Protein AF-A0AAU6JG81-F1 (afdb_monomer_lite)

Structure (mmCIF, N/CA/C/O backbone):
data_AF-A0AAU6JG81-F1
#
_entry.id   AF-A0AAU6JG81-F1
#
loop_
_atom_site.group_PDB
_atom_site.id
_atom_site.type_symbol
_atom_site.label_atom_id
_atom_site.label_alt_id
_atom_site.label_comp_id
_atom_site.label_asym_id
_atom_site.label_entity_id
_atom_site.label_seq_id
_atom_site.pdbx_PDB_ins_code
_atom_site.Cartn_x
_atom_site.Cartn_y
_atom_site.Cartn_z
_atom_site.occupancy
_atom_site.B_iso_or_equiv
_atom_site.auth_seq_id
_atom_site.auth_comp_id
_atom_site.auth_asym_id
_atom_site.auth_atom_id
_atom_site.pdbx_PDB_model_num
ATOM 1 N N . MET A 1 1 ? 6.278 -8.831 -26.513 1.00 65.19 1 MET A N 1
ATOM 2 C CA . MET A 1 1 ? 6.347 -8.728 -27.980 1.00 65.19 1 MET A CA 1
ATOM 3 C C . MET A 1 1 ? 7.266 -9.827 -28.470 1.00 65.19 1 MET A C 1
ATOM 5 O O . MET A 1 1 ? 8.425 -9.867 -28.058 1.00 65.19 1 MET A O 1
ATOM 9 N N . GLU A 1 2 ? 6.727 -10.738 -29.271 1.00 74.31 2 GLU A N 1
ATOM 10 C CA . GLU A 1 2 ? 7.474 -11.843 -29.881 1.00 74.31 2 GLU A CA 1
ATOM 11 C C . GLU A 1 2 ? 8.331 -11.358 -31.061 1.00 74.31 2 GLU A C 1
ATOM 13 O O . GLU A 1 2 ? 8.054 -10.314 -31.658 1.00 74.31 2 GLU A O 1
ATOM 18 N N . ALA A 1 3 ? 9.364 -12.120 -31.437 1.00 76.19 3 ALA A N 1
ATOM 19 C CA . ALA A 1 3 ? 10.277 -11.752 -32.529 1.00 76.19 3 ALA A CA 1
ATOM 20 C C . ALA A 1 3 ? 9.540 -11.519 -33.857 1.00 76.19 3 ALA A C 1
ATOM 22 O O . ALA A 1 3 ? 9.772 -10.530 -34.553 1.00 76.19 3 ALA A O 1
ATOM 23 N N . MET A 1 4 ? 8.588 -12.397 -34.179 1.00 78.44 4 MET A N 1
ATOM 24 C CA . MET A 1 4 ? 7.770 -12.285 -35.386 1.00 78.44 4 MET A CA 1
ATOM 25 C C . MET A 1 4 ? 6.843 -11.058 -35.349 1.00 78.44 4 MET A C 1
ATOM 27 O O . MET A 1 4 ? 6.595 -10.443 -36.387 1.00 78.44 4 MET A O 1
ATOM 31 N N . GLU A 1 5 ? 6.362 -10.662 -34.168 1.00 76.88 5 GLU A N 1
ATOM 32 C CA . GLU A 1 5 ? 5.562 -9.445 -34.003 1.00 76.88 5 GLU A CA 1
ATOM 33 C C . GLU A 1 5 ? 6.407 -8.190 -34.206 1.00 76.88 5 GLU A C 1
ATOM 35 O O . GLU A 1 5 ? 5.978 -7.300 -34.938 1.00 76.88 5 GLU A O 1
ATOM 40 N N . LEU A 1 6 ? 7.617 -8.130 -33.631 1.00 79.19 6 LEU A N 1
ATOM 41 C CA . LEU A 1 6 ? 8.519 -6.991 -33.824 1.00 79.19 6 LEU A CA 1
ATOM 42 C C . LEU A 1 6 ? 8.963 -6.877 -35.290 1.00 79.19 6 LEU A C 1
ATOM 44 O O . LEU A 1 6 ? 9.025 -5.775 -35.830 1.00 79.19 6 LEU A O 1
ATOM 48 N N . THR A 1 7 ? 9.214 -7.996 -35.970 1.00 82.81 7 THR A N 1
ATOM 49 C CA . THR A 1 7 ? 9.559 -7.994 -37.401 1.00 82.81 7 THR A CA 1
ATOM 50 C C . THR A 1 7 ? 8.401 -7.487 -38.264 1.00 82.81 7 THR A C 1
ATOM 52 O O . THR A 1 7 ? 8.606 -6.605 -39.099 1.00 82.81 7 THR A O 1
ATOM 55 N N . ARG A 1 8 ? 7.165 -7.956 -38.026 1.00 85.50 8 ARG A N 1
ATOM 56 C CA . ARG A 1 8 ? 5.968 -7.410 -38.699 1.00 85.50 8 ARG A CA 1
ATOM 57 C C . ARG A 1 8 ? 5.759 -5.930 -38.374 1.00 85.50 8 ARG A C 1
ATOM 59 O O . ARG A 1 8 ? 5.346 -5.163 -39.239 1.00 85.50 8 ARG A O 1
ATOM 66 N N . TRP A 1 9 ? 6.041 -5.520 -37.140 1.00 81.69 9 TRP A N 1
ATOM 67 C CA . TRP A 1 9 ? 5.959 -4.128 -36.706 1.00 81.69 9 TRP A CA 1
ATOM 68 C C . TRP A 1 9 ? 6.968 -3.239 -37.445 1.00 81.69 9 TRP A C 1
ATOM 70 O O . TRP A 1 9 ? 6.574 -2.219 -38.001 1.00 81.69 9 TRP A O 1
ATOM 80 N N . ARG A 1 10 ? 8.238 -3.656 -37.547 1.00 86.56 10 ARG A N 1
ATOM 81 C CA . ARG A 1 10 ? 9.284 -2.964 -38.325 1.00 86.56 10 ARG A CA 1
ATOM 82 C C . ARG A 1 10 ? 8.905 -2.800 -39.791 1.00 86.56 10 ARG A C 1
ATOM 84 O O . ARG A 1 10 ? 9.102 -1.730 -40.351 1.00 86.56 10 ARG A O 1
ATOM 91 N N . GLN A 1 11 ? 8.340 -3.845 -40.395 1.00 86.56 11 GLN A N 1
ATOM 92 C CA . GLN A 1 11 ? 7.890 -3.803 -41.788 1.00 86.56 11 GLN A CA 1
ATOM 93 C C . GLN A 1 11 ? 6.750 -2.802 -41.998 1.00 86.56 11 GLN A C 1
ATOM 95 O O . GLN A 1 11 ? 6.753 -2.077 -42.987 1.00 86.56 11 GLN A O 1
ATOM 100 N N . ARG A 1 12 ? 5.791 -2.727 -41.065 1.00 87.62 12 ARG A N 1
ATOM 101 C CA . ARG A 1 12 ? 4.693 -1.747 -41.133 1.00 87.62 12 ARG A CA 1
ATOM 102 C C . ARG A 1 12 ? 5.124 -0.323 -40.780 1.00 87.62 12 ARG A C 1
ATOM 104 O O . ARG A 1 12 ? 4.484 0.624 -41.224 1.00 87.62 12 ARG A O 1
ATOM 111 N N . HIS A 1 13 ? 6.186 -0.168 -39.992 1.00 84.00 13 HIS A N 1
ATOM 112 C CA . HIS A 1 13 ? 6.629 1.116 -39.449 1.00 84.00 13 HIS A CA 1
ATOM 113 C C . HIS A 1 13 ? 8.140 1.349 -39.646 1.00 84.00 13 HIS A C 1
ATOM 115 O O . HIS A 1 13 ? 8.865 1.547 -38.668 1.00 84.00 13 HIS A O 1
ATOM 121 N N . PRO A 1 14 ? 8.644 1.369 -40.896 1.00 82.00 14 PRO A N 1
ATOM 122 C CA . PRO A 1 14 ? 10.085 1.370 -41.174 1.00 82.00 14 PRO A CA 1
ATOM 123 C C . PRO A 1 14 ? 10.808 2.650 -40.730 1.00 82.00 14 PRO A C 1
ATOM 125 O O . PRO A 1 14 ? 12.016 2.630 -40.516 1.00 82.00 14 PRO A O 1
ATOM 128 N N . GLN A 1 15 ? 10.085 3.763 -40.578 1.00 86.19 15 GLN A N 1
ATOM 129 C CA . GLN A 1 15 ? 10.654 5.065 -40.206 1.00 86.19 15 GLN A CA 1
ATOM 130 C C . GLN A 1 15 ? 10.394 5.461 -38.747 1.00 86.19 15 GLN A C 1
ATOM 132 O O . GLN A 1 15 ? 10.763 6.558 -38.326 1.00 86.19 15 GLN A O 1
ATOM 137 N N . TYR A 1 16 ? 9.730 4.611 -37.963 1.00 84.19 16 TYR A N 1
ATOM 138 C CA . TYR A 1 16 ? 9.371 4.985 -36.600 1.00 84.19 16 TYR A CA 1
ATOM 139 C C . TYR A 1 16 ? 10.612 5.025 -35.711 1.00 84.19 16 TYR A C 1
ATOM 141 O O . TYR A 1 16 ? 11.470 4.143 -35.744 1.00 84.19 16 TYR A O 1
ATOM 149 N N . THR A 1 17 ? 10.687 6.064 -34.885 1.00 81.81 17 THR A N 1
ATOM 150 C CA . THR A 1 17 ? 11.689 6.185 -33.830 1.00 81.81 17 THR A CA 1
ATOM 151 C C . THR A 1 17 ? 11.007 6.065 -32.478 1.00 81.81 17 THR A C 1
ATOM 153 O O . THR A 1 17 ? 9.882 6.525 -32.283 1.00 81.81 17 THR A O 1
ATOM 156 N N . TYR A 1 18 ? 11.681 5.404 -31.544 1.00 83.94 18 TYR A N 1
ATOM 157 C CA . TYR A 1 18 ? 11.172 5.146 -30.203 1.00 83.94 18 TYR A CA 1
ATOM 158 C C . TYR A 1 18 ? 11.909 6.044 -29.222 1.00 83.94 18 TYR A C 1
ATOM 160 O O . TYR A 1 18 ? 13.101 6.279 -29.390 1.00 83.94 18 TYR A O 1
ATOM 168 N N . TRP A 1 19 ? 11.220 6.535 -28.199 1.00 80.75 19 TRP A N 1
ATOM 169 C CA . TRP A 1 19 ? 11.777 7.505 -27.259 1.00 80.75 19 TRP A CA 1
ATOM 170 C C . TRP A 1 19 ? 11.362 7.162 -25.832 1.00 80.75 19 TRP A C 1
ATOM 172 O O . TRP A 1 19 ? 10.266 6.649 -25.590 1.00 80.75 19 TRP A O 1
ATOM 182 N N . CYS A 1 20 ? 12.253 7.415 -24.878 1.00 75.19 20 CYS A N 1
ATOM 183 C CA . CYS A 1 20 ? 12.025 7.140 -23.471 1.00 75.19 20 CYS A CA 1
ATOM 184 C C . CYS A 1 20 ? 11.009 8.137 -22.908 1.00 75.19 20 CYS A C 1
ATOM 186 O O . CYS A 1 20 ? 11.282 9.330 -22.817 1.00 75.19 20 CYS A O 1
ATOM 188 N N . GLY A 1 21 ? 9.824 7.652 -22.530 1.00 66.25 21 GLY A N 1
ATOM 189 C CA . GLY A 1 21 ? 8.716 8.508 -22.107 1.00 66.25 21 GLY A CA 1
ATOM 190 C C . GLY A 1 21 ? 9.038 9.345 -20.865 1.00 66.25 21 GLY A C 1
ATOM 191 O O . GLY A 1 21 ? 9.179 8.809 -19.767 1.00 66.25 21 GLY A O 1
ATOM 192 N N . THR A 1 22 ? 9.076 10.667 -21.021 1.00 64.69 22 THR A N 1
ATOM 193 C CA . THR A 1 22 ? 9.339 11.631 -19.934 1.00 64.69 22 THR A CA 1
ATOM 194 C C . THR A 1 22 ? 8.238 11.643 -18.874 1.00 64.69 22 THR A C 1
ATOM 196 O O . THR A 1 22 ? 8.520 11.758 -17.687 1.00 64.69 22 THR A O 1
ATOM 199 N N . LEU A 1 23 ? 6.989 11.383 -19.274 1.00 58.66 23 LEU A N 1
ATOM 200 C CA . LEU A 1 23 ? 5.833 11.257 -18.372 1.00 58.66 23 LEU A CA 1
ATOM 201 C C . LEU A 1 23 ? 5.886 10.023 -17.445 1.00 58.66 23 LEU A C 1
ATOM 203 O O . LEU A 1 23 ? 5.008 9.845 -16.601 1.00 58.66 23 LEU A O 1
ATOM 207 N N . LEU A 1 24 ? 6.886 9.155 -17.623 1.00 60.59 24 LEU A N 1
ATOM 208 C CA . LEU A 1 24 ? 7.191 8.009 -16.760 1.00 60.59 24 LEU A CA 1
ATOM 209 C C . LEU A 1 24 ? 8.445 8.254 -15.899 1.00 60.59 24 LEU A C 1
ATOM 211 O O . LEU A 1 24 ? 9.020 7.306 -15.370 1.00 60.59 24 LEU A O 1
ATOM 215 N N . GLY A 1 25 ? 8.929 9.500 -15.824 1.00 58.84 25 GLY A N 1
ATOM 216 C CA . GLY A 1 25 ? 10.239 9.821 -15.251 1.00 58.84 25 GLY A CA 1
ATOM 217 C C . GLY A 1 25 ? 11.410 9.369 -16.132 1.00 58.84 25 GLY A C 1
ATOM 218 O O . GLY A 1 25 ? 12.533 9.251 -15.647 1.00 58.84 25 GLY A O 1
ATOM 219 N N . GLY A 1 26 ? 11.141 9.066 -17.408 1.00 64.94 26 GLY A N 1
ATOM 220 C CA . GLY A 1 26 ? 12.146 8.749 -18.416 1.00 64.94 26 GLY A CA 1
ATOM 221 C C . GLY A 1 26 ? 12.957 9.969 -18.843 1.00 64.94 26 GLY A C 1
ATOM 222 O O . GLY A 1 26 ? 12.563 11.113 -18.639 1.00 64.94 26 GLY A O 1
ATOM 223 N N . CYS A 1 27 ? 14.101 9.714 -19.465 1.00 73.06 27 CYS A N 1
ATOM 224 C CA . CYS A 1 27 ? 15.070 10.739 -19.856 1.00 73.06 27 CYS A CA 1
ATOM 225 C C . CYS A 1 27 ? 14.722 11.488 -21.152 1.00 73.06 27 CYS A C 1
ATOM 227 O O . CYS A 1 27 ? 15.413 12.441 -21.483 1.00 73.06 27 CYS A O 1
ATOM 229 N N . GLY A 1 28 ? 13.702 11.062 -21.906 1.00 77.00 28 GLY A N 1
ATOM 230 C CA . GLY A 1 28 ? 13.385 11.662 -23.205 1.00 77.00 28 GLY A CA 1
ATOM 231 C C . GLY A 1 28 ? 14.312 11.241 -24.343 1.00 77.00 28 GLY A C 1
ATOM 232 O O . GLY A 1 28 ? 14.082 11.664 -25.466 1.00 77.00 28 GLY A O 1
ATOM 233 N N . GLU A 1 29 ? 15.317 10.400 -24.087 1.00 78.81 29 GLU A N 1
ATOM 234 C CA . GLU A 1 29 ? 16.287 9.968 -25.097 1.00 78.81 29 GLU A CA 1
ATOM 235 C C . GLU A 1 29 ? 15.759 8.863 -26.010 1.00 78.81 29 GLU A C 1
ATOM 237 O O . GLU A 1 29 ? 14.846 8.103 -25.663 1.00 78.81 29 GLU A O 1
ATOM 242 N N . ARG A 1 30 ? 16.368 8.750 -27.193 1.00 79.94 30 ARG A N 1
ATOM 243 C CA . ARG A 1 30 ? 15.983 7.759 -28.198 1.00 79.94 30 ARG A CA 1
ATOM 244 C C . ARG A 1 30 ? 16.253 6.334 -27.703 1.00 79.94 30 ARG A C 1
ATOM 246 O O . ARG A 1 30 ? 17.310 6.014 -27.157 1.00 79.94 30 ARG A O 1
ATOM 253 N N . LEU A 1 31 ? 15.280 5.462 -27.932 1.00 84.19 31 LEU A N 1
ATOM 254 C CA . LEU A 1 31 ? 15.336 4.034 -27.665 1.00 84.19 31 LEU A CA 1
ATOM 255 C C . LEU A 1 31 ? 15.632 3.255 -28.950 1.00 84.19 31 LEU A C 1
ATOM 257 O O . LEU A 1 31 ? 15.263 3.641 -30.060 1.00 84.19 31 LEU A O 1
ATOM 261 N N . THR A 1 32 ? 16.251 2.101 -28.752 1.00 83.69 32 THR A N 1
ATOM 262 C CA . THR A 1 32 ? 16.445 1.053 -29.751 1.00 83.69 32 THR A CA 1
ATOM 263 C C . THR A 1 32 ? 15.482 -0.085 -29.484 1.00 83.69 32 THR A C 1
ATOM 265 O O . THR A 1 32 ? 15.225 -0.429 -28.333 1.00 83.69 32 THR A O 1
ATOM 268 N N . ASP A 1 33 ? 14.955 -0.698 -30.529 1.00 83.44 33 ASP A N 1
ATOM 269 C CA . ASP A 1 33 ? 14.180 -1.921 -30.427 1.00 83.44 33 ASP A CA 1
ATOM 270 C C . ASP A 1 33 ? 15.108 -3.136 -30.551 1.00 83.44 33 ASP A C 1
ATOM 272 O O . ASP A 1 33 ? 15.855 -3.312 -31.516 1.00 83.44 33 ASP A O 1
ATOM 276 N N . ARG A 1 34 ? 15.106 -3.982 -29.525 1.00 81.12 34 ARG A N 1
ATOM 277 C CA . ARG A 1 34 ? 15.960 -5.163 -29.462 1.00 81.12 34 ARG A CA 1
ATOM 278 C C . ARG A 1 34 ? 15.179 -6.373 -29.947 1.00 81.12 34 ARG A C 1
ATOM 280 O O . ARG A 1 34 ? 14.321 -6.887 -29.230 1.00 81.12 34 ARG A O 1
ATOM 287 N N . LEU A 1 35 ? 15.501 -6.805 -31.165 1.00 78.62 35 LEU A N 1
ATOM 288 C CA . LEU A 1 35 ? 15.038 -8.071 -31.717 1.00 78.62 35 LEU A CA 1
ATOM 289 C C . LEU A 1 35 ? 15.840 -9.207 -31.082 1.00 78.62 35 LEU A C 1
ATOM 291 O O . LEU A 1 35 ? 17.067 -9.230 -31.163 1.00 78.62 35 LEU A O 1
ATOM 295 N N . TYR A 1 36 ? 15.135 -10.134 -30.453 1.00 73.88 36 TYR A N 1
ATOM 296 C CA . TYR A 1 36 ? 15.694 -11.345 -29.878 1.00 73.88 36 TYR A CA 1
ATOM 297 C C . TYR A 1 36 ? 14.855 -12.531 -30.334 1.00 73.88 36 TYR A C 1
ATOM 299 O O . TYR A 1 36 ? 13.634 -12.477 -30.263 1.00 73.88 36 TYR A O 1
ATOM 307 N N . GLU A 1 37 ? 15.507 -13.615 -30.741 1.00 62.09 37 GLU A N 1
ATOM 308 C CA . GLU A 1 37 ? 14.831 -14.872 -31.098 1.00 62.09 37 GLU A CA 1
ATOM 309 C C . GLU A 1 37 ? 14.600 -15.773 -29.873 1.00 62.09 37 GLU A C 1
ATOM 311 O O . GLU A 1 37 ? 13.739 -16.643 -29.880 1.00 62.09 37 GLU A O 1
ATOM 316 N N . SER A 1 38 ? 15.352 -15.537 -28.792 1.00 48.69 38 SER A N 1
ATOM 317 C CA . SER A 1 38 ? 15.368 -16.353 -27.567 1.00 48.69 38 SER A CA 1
ATOM 318 C C . SER A 1 38 ? 14.869 -15.628 -26.311 1.00 48.69 38 SER A C 1
ATOM 320 O O . SER A 1 38 ? 14.876 -16.192 -25.215 1.00 48.69 38 SER A O 1
ATOM 322 N N . LYS A 1 39 ? 14.480 -14.353 -26.428 1.00 56.31 39 LYS A N 1
ATOM 323 C CA . LYS A 1 39 ? 13.981 -13.510 -25.329 1.00 56.31 39 LYS A CA 1
ATOM 324 C C . LYS A 1 39 ? 12.880 -12.594 -25.853 1.00 56.31 39 LYS A C 1
ATOM 326 O O . LYS A 1 39 ? 12.816 -12.316 -27.043 1.00 56.31 39 LYS A O 1
ATOM 331 N N . VAL A 1 40 ? 12.066 -12.060 -24.945 1.00 55.66 40 VAL A N 1
ATOM 332 C CA . VAL A 1 40 ? 11.053 -11.057 -25.298 1.00 55.66 40 VAL A CA 1
ATOM 333 C C . VAL A 1 40 ? 11.734 -9.827 -25.900 1.00 55.66 40 VAL A C 1
ATOM 335 O O . VAL A 1 40 ? 12.623 -9.219 -25.285 1.00 55.66 40 VAL A O 1
ATOM 338 N N . CYS A 1 41 ? 11.297 -9.461 -27.101 1.00 72.19 41 CYS A N 1
ATOM 339 C CA . CYS A 1 41 ? 11.725 -8.243 -27.766 1.00 72.19 41 CYS A CA 1
ATOM 340 C C . CYS A 1 41 ? 11.232 -7.027 -26.976 1.00 72.19 41 CYS A C 1
ATOM 342 O O . CYS A 1 41 ? 10.091 -6.999 -26.507 1.00 72.19 41 CYS A O 1
ATOM 344 N N . HIS A 1 42 ? 12.089 -6.026 -26.799 1.00 74.19 42 HIS A N 1
ATOM 345 C CA . HIS A 1 42 ? 11.766 -4.840 -26.007 1.00 74.19 42 HIS A CA 1
ATOM 346 C C . HIS A 1 42 ? 12.527 -3.611 -26.495 1.00 74.19 42 HIS A C 1
ATOM 348 O O . HIS A 1 42 ? 13.542 -3.719 -27.184 1.00 74.19 42 HIS A O 1
ATOM 354 N N . PHE A 1 43 ? 12.045 -2.434 -26.104 1.00 83.31 43 PHE A N 1
ATOM 355 C CA . PHE A 1 43 ? 12.738 -1.173 -26.335 1.00 83.31 43 PHE A CA 1
ATOM 356 C C . PHE A 1 43 ? 13.749 -0.922 -25.212 1.00 83.31 43 PHE A C 1
ATOM 358 O O . PHE A 1 43 ? 13.429 -1.084 -24.035 1.00 83.31 43 PHE A O 1
ATOM 365 N N . ALA A 1 44 ? 14.971 -0.541 -25.567 1.00 81.25 44 ALA A N 1
ATOM 366 C CA . ALA A 1 44 ? 16.076 -0.323 -24.644 1.00 81.25 44 ALA A CA 1
ATOM 367 C C . ALA A 1 44 ? 16.888 0.907 -25.050 1.00 81.25 44 ALA A C 1
ATOM 369 O O . ALA A 1 44 ? 17.001 1.231 -26.233 1.00 81.25 44 ALA A O 1
ATOM 370 N N . HIS A 1 45 ? 17.502 1.568 -24.072 1.00 82.81 45 HIS A N 1
ATOM 371 C CA . HIS A 1 45 ? 18.450 2.640 -24.355 1.00 82.81 45 HIS A CA 1
ATOM 372 C C . HIS A 1 45 ? 19.682 2.107 -25.099 1.00 82.81 45 HIS A C 1
ATOM 374 O O . HIS A 1 45 ? 19.992 0.908 -25.083 1.00 82.81 45 HIS A O 1
ATOM 380 N N . HIS A 1 46 ? 20.405 3.021 -25.738 1.00 75.81 46 HIS A N 1
ATOM 381 C CA . HIS A 1 46 ? 21.738 2.723 -26.239 1.00 75.81 46 HIS A CA 1
ATOM 382 C C . HIS A 1 46 ? 22.678 2.321 -25.082 1.00 75.81 46 HIS A C 1
ATOM 384 O O . HIS A 1 46 ? 22.462 2.741 -23.939 1.00 75.81 46 HIS A O 1
ATOM 390 N N . PRO A 1 47 ? 23.702 1.485 -25.347 1.00 67.31 47 PRO A N 1
ATOM 391 C CA . PRO A 1 47 ? 24.701 1.123 -24.342 1.00 67.31 47 PRO A CA 1
ATOM 392 C C . PRO A 1 47 ? 25.287 2.366 -23.653 1.00 67.31 47 PRO A C 1
ATOM 394 O O . PRO A 1 47 ? 25.437 3.405 -24.287 1.00 67.31 47 PRO A O 1
ATOM 397 N N . HIS A 1 48 ? 25.612 2.252 -22.361 1.00 59.56 48 HIS A N 1
ATOM 398 C CA . HIS A 1 48 ? 26.189 3.318 -21.517 1.00 59.56 48 HIS A CA 1
ATOM 399 C C . HIS A 1 48 ? 25.272 4.508 -21.175 1.00 59.56 48 HIS A C 1
ATOM 401 O O . HIS A 1 48 ? 25.688 5.419 -20.461 1.00 59.56 48 HIS A O 1
ATOM 407 N N . HIS A 1 49 ? 24.001 4.485 -21.578 1.00 63.25 49 HIS A N 1
ATOM 408 C CA . HIS A 1 49 ? 23.027 5.478 -21.135 1.00 63.25 49 HIS A CA 1
ATOM 409 C C . HIS A 1 49 ? 22.494 5.164 -19.724 1.00 63.25 49 HIS A C 1
ATOM 411 O O . HIS A 1 49 ? 22.023 4.056 -19.461 1.00 63.25 49 HIS A O 1
ATOM 417 N N . THR A 1 50 ? 22.512 6.150 -18.821 1.00 64.31 50 THR A N 1
ATOM 418 C CA . THR A 1 50 ? 21.939 6.019 -17.470 1.00 64.31 50 THR A CA 1
ATOM 419 C C . THR A 1 50 ? 20.625 6.785 -17.389 1.00 64.31 50 THR A C 1
ATOM 421 O O . THR A 1 50 ? 20.612 8.010 -17.296 1.00 64.31 50 THR A O 1
ATOM 424 N N . CYS A 1 51 ? 19.513 6.052 -17.410 1.00 66.81 51 CYS A N 1
ATOM 425 C CA . CYS A 1 51 ? 18.187 6.626 -17.226 1.00 66.81 51 CYS A CA 1
ATOM 426 C C . CYS A 1 51 ? 17.859 6.714 -15.729 1.00 66.81 51 CYS A C 1
ATOM 428 O O . CYS A 1 51 ? 18.051 5.749 -14.992 1.00 66.81 51 CYS A O 1
ATOM 430 N N . THR A 1 52 ? 17.335 7.853 -15.275 1.00 58.94 52 THR A N 1
ATOM 431 C CA . THR A 1 52 ? 16.886 8.061 -13.886 1.00 58.94 52 THR A CA 1
ATOM 432 C C . THR A 1 52 ? 15.531 7.418 -13.586 1.00 58.94 52 THR A C 1
ATOM 434 O O . THR A 1 52 ? 15.095 7.424 -12.434 1.00 58.94 52 THR A O 1
ATOM 437 N N . ARG A 1 53 ? 14.867 6.844 -14.598 1.00 60.00 53 ARG A N 1
ATOM 438 C CA . ARG A 1 53 ? 13.646 6.057 -14.426 1.00 60.00 53 ARG A CA 1
ATOM 439 C C . ARG A 1 53 ? 13.966 4.779 -13.654 1.00 60.00 53 ARG A C 1
ATOM 441 O O . ARG A 1 53 ? 14.631 3.884 -14.164 1.00 60.00 53 ARG A O 1
ATOM 448 N N . THR A 1 54 ? 13.459 4.698 -12.429 1.00 52.09 54 THR A N 1
ATOM 449 C CA . THR A 1 54 ? 13.602 3.538 -11.536 1.00 52.09 54 THR A CA 1
ATOM 450 C C . THR A 1 54 ? 12.419 2.568 -11.627 1.00 52.09 54 THR A C 1
ATOM 452 O O . THR A 1 54 ? 12.568 1.388 -11.320 1.00 52.09 54 THR A O 1
ATOM 455 N N . ALA A 1 55 ? 11.247 3.038 -12.072 1.00 54.66 55 ALA A N 1
ATOM 456 C CA . ALA A 1 55 ? 10.035 2.233 -12.203 1.00 54.66 55 ALA A CA 1
ATOM 457 C C . ALA A 1 55 ? 9.957 1.548 -13.582 1.00 54.66 55 ALA A C 1
ATOM 459 O O . ALA A 1 55 ? 9.620 2.180 -14.589 1.00 54.66 55 ALA A O 1
ATOM 460 N N . ASN A 1 56 ? 10.244 0.243 -13.606 1.00 53.78 56 ASN A N 1
ATOM 461 C CA . ASN A 1 56 ? 10.368 -0.563 -14.831 1.00 53.78 56 ASN A CA 1
ATOM 462 C C . ASN A 1 56 ? 9.218 -1.572 -15.032 1.00 53.78 56 ASN A C 1
ATOM 464 O O . ASN A 1 56 ? 9.210 -2.291 -16.029 1.00 53.78 56 ASN A O 1
ATOM 468 N N . GLY A 1 57 ? 8.266 -1.638 -14.094 1.00 56.94 57 GLY A N 1
ATOM 469 C CA . GLY A 1 57 ? 7.092 -2.513 -14.166 1.00 56.94 57 GLY A CA 1
ATOM 470 C C . GLY A 1 57 ? 6.027 -2.008 -15.142 1.00 56.94 57 GLY A C 1
ATOM 471 O O . GLY A 1 57 ? 5.968 -0.816 -15.452 1.00 56.94 57 GLY A O 1
ATOM 472 N N . GLU A 1 58 ? 5.175 -2.906 -15.637 1.00 58.22 58 GLU A N 1
ATOM 473 C CA . GLU A 1 58 ? 4.058 -2.565 -16.536 1.00 58.22 58 GLU A CA 1
ATOM 474 C C . GLU A 1 58 ? 3.079 -1.571 -15.885 1.00 58.22 58 GLU A C 1
ATOM 476 O O . GLU A 1 58 ? 2.584 -0.647 -16.530 1.00 58.22 58 GLU A O 1
ATOM 481 N N . ASP A 1 59 ? 2.904 -1.693 -14.571 1.00 59.44 59 ASP A N 1
ATOM 482 C CA . ASP A 1 59 ? 2.109 -0.812 -13.721 1.00 59.44 59 ASP A CA 1
ATOM 483 C C . ASP A 1 59 ? 2.662 0.627 -13.660 1.00 59.44 59 ASP A C 1
ATOM 485 O O . ASP A 1 59 ? 1.955 1.567 -13.304 1.00 59.44 59 ASP A O 1
ATOM 489 N N . SER A 1 60 ? 3.940 0.860 -14.007 1.00 63.28 60 SER A N 1
ATOM 490 C CA . SER A 1 60 ? 4.557 2.207 -14.043 1.00 63.28 60 SER A CA 1
ATOM 491 C C . SER A 1 60 ? 3.885 3.156 -15.017 1.00 63.28 60 SER A C 1
ATOM 493 O O . SER A 1 60 ? 4.020 4.361 -14.844 1.00 63.28 60 SER A O 1
ATOM 495 N N . ALA A 1 61 ? 3.140 2.624 -15.983 1.00 70.31 61 ALA A N 1
ATOM 496 C CA . ALA A 1 61 ? 2.395 3.395 -16.960 1.00 70.31 61 ALA A CA 1
ATOM 497 C C . ALA A 1 61 ? 0.881 3.439 -16.689 1.00 70.31 61 ALA A C 1
ATOM 499 O O . ALA A 1 61 ? 0.155 4.044 -17.480 1.00 70.31 61 ALA A O 1
ATOM 500 N N . ASP A 1 62 ? 0.386 2.851 -15.592 1.00 76.31 62 ASP A N 1
ATOM 501 C CA . ASP A 1 62 ? -1.052 2.776 -15.293 1.00 76.31 62 ASP A CA 1
ATOM 502 C C . ASP A 1 62 ? -1.718 4.156 -15.251 1.00 76.31 62 ASP A C 1
ATOM 504 O O . ASP A 1 62 ? -2.850 4.308 -15.710 1.00 76.31 62 ASP A O 1
ATOM 508 N N . HIS A 1 63 ? -1.007 5.202 -14.816 1.00 77.12 63 HIS A N 1
ATOM 509 C CA . HIS A 1 63 ? -1.535 6.570 -14.840 1.00 77.12 63 HIS A CA 1
ATOM 510 C C . HIS A 1 63 ? -1.758 7.107 -16.256 1.00 77.12 63 HIS A C 1
ATOM 512 O O . HIS A 1 63 ? -2.722 7.837 -16.494 1.00 77.12 63 HIS A O 1
ATOM 518 N N . LEU A 1 64 ? -0.921 6.715 -17.222 1.00 77.81 64 LEU A N 1
ATOM 519 C CA . LEU A 1 64 ? -1.095 7.086 -18.628 1.00 77.81 64 LEU A CA 1
ATOM 520 C C . LEU A 1 64 ? -2.291 6.360 -19.247 1.00 77.81 64 LEU A C 1
ATOM 522 O O . LEU A 1 64 ? -3.099 6.985 -19.942 1.00 77.81 64 LEU A O 1
ATOM 526 N N . PHE A 1 65 ? -2.433 5.062 -18.966 1.00 81.50 65 PHE A N 1
ATOM 527 C CA . PHE A 1 65 ? -3.578 4.275 -19.428 1.00 81.50 65 PHE A CA 1
ATOM 528 C C . PHE A 1 65 ? -4.881 4.770 -18.806 1.00 81.50 65 PHE A C 1
ATOM 530 O O . PHE A 1 65 ? -5.873 4.936 -19.516 1.00 81.50 65 PHE A O 1
ATOM 537 N N . MET A 1 66 ? -4.864 5.119 -17.520 1.00 86.69 66 MET A N 1
ATOM 538 C CA . MET A 1 66 ? -6.016 5.708 -16.852 1.00 86.69 66 MET A CA 1
ATOM 539 C C . MET A 1 66 ? -6.398 7.058 -17.453 1.00 86.69 66 MET A C 1
ATOM 541 O O . MET A 1 66 ? -7.570 7.293 -17.733 1.00 86.69 66 MET A O 1
ATOM 545 N N . ARG A 1 67 ? -5.426 7.939 -17.725 1.00 83.75 67 ARG A N 1
ATOM 546 C CA . ARG A 1 67 ? -5.683 9.231 -18.381 1.00 83.75 67 ARG A CA 1
ATOM 547 C C . ARG A 1 67 ? -6.341 9.050 -19.750 1.00 83.75 67 ARG A C 1
ATOM 549 O O . ARG A 1 67 ? -7.269 9.789 -20.085 1.00 83.75 67 ARG A O 1
ATOM 556 N N . ARG A 1 68 ? -5.879 8.078 -20.545 1.00 83.69 68 ARG A N 1
ATOM 557 C CA . ARG A 1 68 ? -6.497 7.724 -21.835 1.00 83.69 68 ARG A CA 1
ATOM 558 C C . ARG A 1 68 ? -7.922 7.196 -21.641 1.00 83.69 68 ARG A C 1
ATOM 560 O O . ARG A 1 68 ? -8.829 7.673 -22.320 1.00 83.69 68 ARG A O 1
ATOM 567 N N . ALA A 1 69 ? -8.123 6.266 -20.709 1.00 86.75 69 ALA A N 1
ATOM 568 C CA . ALA A 1 69 ? -9.434 5.696 -20.416 1.00 86.75 69 ALA A CA 1
ATOM 569 C C . ALA A 1 69 ? -10.432 6.758 -19.935 1.00 86.75 69 ALA A C 1
ATOM 571 O O . ALA A 1 69 ? -11.553 6.793 -20.428 1.00 86.75 69 ALA A O 1
ATOM 572 N N . LEU A 1 70 ? -10.012 7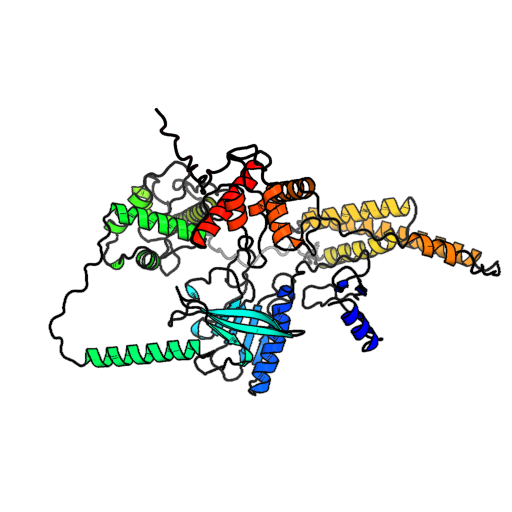.677 -19.058 1.00 88.81 70 LEU A N 1
ATOM 573 C CA . LEU A 1 70 ? -10.815 8.816 -18.605 1.00 88.81 70 LEU A CA 1
ATOM 574 C C . LEU A 1 70 ? -11.241 9.702 -19.774 1.00 88.81 70 LEU A C 1
ATOM 576 O O . LEU A 1 70 ? -12.418 10.023 -19.896 1.00 88.81 70 LEU A O 1
ATOM 580 N N . ARG A 1 71 ? -10.309 10.073 -20.662 1.00 86.06 71 ARG A N 1
ATOM 581 C CA . ARG A 1 71 ? -10.631 10.892 -21.843 1.00 86.06 71 ARG A CA 1
ATOM 582 C C . ARG A 1 71 ? -11.671 10.228 -22.740 1.00 86.06 71 ARG A C 1
ATOM 584 O O . ARG A 1 71 ? -12.616 10.894 -23.145 1.00 86.06 71 ARG A O 1
ATOM 591 N N . SER A 1 72 ? -11.514 8.936 -23.023 1.00 85.06 72 SER A N 1
ATOM 592 C CA . SER A 1 72 ? -12.484 8.189 -23.830 1.00 85.06 72 SER A CA 1
ATOM 593 C C . SER A 1 72 ? -13.832 8.058 -23.118 1.00 85.06 72 SER A C 1
ATOM 595 O O . SER A 1 72 ? -14.870 8.345 -23.708 1.00 85.06 72 SER A O 1
ATOM 597 N N . TRP A 1 73 ? -13.824 7.700 -21.833 1.00 89.81 73 TRP A N 1
ATOM 598 C CA . TRP A 1 73 ? -15.028 7.535 -21.020 1.00 89.81 73 TRP A CA 1
ATOM 599 C C . TRP A 1 73 ? -15.860 8.821 -20.929 1.00 89.81 73 TRP A C 1
ATOM 601 O O . TRP A 1 73 ? -17.080 8.760 -21.092 1.00 89.81 73 TRP A O 1
ATOM 611 N N . MET A 1 74 ? -15.202 9.969 -20.733 1.00 87.31 74 MET A N 1
ATOM 612 C CA . MET A 1 74 ? -15.839 11.289 -20.688 1.00 87.31 74 MET A CA 1
ATOM 613 C C . MET A 1 74 ? -16.291 11.757 -22.072 1.00 87.31 74 MET A C 1
ATOM 615 O O . MET A 1 74 ? -17.421 12.217 -22.215 1.00 87.31 74 MET A O 1
ATOM 619 N N . GLY A 1 75 ? -15.445 11.585 -23.096 1.00 84.81 75 GLY A N 1
ATOM 620 C CA . GLY A 1 75 ? -15.759 11.961 -24.476 1.00 84.81 75 GLY A CA 1
ATOM 621 C C . GLY A 1 75 ? -16.993 11.236 -25.009 1.00 84.81 75 GLY A C 1
ATOM 622 O O . GLY A 1 75 ? -17.908 11.879 -25.513 1.00 84.81 75 GLY A O 1
ATOM 623 N N . ASN A 1 76 ? -17.085 9.923 -24.780 1.00 85.06 76 ASN A N 1
ATOM 624 C CA . ASN A 1 76 ? -18.241 9.110 -25.174 1.00 85.06 76 ASN A CA 1
ATOM 625 C C . ASN A 1 76 ? -19.543 9.509 -24.455 1.00 85.06 76 ASN A C 1
ATOM 627 O O . ASN A 1 76 ? -20.618 9.075 -24.855 1.00 85.06 76 ASN A O 1
ATOM 631 N N . ARG A 1 77 ? -19.455 10.301 -23.382 1.00 83.38 77 ARG A N 1
ATOM 632 C CA . ARG A 1 77 ? -20.591 10.763 -22.571 1.00 83.38 77 ARG A CA 1
ATOM 633 C C . ARG A 1 77 ? -20.836 12.268 -22.688 1.00 83.38 77 ARG A C 1
ATOM 635 O O . ARG A 1 77 ? -21.671 12.796 -21.964 1.00 83.38 77 ARG A O 1
ATOM 642 N N . GLY A 1 78 ? -20.090 12.971 -23.543 1.00 83.56 78 GLY A N 1
ATOM 643 C CA . GLY A 1 78 ? -20.178 14.428 -23.669 1.00 83.56 78 GLY A CA 1
ATOM 644 C C . GLY A 1 78 ? -19.785 15.198 -22.400 1.00 83.56 78 GLY A C 1
ATOM 645 O O . GLY A 1 78 ? -20.111 16.377 -22.276 1.00 83.56 78 GLY A O 1
ATOM 646 N N . LEU A 1 79 ? -19.090 14.559 -21.451 1.00 83.69 79 LEU A N 1
ATOM 647 C CA . LEU A 1 79 ? -18.678 15.185 -20.195 1.00 83.69 79 LEU A CA 1
ATOM 648 C C . LEU A 1 79 ? -17.424 16.036 -20.418 1.00 83.69 79 LEU A C 1
ATOM 650 O O . LEU A 1 79 ? -16.399 15.547 -20.900 1.00 83.69 79 LEU A O 1
ATOM 654 N N . LYS A 1 80 ? -17.478 17.309 -20.018 1.00 83.94 80 LYS A N 1
ATOM 655 C CA . LYS A 1 80 ? -16.304 18.190 -19.970 1.00 83.94 80 LYS A CA 1
ATOM 656 C C . LYS A 1 80 ? -15.666 18.089 -18.588 1.00 83.94 80 LYS A C 1
ATOM 658 O O . LYS A 1 80 ? -16.360 18.258 -17.595 1.00 83.94 80 LYS A O 1
ATOM 663 N N . ALA A 1 81 ? -14.362 17.840 -18.501 1.00 82.88 81 ALA A N 1
ATOM 664 C CA . ALA A 1 81 ? -13.662 17.761 -17.218 1.00 82.88 81 ALA A CA 1
ATOM 665 C C . ALA A 1 81 ? -12.210 18.232 -17.312 1.00 82.88 81 ALA A C 1
ATOM 667 O O . ALA A 1 81 ? -11.556 18.070 -18.346 1.00 82.88 81 ALA A O 1
ATOM 668 N N . THR A 1 82 ? -11.684 18.741 -16.199 1.00 81.69 82 THR A N 1
ATOM 669 C CA . THR A 1 82 ? -10.252 19.012 -16.035 1.00 81.69 82 THR A CA 1
ATOM 670 C C . THR A 1 82 ? -9.580 17.792 -15.416 1.00 81.69 82 THR A C 1
ATOM 672 O O . THR A 1 82 ? -9.977 17.357 -14.342 1.00 81.69 82 THR A O 1
ATOM 675 N N . VAL A 1 83 ? -8.547 17.249 -16.066 1.00 80.75 83 VAL A N 1
ATOM 676 C CA . VAL A 1 83 ? -7.739 16.141 -15.524 1.00 80.75 83 VAL A CA 1
ATOM 677 C C . VAL A 1 83 ? -6.368 16.675 -15.124 1.00 80.75 83 VAL A C 1
ATOM 679 O O . VAL A 1 83 ? -5.629 17.161 -15.983 1.00 80.75 83 VAL A O 1
ATOM 682 N N . ARG A 1 84 ? -6.022 16.571 -13.839 1.00 78.25 84 ARG A N 1
ATOM 683 C CA . ARG A 1 84 ? -4.725 16.961 -13.269 1.00 78.25 84 ARG A CA 1
ATOM 684 C C . ARG A 1 84 ? -3.979 15.720 -12.786 1.00 78.25 84 ARG A C 1
ATOM 686 O O . ARG A 1 84 ? -4.586 14.776 -12.297 1.00 78.25 84 ARG A O 1
ATOM 693 N N . MET A 1 85 ? -2.659 15.719 -12.929 1.00 72.75 85 MET A N 1
ATOM 694 C CA . MET A 1 85 ? -1.782 14.683 -12.377 1.00 72.75 85 MET A CA 1
ATOM 695 C C . MET A 1 85 ? -0.761 15.395 -11.482 1.00 72.75 85 MET A C 1
ATOM 697 O O . MET A 1 85 ? 0.146 16.035 -12.018 1.00 72.75 85 MET A O 1
ATOM 701 N N . PRO A 1 86 ? -0.946 15.399 -10.150 1.00 56.69 86 PRO A N 1
ATOM 702 C CA . PRO A 1 86 ? -0.036 16.077 -9.233 1.00 56.69 86 PRO A CA 1
ATOM 703 C C . PRO A 1 86 ? 1.363 15.443 -9.256 1.00 56.69 86 PRO A C 1
ATOM 705 O O . PRO A 1 86 ? 1.536 14.274 -8.915 1.00 56.69 86 PRO A O 1
ATOM 708 N N . GLY A 1 87 ? 2.368 16.238 -9.635 1.00 50.47 87 GLY A N 1
ATOM 709 C CA . GLY A 1 87 ? 3.787 15.884 -9.574 1.00 50.47 87 GLY A CA 1
ATOM 710 C C . GLY A 1 87 ? 4.400 15.468 -10.913 1.00 50.47 87 GLY A C 1
ATOM 711 O O . GLY A 1 87 ? 4.394 14.296 -11.267 1.00 50.47 87 GLY A O 1
ATOM 712 N N . ASP A 1 88 ? 5.078 16.411 -11.574 1.00 39.84 88 ASP A N 1
ATOM 713 C CA . ASP A 1 88 ? 6.061 16.147 -12.646 1.00 39.84 88 ASP A CA 1
ATOM 714 C C . ASP A 1 88 ? 7.406 15.614 -12.094 1.00 39.84 88 ASP A C 1
ATOM 716 O O . ASP A 1 88 ? 8.442 15.634 -12.759 1.00 39.84 88 ASP A O 1
ATOM 720 N N . THR A 1 89 ? 7.415 15.128 -10.849 1.00 39.72 89 THR A N 1
ATOM 721 C CA . THR A 1 89 ? 8.570 14.483 -10.221 1.00 39.72 89 THR A CA 1
ATOM 722 C C . THR A 1 89 ? 8.429 12.956 -10.267 1.00 39.72 89 THR A C 1
ATOM 724 O O . THR A 1 89 ? 7.346 12.450 -9.964 1.00 39.72 89 THR A O 1
ATOM 727 N N . PRO A 1 90 ? 9.513 12.196 -10.543 1.00 38.16 90 PRO A N 1
ATOM 728 C CA . PRO A 1 90 ? 9.492 10.735 -10.732 1.00 38.16 90 PRO A CA 1
ATOM 729 C C . PRO A 1 90 ? 8.886 9.904 -9.584 1.00 38.16 90 PRO A C 1
ATOM 731 O O . PRO A 1 90 ? 8.611 8.722 -9.760 1.00 38.16 90 PRO A O 1
ATOM 734 N N . THR A 1 91 ? 8.689 10.500 -8.406 1.00 39.84 91 THR A N 1
ATOM 735 C CA . THR A 1 91 ? 8.197 9.853 -7.182 1.00 39.84 91 THR A CA 1
ATOM 736 C C . THR A 1 91 ? 6.684 9.977 -6.950 1.00 39.84 91 THR A C 1
ATOM 738 O O . THR A 1 91 ? 6.182 9.334 -6.035 1.00 39.84 91 THR A O 1
ATOM 741 N N . SER A 1 92 ? 5.944 10.753 -7.756 1.00 48.41 92 SER A N 1
ATOM 742 C CA . SER A 1 92 ? 4.495 11.002 -7.559 1.00 48.41 92 SER A CA 1
ATOM 743 C C . SER A 1 92 ? 3.578 10.219 -8.516 1.00 48.41 92 SER A C 1
ATOM 745 O O . SER A 1 92 ? 2.376 10.476 -8.586 1.00 48.41 92 SER A O 1
ATOM 747 N N . GLY A 1 93 ? 4.138 9.261 -9.266 1.00 50.78 93 GLY A N 1
ATOM 748 C CA . GLY A 1 93 ? 3.537 8.600 -10.436 1.00 50.78 93 GLY A CA 1
ATOM 749 C C . GLY A 1 93 ? 2.374 7.640 -10.159 1.00 50.78 93 GLY A C 1
ATOM 750 O O . GLY A 1 93 ? 2.446 6.456 -10.492 1.00 50.78 93 GLY A O 1
ATOM 751 N N . GLY A 1 94 ? 1.295 8.137 -9.562 1.00 67.25 94 GLY A N 1
ATOM 752 C CA . GLY A 1 94 ? 0.082 7.358 -9.331 1.00 67.25 94 GLY A CA 1
ATOM 753 C C . GLY A 1 94 ? -1.162 8.165 -8.973 1.00 67.25 94 GLY A C 1
ATOM 754 O O . GLY A 1 94 ? -2.191 7.545 -8.736 1.00 67.25 94 GLY A O 1
ATOM 755 N N . SER A 1 95 ? -1.109 9.499 -8.922 1.00 77.25 95 SER A N 1
ATOM 756 C CA . SER A 1 95 ? -2.266 10.315 -8.522 1.00 77.25 95 SER A CA 1
ATOM 757 C C . SER A 1 95 ? -2.901 11.018 -9.717 1.00 77.25 95 SER A C 1
ATOM 759 O O . SER A 1 95 ? -2.196 11.603 -10.540 1.00 77.25 95 SER A O 1
ATOM 761 N N . ILE A 1 96 ? -4.227 10.946 -9.831 1.00 82.94 96 ILE A N 1
ATOM 762 C CA . ILE A 1 96 ? -4.989 11.611 -10.892 1.00 82.94 96 ILE A CA 1
ATOM 763 C C . ILE A 1 96 ? -6.228 12.238 -10.275 1.00 82.94 96 ILE A C 1
ATOM 765 O O . ILE A 1 96 ? -7.053 11.537 -9.695 1.00 82.94 96 ILE A O 1
ATOM 769 N N . ASP A 1 97 ? -6.384 13.537 -10.477 1.00 84.88 97 ASP A N 1
ATOM 770 C CA . ASP A 1 97 ? -7.553 14.283 -10.041 1.00 84.88 97 ASP A CA 1
ATOM 771 C C . ASP A 1 97 ? -8.385 14.663 -11.259 1.00 84.88 97 ASP A C 1
ATOM 773 O O . ASP A 1 97 ? -7.865 15.177 -12.255 1.00 84.88 97 ASP A O 1
ATOM 777 N N . VAL A 1 98 ? -9.685 14.409 -11.189 1.00 86.56 98 VAL A N 1
ATOM 778 C CA . VAL A 1 98 ? -10.638 14.747 -12.243 1.00 86.56 98 VAL A CA 1
ATOM 779 C C . VAL A 1 98 ? -11.707 15.650 -11.658 1.00 86.56 98 VAL A C 1
ATOM 781 O O . VAL A 1 98 ? -12.342 15.305 -10.664 1.00 86.56 98 VAL A O 1
ATOM 784 N N . ASP A 1 99 ? -11.911 16.788 -12.309 1.00 86.62 99 ASP A N 1
ATOM 785 C CA . ASP A 1 99 ? -12.917 17.785 -11.958 1.00 86.62 99 ASP A CA 1
ATOM 786 C C . ASP A 1 99 ? -13.919 17.924 -13.118 1.00 86.62 99 ASP A C 1
ATOM 788 O O . ASP A 1 99 ? -13.638 18.641 -14.092 1.00 86.62 99 ASP A O 1
ATOM 792 N N . PRO A 1 100 ? -15.028 17.159 -13.103 1.00 83.56 100 PRO A N 1
ATOM 793 C CA . PRO A 1 100 ? -16.060 17.220 -14.131 1.00 83.56 100 PRO A CA 1
ATOM 794 C C . PRO A 1 100 ? -16.883 18.506 -13.998 1.00 83.56 100 PRO A C 1
ATOM 796 O O . PRO A 1 100 ? -17.428 18.810 -12.941 1.00 83.56 100 PRO A O 1
ATOM 799 N N . GLN A 1 101 ? -17.010 19.262 -15.088 1.00 80.12 101 GLN A N 1
ATOM 800 C CA . GLN A 1 101 ? -17.791 20.497 -15.113 1.00 80.12 101 GLN A CA 1
ATOM 801 C C . GLN A 1 101 ? -19.272 20.207 -14.852 1.00 80.12 101 GLN A C 1
ATOM 803 O O . GLN A 1 101 ? -19.852 19.309 -15.462 1.00 80.12 101 GLN A O 1
ATOM 808 N N . GLY A 1 102 ? -19.884 21.001 -13.973 1.00 72.19 102 GLY A N 1
ATOM 809 C CA . GLY A 1 102 ? -21.304 20.880 -13.632 1.00 72.19 102 GLY A CA 1
ATOM 810 C C . GLY A 1 102 ? -21.642 19.708 -12.706 1.00 72.19 102 GLY A C 1
ATOM 811 O O . GLY A 1 102 ? -22.820 19.461 -12.471 1.00 72.19 102 GLY A O 1
ATOM 812 N N . MET A 1 103 ? -20.641 19.000 -12.171 1.00 74.94 103 MET A N 1
ATOM 813 C CA . MET A 1 103 ? -20.835 17.924 -11.197 1.00 74.94 103 MET A CA 1
ATOM 814 C C . MET A 1 103 ? -20.380 18.372 -9.809 1.00 74.94 103 MET A C 1
ATOM 816 O O . MET A 1 103 ? -19.358 19.036 -9.666 1.00 74.94 103 MET A O 1
ATOM 820 N N . ALA A 1 104 ? -21.124 17.970 -8.776 1.00 69.75 104 ALA A N 1
ATOM 821 C CA . ALA A 1 104 ? -20.783 18.277 -7.386 1.00 69.75 104 ALA A CA 1
ATOM 822 C C . ALA A 1 104 ? -19.611 17.433 -6.853 1.00 69.75 104 ALA A C 1
ATOM 824 O O . ALA A 1 104 ? -18.984 17.810 -5.867 1.00 69.75 104 ALA A O 1
ATOM 825 N N . ARG A 1 105 ? -19.317 16.289 -7.491 1.00 80.25 105 ARG A N 1
ATOM 826 C CA . ARG A 1 105 ? -18.293 15.345 -7.031 1.00 80.25 105 ARG A CA 1
ATOM 827 C C . ARG A 1 105 ? -17.104 15.256 -7.980 1.00 80.25 105 ARG A C 1
ATOM 829 O O . ARG A 1 105 ? -17.254 14.944 -9.162 1.00 80.25 105 ARG A O 1
ATOM 836 N N . ARG A 1 106 ? -15.912 15.462 -7.421 1.00 86.00 106 ARG A N 1
ATOM 837 C CA . ARG A 1 106 ? -14.610 15.211 -8.053 1.00 86.00 106 ARG A CA 1
ATOM 838 C C . ARG A 1 106 ? -14.240 13.733 -7.969 1.00 86.00 106 ARG A C 1
ATOM 840 O O . ARG A 1 106 ? -14.747 13.005 -7.120 1.00 86.00 106 ARG A O 1
ATOM 847 N N . LEU A 1 107 ? -13.325 13.283 -8.823 1.00 87.94 107 LEU A N 1
ATOM 848 C CA . LEU A 1 107 ? -12.766 11.929 -8.749 1.00 87.94 107 LEU A CA 1
ATOM 849 C C . LEU A 1 107 ? -11.281 12.010 -8.398 1.00 87.94 107 LEU A C 1
ATOM 851 O O . LEU A 1 107 ? -10.524 12.696 -9.085 1.00 87.94 107 LEU A O 1
ATOM 855 N N . HIS A 1 108 ? -10.867 11.275 -7.369 1.00 86.38 108 HIS A N 1
ATOM 856 C CA . HIS A 1 108 ? -9.475 11.187 -6.935 1.00 86.38 108 HIS A CA 1
ATOM 857 C C . HIS A 1 108 ? -8.975 9.755 -7.076 1.00 86.38 108 HIS A C 1
ATOM 859 O O . HIS A 1 108 ? -9.364 8.866 -6.319 1.00 86.38 108 HIS A O 1
ATOM 865 N N . PHE A 1 109 ? -8.088 9.531 -8.039 1.00 87.06 109 PHE A N 1
ATOM 866 C CA . PHE A 1 109 ? -7.433 8.249 -8.244 1.00 87.06 109 PHE A CA 1
ATOM 867 C C . PHE A 1 109 ? -6.082 8.247 -7.544 1.00 87.06 109 PHE A C 1
ATOM 869 O O . PHE A 1 109 ? -5.240 9.107 -7.798 1.00 87.06 109 PHE A O 1
ATOM 876 N N . ARG A 1 110 ? -5.851 7.229 -6.722 1.00 83.81 110 ARG A N 1
ATOM 877 C CA . ARG A 1 110 ? -4.537 6.865 -6.196 1.00 83.81 110 ARG A CA 1
ATOM 878 C C . ARG A 1 110 ? -4.248 5.459 -6.675 1.00 83.81 110 ARG A C 1
ATOM 880 O O . ARG A 1 110 ? -4.779 4.502 -6.138 1.00 83.81 110 ARG A O 1
ATOM 887 N N . LEU A 1 111 ? -3.446 5.318 -7.718 1.00 81.12 111 LEU A N 1
ATOM 888 C CA . LEU A 1 111 ? -3.153 4.029 -8.345 1.00 81.12 111 LEU A CA 1
ATOM 889 C C . LEU A 1 111 ? -2.151 3.200 -7.538 1.00 81.12 111 LEU A C 1
ATOM 891 O O . LEU A 1 111 ? -2.073 1.989 -7.723 1.00 81.12 111 LEU A O 1
ATOM 895 N N . ARG A 1 112 ? -1.397 3.841 -6.641 1.00 74.75 112 ARG A N 1
ATOM 896 C CA . ARG A 1 112 ? -0.405 3.196 -5.782 1.00 74.75 112 ARG A CA 1
ATOM 897 C C . ARG A 1 112 ? -0.430 3.773 -4.375 1.00 74.75 112 ARG A C 1
ATOM 899 O O . ARG A 1 112 ? -0.646 4.983 -4.250 1.00 74.75 112 ARG A O 1
ATOM 906 N N . PRO A 1 113 ? -0.191 2.941 -3.350 1.00 65.44 113 PRO A N 1
ATOM 907 C CA . PRO A 1 113 ? 0.074 3.457 -2.025 1.00 65.44 113 PRO A CA 1
ATOM 908 C C . PRO A 1 113 ? 1.414 4.204 -2.031 1.00 65.44 113 PRO A C 1
ATOM 910 O O . PRO A 1 113 ? 2.252 4.010 -2.919 1.00 65.44 113 PRO A O 1
ATOM 913 N N . ASP A 1 114 ? 1.618 5.068 -1.046 1.00 60.19 114 ASP A N 1
ATOM 914 C CA . ASP A 1 114 ? 2.904 5.715 -0.827 1.00 60.19 114 ASP A CA 1
ATOM 915 C C . ASP A 1 114 ? 4.000 4.688 -0.467 1.00 60.19 114 ASP A C 1
ATOM 917 O O . ASP A 1 114 ? 3.756 3.488 -0.311 1.00 60.19 114 ASP A O 1
ATOM 921 N N . LEU A 1 115 ? 5.240 5.162 -0.312 1.00 52.12 115 LEU A N 1
ATOM 922 C CA . LEU A 1 115 ? 6.380 4.312 0.060 1.00 52.12 115 LEU A CA 1
ATOM 923 C C . LEU A 1 115 ? 6.194 3.587 1.408 1.00 52.12 115 LEU A C 1
ATOM 925 O O . LEU A 1 115 ? 6.931 2.646 1.691 1.00 52.12 115 LEU A O 1
ATOM 929 N N . ASN A 1 116 ? 5.225 4.005 2.228 1.00 49.62 116 ASN A N 1
ATOM 930 C CA . ASN A 1 116 ? 4.877 3.389 3.504 1.00 49.62 116 ASN A CA 1
ATOM 931 C C . ASN A 1 116 ? 3.669 2.441 3.394 1.00 49.62 116 ASN A C 1
ATOM 933 O O . ASN A 1 116 ? 3.172 1.975 4.418 1.00 49.62 116 ASN A O 1
ATOM 937 N N . GLY A 1 117 ? 3.167 2.168 2.185 1.00 53.44 117 GLY A N 1
ATOM 938 C CA . GLY A 1 117 ? 1.975 1.344 1.983 1.00 53.44 117 GLY A CA 1
ATOM 939 C C . GLY A 1 117 ? 0.662 2.052 2.347 1.00 53.44 117 GLY A C 1
ATOM 940 O O . GLY A 1 117 ? -0.389 1.410 2.359 1.00 53.44 117 GLY A O 1
ATOM 941 N N . SER A 1 118 ? 0.707 3.356 2.632 1.00 57.28 118 SER A N 1
ATOM 942 C CA . SER A 1 118 ? -0.433 4.175 3.032 1.00 57.28 118 SER A CA 1
ATOM 943 C C . SER A 1 118 ? -1.085 4.858 1.832 1.00 57.28 118 SER A C 1
ATOM 945 O O . SER A 1 118 ? -0.437 5.262 0.871 1.00 57.28 118 SER A O 1
ATOM 947 N N . TRP A 1 119 ? -2.400 5.031 1.915 1.00 66.38 119 TRP A N 1
ATOM 948 C CA . TRP A 1 119 ? -3.208 5.754 0.930 1.00 66.38 119 TRP A CA 1
ATOM 949 C C . TRP A 1 119 ? -3.431 7.230 1.312 1.00 66.38 119 TRP A C 1
ATOM 951 O O . TRP A 1 119 ? -4.350 7.874 0.804 1.00 66.38 119 TRP A O 1
ATOM 961 N N . GLY A 1 120 ? -2.631 7.751 2.251 1.00 56.94 120 GLY A N 1
ATOM 962 C CA . GLY A 1 120 ? -2.721 9.126 2.740 1.00 56.94 120 GLY A CA 1
ATOM 963 C C . GLY A 1 120 ? -2.382 10.186 1.679 1.00 56.94 120 GLY A C 1
ATOM 964 O O . GLY A 1 120 ? -1.743 9.875 0.672 1.00 56.94 120 GLY A O 1
ATOM 965 N N . PRO A 1 121 ? -2.806 11.449 1.883 1.00 51.22 121 PRO A N 1
ATOM 966 C CA . PRO A 1 121 ? -2.436 12.552 0.997 1.00 51.22 121 PRO A CA 1
ATOM 967 C C . PRO A 1 121 ? -0.913 12.746 0.985 1.00 51.22 121 PRO A C 1
ATOM 969 O O . PRO A 1 121 ? -0.255 12.586 2.018 1.00 51.22 121 PRO A O 1
ATOM 972 N N . ALA A 1 122 ? -0.348 13.104 -0.172 1.00 48.56 122 ALA A N 1
ATOM 973 C CA . ALA A 1 122 ? 1.085 13.360 -0.265 1.00 48.56 122 ALA A CA 1
ATOM 974 C C . ALA A 1 122 ? 1.474 14.579 0.604 1.00 48.56 122 ALA A C 1
ATOM 976 O O . ALA A 1 122 ? 0.650 15.475 0.817 1.00 48.56 122 ALA A O 1
ATOM 977 N N . PRO A 1 123 ? 2.721 14.666 1.108 1.00 39.34 123 PRO A N 1
ATOM 978 C CA . PRO A 1 123 ? 3.162 15.816 1.893 1.00 39.34 123 PRO A CA 1
ATOM 979 C C . PRO A 1 123 ? 2.967 17.130 1.118 1.00 39.34 123 PRO A C 1
ATOM 981 O O . PRO A 1 123 ? 3.596 17.342 0.084 1.00 39.34 123 PRO A O 1
ATOM 984 N N . GLY A 1 124 ? 2.100 18.013 1.624 1.00 43.25 124 GLY A N 1
ATOM 985 C CA . GLY A 1 124 ? 1.770 19.298 0.992 1.00 43.25 124 GLY A CA 1
ATOM 986 C C . GLY A 1 124 ? 0.492 19.306 0.145 1.00 43.25 124 GLY A C 1
ATOM 987 O O . GLY A 1 124 ? 0.094 20.372 -0.319 1.00 43.25 124 GLY A O 1
ATOM 988 N N . GLU A 1 125 ? -0.189 18.170 -0.024 1.00 48.03 125 GLU A N 1
ATOM 989 C CA . GLU A 1 125 ? -1.528 18.132 -0.617 1.00 48.03 125 GLU A CA 1
ATOM 990 C C . GLU A 1 125 ? -2.596 18.430 0.439 1.00 48.03 125 GLU A C 1
ATOM 992 O O . GLU A 1 125 ? -2.623 17.832 1.515 1.00 48.03 125 GLU A O 1
ATOM 997 N N . THR A 1 126 ? -3.510 19.344 0.111 1.00 42.69 126 THR A N 1
ATOM 998 C CA . THR A 1 126 ? -4.745 19.542 0.879 1.00 42.69 126 THR A CA 1
ATOM 999 C C . THR A 1 126 ? -5.832 18.720 0.188 1.00 42.69 126 THR A C 1
ATOM 1001 O O . THR A 1 126 ? -6.243 19.101 -0.910 1.00 42.69 126 THR A O 1
ATOM 1004 N N . PRO A 1 127 ? -6.252 17.564 0.734 1.00 50.97 127 PRO A N 1
ATOM 1005 C CA . PRO A 1 127 ? -7.304 16.773 0.109 1.00 50.97 127 PRO A CA 1
ATOM 1006 C C . PRO A 1 127 ? -8.608 17.577 0.064 1.00 50.97 127 PRO A C 1
ATOM 1008 O O . PRO A 1 127 ? -8.922 18.305 1.008 1.00 50.97 127 PRO A O 1
ATOM 1011 N N . ALA A 1 128 ? -9.367 17.440 -1.027 1.00 54.16 128 ALA A N 1
ATOM 1012 C CA . ALA A 1 128 ? -10.728 17.961 -1.071 1.00 54.16 128 ALA A CA 1
ATOM 1013 C C . ALA A 1 128 ? -11.565 17.304 0.045 1.00 54.16 128 ALA A C 1
ATOM 1015 O O . ALA A 1 128 ? -11.307 16.139 0.388 1.00 54.16 128 ALA A O 1
ATOM 1016 N N . PRO A 1 129 ? -12.552 18.017 0.618 1.00 56.84 129 PRO A N 1
ATOM 1017 C CA . PRO A 1 129 ? -13.480 17.433 1.573 1.00 56.84 129 PRO A CA 1
ATOM 1018 C C . PRO A 1 129 ? -14.068 16.132 1.023 1.00 56.84 129 PRO A C 1
ATOM 1020 O O . PRO A 1 129 ? -14.415 16.020 -0.151 1.00 56.84 129 PRO A O 1
ATOM 1023 N N . ARG A 1 130 ? -14.173 15.118 1.880 1.00 56.38 130 ARG A N 1
ATOM 1024 C CA . ARG A 1 130 ? -14.607 13.762 1.515 1.00 56.38 130 ARG A CA 1
ATOM 1025 C C . ARG A 1 130 ? -15.994 13.714 0.860 1.00 56.38 130 ARG A C 1
ATOM 1027 O O . ARG A 1 130 ? -16.274 12.830 0.056 1.00 56.38 130 ARG A O 1
ATOM 1034 N N . GLU A 1 131 ? -16.846 14.660 1.226 1.00 58.16 131 GLU A N 1
ATOM 1035 C CA . GLU A 1 131 ? -18.208 14.824 0.717 1.00 58.16 131 GLU A CA 1
ATOM 1036 C C . GLU A 1 131 ? -18.224 15.309 -0.742 1.00 58.16 131 GLU A C 1
ATOM 1038 O O . GLU A 1 131 ? -19.159 15.018 -1.482 1.00 58.16 131 GLU A O 1
ATOM 1043 N N . GLU A 1 132 ? -17.141 15.941 -1.197 1.00 68.44 132 GLU A N 1
ATOM 1044 C CA . GLU A 1 132 ? -17.011 16.536 -2.530 1.00 68.44 132 GLU A CA 1
ATOM 1045 C C . GLU A 1 132 ? -16.269 15.632 -3.523 1.00 68.44 132 GLU A C 1
ATOM 1047 O O . GLU A 1 132 ? -16.028 16.034 -4.662 1.00 68.44 132 GLU A O 1
ATOM 1052 N N . ALA A 1 133 ? -15.878 14.412 -3.130 1.00 78.19 133 ALA A N 1
ATOM 1053 C CA . ALA A 1 133 ? -15.140 13.534 -4.030 1.00 78.19 133 ALA A CA 1
ATOM 1054 C C . ALA A 1 133 ? -15.359 12.035 -3.821 1.00 78.19 133 ALA A C 1
ATOM 1056 O O . ALA A 1 133 ? -15.578 11.562 -2.705 1.00 78.19 133 ALA A O 1
ATOM 1057 N N . ASP A 1 134 ? -15.243 11.282 -4.912 1.00 86.19 134 ASP A N 1
ATOM 1058 C CA . ASP A 1 134 ? -15.098 9.831 -4.895 1.00 86.19 134 ASP A CA 1
ATOM 1059 C C . ASP A 1 134 ? -13.617 9.460 -4.956 1.00 86.19 134 ASP A C 1
ATOM 1061 O O . ASP A 1 134 ? -12.886 9.870 -5.860 1.00 86.19 134 ASP A O 1
ATOM 1065 N N . TRP A 1 135 ? -13.180 8.665 -3.981 1.00 86.44 135 TRP A N 1
ATOM 1066 C CA . TRP A 1 135 ? -11.806 8.186 -3.875 1.00 86.44 135 TRP A CA 1
ATOM 1067 C C . TRP A 1 135 ? -11.690 6.776 -4.454 1.00 86.44 135 TRP A C 1
ATOM 1069 O O . TRP A 1 135 ? -12.415 5.871 -4.037 1.00 86.44 135 TRP A O 1
ATOM 1079 N N . ILE A 1 136 ? -10.767 6.596 -5.400 1.00 90.19 136 ILE A N 1
ATOM 1080 C CA . ILE A 1 136 ? -10.519 5.347 -6.122 1.00 90.19 136 ILE A CA 1
ATOM 1081 C C . ILE A 1 136 ? -9.074 4.907 -5.883 1.00 90.19 136 ILE A C 1
ATOM 1083 O O . ILE A 1 136 ? -8.134 5.610 -6.253 1.00 90.19 136 ILE A O 1
ATOM 1087 N N . PHE A 1 137 ? -8.894 3.723 -5.300 1.00 86.75 137 PHE A N 1
ATOM 1088 C CA . PHE A 1 137 ? -7.583 3.224 -4.879 1.00 86.75 137 PHE A CA 1
ATOM 1089 C C . PHE A 1 137 ? -7.106 2.058 -5.736 1.00 86.75 137 PHE A C 1
ATOM 1091 O O . PHE A 1 137 ? -7.879 1.168 -6.070 1.00 86.75 137 PHE A O 1
ATOM 1098 N N . GLY A 1 138 ? -5.821 2.014 -6.059 1.00 82.62 138 GLY A N 1
ATOM 1099 C CA . GLY A 1 138 ? -5.196 0.887 -6.735 1.00 82.62 138 GLY A CA 1
ATOM 1100 C C . GLY A 1 138 ? -5.240 -0.397 -5.907 1.00 82.62 138 GLY A C 1
ATOM 1101 O O . GLY A 1 138 ? -5.743 -0.443 -4.777 1.00 82.62 138 GLY A O 1
ATOM 1102 N N . LEU A 1 139 ? -4.698 -1.466 -6.483 1.00 75.50 139 LEU A N 1
ATOM 1103 C CA . LEU A 1 139 ? -4.488 -2.718 -5.764 1.00 75.50 139 LEU A CA 1
ATOM 1104 C C . LEU A 1 139 ? -3.349 -2.580 -4.738 1.00 75.50 139 LEU A C 1
ATOM 1106 O O . LEU A 1 139 ? -2.413 -1.807 -4.929 1.00 75.50 139 LEU A O 1
ATOM 1110 N N . GLY A 1 140 ? -3.431 -3.356 -3.655 1.00 63.16 140 GLY A N 1
ATOM 1111 C CA . GLY A 1 140 ? -2.490 -3.304 -2.531 1.00 63.16 140 GLY A CA 1
ATOM 1112 C C . GLY A 1 140 ? -2.967 -2.405 -1.386 1.00 63.16 140 GLY A C 1
ATOM 1113 O O . GLY A 1 140 ? -3.940 -1.670 -1.535 1.00 63.16 140 GLY A O 1
ATOM 1114 N N . GLY A 1 141 ? -2.314 -2.509 -0.225 1.00 60.12 141 GLY A N 1
ATOM 1115 C CA . GLY A 1 141 ? -2.548 -1.676 0.965 1.00 60.12 141 GLY A CA 1
ATOM 1116 C C . GLY A 1 141 ? -3.960 -1.746 1.584 1.00 60.12 141 GLY A C 1
ATOM 1117 O O . GLY A 1 141 ? -4.994 -1.757 0.902 1.00 60.12 141 GLY A O 1
ATOM 1118 N N . ALA A 1 142 ? -4.034 -1.725 2.913 1.00 63.84 142 ALA A N 1
ATOM 1119 C CA . ALA A 1 142 ? -5.305 -1.531 3.604 1.00 63.84 142 ALA A CA 1
ATOM 1120 C C . ALA A 1 142 ? -5.798 -0.097 3.357 1.00 63.84 142 ALA A C 1
ATOM 1122 O O . ALA A 1 142 ? -5.077 0.859 3.630 1.00 63.84 142 ALA A O 1
ATOM 1123 N N . VAL A 1 143 ? -7.013 0.067 2.825 1.00 67.44 143 VAL A N 1
ATOM 1124 C CA . VAL A 1 143 ? -7.616 1.401 2.679 1.00 67.44 143 VAL A CA 1
ATOM 1125 C C . VAL A 1 143 ? -8.040 1.880 4.069 1.00 67.44 143 VAL A C 1
ATOM 1127 O O . VAL A 1 143 ? -8.844 1.189 4.708 1.00 67.44 143 VAL A O 1
ATOM 1130 N N . PRO A 1 144 ? -7.524 3.032 4.546 1.00 65.56 144 PRO A N 1
ATOM 1131 C CA . PRO A 1 144 ? -7.836 3.537 5.876 1.00 65.56 144 PRO A CA 1
ATOM 1132 C C . PRO A 1 144 ? -9.340 3.602 6.148 1.00 65.56 144 PRO A C 1
ATOM 1134 O O . PRO A 1 144 ? -10.131 3.939 5.262 1.00 65.56 144 PRO A O 1
ATOM 1137 N N . GLY A 1 145 ? -9.729 3.334 7.400 1.00 65.06 145 GLY A N 1
ATOM 1138 C CA . GLY A 1 145 ? -11.120 3.371 7.875 1.00 65.06 145 GLY A CA 1
ATOM 1139 C C . GLY A 1 145 ? -11.880 4.627 7.432 1.00 65.06 145 GLY A C 1
ATOM 1140 O O . GLY A 1 145 ? -13.039 4.551 7.031 1.00 65.06 145 GLY A O 1
ATOM 1141 N N . VAL A 1 146 ? -11.176 5.760 7.400 1.00 65.25 146 VAL A N 1
ATOM 1142 C CA . VAL A 1 146 ? -11.689 7.076 7.000 1.00 65.25 146 VAL A CA 1
ATOM 1143 C C . VAL A 1 146 ? -12.109 7.192 5.535 1.00 65.25 146 VAL A C 1
ATOM 1145 O O . VAL A 1 146 ? -12.727 8.188 5.193 1.00 65.25 146 VAL A O 1
ATOM 1148 N N . PHE A 1 147 ? -11.803 6.229 4.661 1.00 73.88 147 PHE A N 1
ATOM 1149 C CA . PHE A 1 147 ? -12.224 6.266 3.254 1.00 73.88 147 PHE A CA 1
ATOM 1150 C C . PHE A 1 147 ? -13.438 5.380 2.956 1.00 73.88 147 PHE A C 1
ATOM 1152 O O . PHE A 1 147 ? -14.094 5.588 1.939 1.00 73.88 147 PHE A O 1
ATOM 1159 N N . TRP A 1 148 ? -13.830 4.489 3.872 1.00 74.12 148 TRP A N 1
ATOM 1160 C CA . TRP A 1 148 ? -15.053 3.682 3.770 1.00 74.12 148 TRP A CA 1
ATOM 1161 C C . TRP A 1 148 ? -16.285 4.559 3.869 1.00 74.12 148 TRP A C 1
ATOM 1163 O O . TRP A 1 148 ? -16.579 5.057 4.959 1.00 74.12 148 TRP A O 1
ATOM 1173 N N . ASN A 1 149 ? -16.943 4.830 2.741 1.00 66.94 149 ASN A N 1
ATOM 1174 C CA . ASN A 1 149 ? -18.051 5.782 2.697 1.00 66.94 149 ASN A CA 1
ATOM 1175 C C . ASN A 1 149 ? -19.170 5.403 3.680 1.00 66.94 149 ASN A C 1
ATOM 1177 O O . ASN A 1 149 ? -19.202 4.298 4.219 1.00 66.94 149 ASN A O 1
ATOM 1181 N N . GLU A 1 150 ? -20.131 6.301 3.886 1.00 65.62 150 GLU A N 1
ATOM 1182 C CA . GLU A 1 150 ? -21.275 6.040 4.772 1.00 65.62 150 GLU A CA 1
ATOM 1183 C C . GLU A 1 150 ? -22.071 4.782 4.400 1.00 65.62 150 GLU A C 1
ATOM 1185 O O . GLU A 1 150 ? -22.871 4.296 5.194 1.00 65.62 150 GLU A O 1
ATOM 1190 N N . SER A 1 151 ? -21.909 4.275 3.176 1.00 65.00 151 SER A N 1
ATOM 1191 C CA . SER A 1 151 ? -22.544 3.056 2.669 1.00 65.00 151 SER A CA 1
ATOM 1192 C C . SER A 1 151 ? -21.667 1.804 2.814 1.00 65.00 151 SER A C 1
ATOM 1194 O O . SER A 1 151 ? -22.053 0.737 2.345 1.00 65.00 151 SER A O 1
ATOM 1196 N N . GLY A 1 152 ? -20.507 1.907 3.468 1.00 79.69 152 GLY A N 1
ATOM 1197 C CA . GLY A 1 152 ? -19.653 0.775 3.818 1.00 79.69 152 GLY A CA 1
ATOM 1198 C C . GLY A 1 152 ? -18.841 0.190 2.662 1.00 79.69 152 GLY A C 1
ATOM 1199 O O . GLY A 1 152 ? -18.433 -0.969 2.750 1.00 79.69 152 GLY A O 1
ATOM 1200 N N . TYR A 1 153 ? -18.587 0.955 1.594 1.00 87.75 153 TYR A N 1
ATOM 1201 C CA . TYR A 1 153 ? -17.758 0.506 0.472 1.00 87.75 153 TYR A CA 1
ATOM 1202 C C . TYR A 1 153 ? -16.647 1.496 0.101 1.00 87.75 153 TYR A C 1
ATOM 1204 O O . TYR A 1 153 ? -16.692 2.680 0.447 1.00 87.75 153 TYR A O 1
ATOM 1212 N N . VAL A 1 154 ? -15.643 0.990 -0.619 1.00 88.69 154 VAL A N 1
ATOM 1213 C CA . VAL A 1 154 ? -14.569 1.777 -1.249 1.00 88.69 154 VAL A CA 1
ATOM 1214 C C . VAL A 1 154 ? -14.410 1.379 -2.712 1.00 88.69 154 VAL A C 1
ATOM 1216 O O . VAL A 1 154 ? -14.632 0.219 -3.074 1.00 88.69 154 VAL A O 1
ATOM 1219 N N . PHE A 1 155 ? -14.010 2.330 -3.558 1.00 91.62 155 PHE A N 1
ATOM 1220 C CA . PHE A 1 155 ? -13.658 2.024 -4.939 1.00 91.62 155 PHE A CA 1
ATOM 1221 C C . PHE A 1 155 ? -12.217 1.535 -5.033 1.00 91.62 155 PHE A C 1
ATOM 1223 O O . PHE A 1 155 ? -11.287 2.148 -4.502 1.00 91.62 155 PHE A O 1
ATOM 1230 N N . ARG A 1 156 ? -12.037 0.437 -5.761 1.00 91.00 156 ARG A N 1
ATOM 1231 C CA . ARG A 1 156 ? -10.743 -0.095 -6.170 1.00 91.00 156 ARG A CA 1
ATOM 1232 C C . ARG A 1 156 ? -10.556 0.065 -7.670 1.00 91.00 156 ARG A C 1
ATOM 1234 O O . ARG A 1 156 ? -11.530 0.099 -8.414 1.00 91.00 156 ARG A O 1
ATOM 1241 N N . ILE A 1 157 ? -9.319 0.112 -8.135 1.00 91.81 157 ILE A N 1
ATOM 1242 C CA . ILE A 1 157 ? -8.998 0.073 -9.554 1.00 91.81 157 ILE A CA 1
ATOM 1243 C C . ILE A 1 157 ? -7.872 -0.912 -9.821 1.00 91.81 157 ILE A C 1
ATOM 1245 O O . ILE A 1 157 ? -6.895 -0.988 -9.075 1.00 91.81 157 ILE A O 1
ATOM 1249 N N . ARG A 1 158 ? -8.033 -1.689 -10.888 1.00 88.25 158 ARG A N 1
ATOM 1250 C CA . ARG A 1 158 ? -7.003 -2.580 -11.421 1.00 88.25 158 ARG A CA 1
ATOM 1251 C C . ARG A 1 158 ? -6.915 -2.427 -12.928 1.00 88.25 158 ARG A C 1
ATOM 1253 O O . ARG A 1 158 ? -7.868 -1.971 -13.557 1.00 88.25 158 ARG A O 1
ATOM 1260 N N . PHE A 1 159 ? -5.802 -2.865 -13.494 1.00 84.75 159 PHE A N 1
ATOM 1261 C CA . PHE A 1 159 ? -5.585 -2.881 -14.932 1.00 84.75 159 PHE A CA 1
ATOM 1262 C C . PHE A 1 159 ? -5.401 -4.319 -15.393 1.00 84.75 159 PHE A C 1
ATOM 1264 O O . PHE A 1 159 ? -4.649 -5.079 -14.786 1.00 84.75 159 PHE A O 1
ATOM 1271 N N . GLU A 1 160 ? -6.098 -4.683 -16.462 1.00 83.25 160 GLU A N 1
ATOM 1272 C CA . GLU A 1 160 ? -5.928 -5.965 -17.139 1.00 83.25 160 GLU A CA 1
ATOM 1273 C C . GLU A 1 160 ? -5.430 -5.717 -18.555 1.00 83.25 160 GLU A C 1
ATOM 1275 O O . GLU A 1 160 ? -5.935 -4.836 -19.255 1.00 83.25 160 GLU A O 1
ATOM 1280 N N . THR A 1 161 ? -4.465 -6.518 -18.990 1.00 76.56 161 THR A N 1
ATOM 1281 C CA . THR A 1 161 ? -3.943 -6.453 -20.353 1.00 76.56 161 THR A CA 1
ATOM 1282 C C . THR A 1 161 ? -4.731 -7.418 -21.236 1.00 76.56 161 THR A C 1
ATOM 1284 O O . THR A 1 161 ? -4.699 -8.631 -21.033 1.00 76.56 161 THR A O 1
ATOM 1287 N N . LYS A 1 162 ? -5.468 -6.872 -22.207 1.00 72.19 162 LYS A N 1
ATOM 1288 C CA . LYS A 1 162 ? -6.235 -7.603 -23.221 1.00 72.19 162 LYS A CA 1
ATOM 1289 C C . LYS A 1 162 ? -5.612 -7.351 -24.591 1.00 72.19 162 LYS A C 1
ATOM 1291 O O . LYS A 1 162 ? -5.817 -6.305 -25.205 1.00 72.19 162 LYS A O 1
ATOM 1296 N N . GLY A 1 163 ? -4.824 -8.312 -25.070 1.00 70.19 163 GLY A N 1
ATOM 1297 C CA . GLY A 1 163 ? -4.049 -8.148 -26.300 1.00 70.19 163 GLY A CA 1
ATOM 1298 C C . GLY A 1 163 ? -3.037 -7.006 -26.167 1.00 70.19 163 GLY A C 1
ATOM 1299 O O . GLY A 1 163 ? -2.190 -7.034 -25.279 1.00 70.19 163 GLY A O 1
ATOM 1300 N N . ALA A 1 164 ? -3.139 -5.997 -27.036 1.00 57.34 164 ALA A N 1
ATOM 1301 C CA . ALA A 1 164 ? -2.283 -4.806 -27.009 1.00 57.34 164 ALA A CA 1
ATOM 1302 C C . ALA A 1 164 ? -2.841 -3.653 -26.147 1.00 57.34 164 ALA A C 1
ATOM 1304 O O . ALA A 1 164 ? -2.232 -2.583 -26.094 1.00 57.34 164 ALA A O 1
ATOM 1305 N N . GLU A 1 165 ? -4.000 -3.831 -25.504 1.00 64.38 165 GLU A N 1
ATOM 1306 C CA . GLU A 1 165 ? -4.654 -2.787 -24.716 1.00 64.38 165 GLU A CA 1
ATOM 1307 C C . GLU A 1 165 ? -4.617 -3.094 -23.218 1.00 64.38 165 GLU A C 1
ATOM 1309 O O . GLU A 1 165 ? -4.817 -4.227 -22.788 1.00 64.38 165 GLU A O 1
ATOM 1314 N N . ARG A 1 166 ? -4.375 -2.057 -22.411 1.00 77.50 166 ARG A N 1
ATOM 1315 C CA . ARG A 1 166 ? -4.394 -2.127 -20.951 1.00 77.50 166 ARG A CA 1
ATOM 1316 C C . ARG A 1 166 ? -5.639 -1.409 -20.437 1.00 77.50 166 ARG A C 1
ATOM 1318 O O . ARG A 1 166 ? -5.745 -0.186 -20.535 1.00 77.50 166 ARG A O 1
ATOM 1325 N N . CYS A 1 167 ? -6.604 -2.183 -19.948 1.00 83.75 167 CYS A N 1
ATOM 1326 C CA . CYS A 1 167 ? -7.961 -1.731 -19.651 1.00 83.75 167 CYS A CA 1
ATOM 1327 C C . CYS A 1 167 ? -8.185 -1.584 -18.135 1.00 83.75 167 CYS A C 1
ATOM 1329 O O . CYS A 1 167 ? -7.960 -2.552 -17.402 1.00 83.75 167 CYS A O 1
ATOM 1331 N N . PRO A 1 168 ? -8.669 -0.426 -17.646 1.00 91.25 168 PRO A N 1
ATOM 1332 C CA . PRO A 1 168 ? -9.024 -0.264 -16.242 1.00 91.25 168 PRO A CA 1
ATOM 1333 C C . PRO A 1 168 ? -10.362 -0.923 -15.889 1.00 91.25 168 PRO A C 1
ATOM 1335 O O . PRO A 1 168 ? -11.349 -0.823 -16.623 1.00 91.25 168 PRO A O 1
ATOM 1338 N N . TYR A 1 169 ? -10.405 -1.518 -14.701 1.00 91.81 169 TYR A N 1
ATOM 1339 C CA . TYR A 1 169 ? -11.601 -2.056 -14.063 1.00 91.81 169 TYR A CA 1
ATOM 1340 C C . TYR A 1 169 ? -11.811 -1.401 -12.713 1.00 91.81 169 TYR A C 1
ATOM 1342 O O . TYR A 1 169 ? -10.892 -1.331 -11.898 1.00 91.81 169 TYR A O 1
ATOM 1350 N N . LEU A 1 170 ? -13.042 -0.968 -12.478 1.00 94.75 170 LEU A N 1
ATOM 1351 C CA . LEU A 1 170 ? -13.497 -0.378 -11.235 1.00 94.75 170 LEU A CA 1
ATOM 1352 C C . LEU A 1 170 ? -14.093 -1.470 -10.347 1.00 94.75 170 LEU A C 1
ATOM 1354 O O . LEU A 1 170 ? -15.054 -2.137 -10.722 1.00 94.75 170 LEU A O 1
ATOM 1358 N N . GLY A 1 171 ? -13.500 -1.661 -9.180 1.00 93.00 171 GLY A N 1
ATOM 1359 C CA . GLY A 1 171 ? -13.943 -2.597 -8.161 1.00 93.00 171 GLY A CA 1
ATOM 1360 C C . GLY A 1 171 ? -14.735 -1.894 -7.071 1.00 93.00 171 GLY A C 1
ATOM 1361 O O . GLY A 1 171 ? -14.367 -0.798 -6.652 1.00 93.00 171 GLY A O 1
ATOM 1362 N N . VAL A 1 172 ? -15.783 -2.534 -6.568 1.00 93.06 172 VAL A N 1
ATOM 1363 C CA . VAL A 1 172 ? -16.471 -2.116 -5.341 1.00 93.06 172 VAL A CA 1
ATOM 1364 C C . VAL A 1 172 ? -16.130 -3.114 -4.251 1.00 93.06 172 VAL A C 1
ATOM 1366 O O . VAL A 1 172 ? -16.476 -4.289 -4.351 1.00 93.06 172 VAL A O 1
ATOM 1369 N N . GLN A 1 173 ? -15.401 -2.654 -3.237 1.00 88.81 173 GLN A N 1
ATOM 1370 C CA . GLN A 1 173 ? -14.984 -3.483 -2.113 1.00 88.81 173 GLN A CA 1
ATOM 1371 C C . GLN A 1 173 ? -15.845 -3.160 -0.890 1.00 88.81 173 GLN A C 1
ATOM 1373 O O . GLN A 1 173 ? -15.879 -2.012 -0.445 1.00 88.81 173 GLN A O 1
ATOM 1378 N N . GLN A 1 174 ? -16.502 -4.182 -0.339 1.00 85.06 174 GLN A N 1
ATOM 1379 C CA . GLN A 1 174 ? -17.209 -4.146 0.945 1.00 85.06 174 GLN A CA 1
ATOM 1380 C C . GLN A 1 174 ? -16.440 -4.973 1.984 1.00 85.06 174 GLN A C 1
ATOM 1382 O O . GLN A 1 174 ? -15.679 -5.879 1.638 1.00 85.06 174 GLN A O 1
ATOM 1387 N N . ARG A 1 175 ? -16.600 -4.655 3.273 1.00 77.19 175 ARG A N 1
ATOM 1388 C CA . ARG A 1 175 ? -15.929 -5.408 4.344 1.00 77.19 175 ARG A CA 1
ATOM 1389 C C . ARG A 1 175 ? -16.433 -6.851 4.373 1.00 77.19 175 ARG A C 1
ATOM 1391 O O . ARG A 1 175 ? -17.637 -7.079 4.367 1.00 77.19 175 ARG A O 1
ATOM 1398 N N . GLY A 1 176 ? -15.505 -7.808 4.402 1.00 71.81 176 GLY A N 1
ATOM 1399 C CA . GLY A 1 176 ? -15.827 -9.238 4.450 1.00 71.81 176 GLY A CA 1
ATOM 1400 C C . GLY A 1 176 ? -16.414 -9.815 3.157 1.00 71.81 176 GLY A C 1
ATOM 1401 O O . GLY A 1 176 ? -16.842 -10.964 3.161 1.00 71.81 176 GLY A O 1
ATOM 1402 N N . GLN A 1 177 ? -16.436 -9.055 2.056 1.00 77.38 177 GLN A N 1
ATOM 1403 C CA . GLN A 1 177 ? -16.938 -9.520 0.762 1.00 77.38 177 GLN A CA 1
ATOM 1404 C C . GLN A 1 177 ? -15.866 -9.412 -0.322 1.00 77.38 177 GLN A C 1
ATOM 1406 O O . GLN A 1 177 ? -14.975 -8.560 -0.268 1.00 77.38 177 GLN A O 1
ATOM 1411 N N . ALA A 1 178 ? -15.962 -10.283 -1.326 1.00 79.81 178 ALA A N 1
ATOM 1412 C CA . ALA A 1 178 ? -15.120 -10.200 -2.509 1.00 79.81 178 ALA A CA 1
ATOM 1413 C C . ALA A 1 178 ? -15.417 -8.910 -3.290 1.00 79.81 178 ALA A C 1
ATOM 1415 O O . ALA A 1 178 ? -16.566 -8.489 -3.405 1.00 79.81 178 ALA A O 1
ATOM 1416 N N . THR A 1 179 ? -14.379 -8.288 -3.848 1.00 87.81 179 THR A N 1
ATOM 1417 C CA . THR A 1 179 ? -14.534 -7.081 -4.668 1.00 87.81 179 THR A CA 1
ATOM 1418 C C . THR A 1 179 ? -15.272 -7.407 -5.970 1.00 87.81 179 THR A C 1
ATOM 1420 O O . THR A 1 179 ? -14.794 -8.225 -6.758 1.00 87.81 179 THR A O 1
ATOM 1423 N N . GLU A 1 180 ? -16.394 -6.731 -6.233 1.00 90.62 180 GLU A N 1
ATOM 1424 C CA . GLU A 1 180 ? -17.134 -6.851 -7.498 1.00 90.62 180 GLU A CA 1
ATOM 1425 C C . GLU A 1 180 ? -16.506 -5.917 -8.542 1.00 90.62 180 GLU A C 1
ATOM 1427 O O . GLU A 1 180 ? -16.472 -4.699 -8.355 1.00 90.62 180 GLU A O 1
ATOM 1432 N N . TRP A 1 181 ? -15.980 -6.481 -9.633 1.00 91.94 181 TRP A N 1
ATOM 1433 C CA . TRP A 1 181 ? -15.252 -5.744 -10.670 1.00 91.94 181 TRP A CA 1
ATOM 1434 C C . TRP A 1 181 ? -16.136 -5.450 -11.881 1.00 91.94 181 TRP A C 1
ATOM 1436 O O . TRP A 1 181 ? -16.746 -6.344 -12.456 1.00 91.94 181 TRP A O 1
ATOM 1446 N N . THR A 1 182 ? -16.155 -4.191 -12.308 1.00 92.44 182 THR A N 1
ATOM 1447 C CA . THR A 1 182 ? -16.865 -3.707 -13.497 1.00 92.44 182 THR A CA 1
ATOM 1448 C C . THR A 1 182 ? -15.862 -3.029 -14.438 1.00 92.44 182 THR A C 1
ATOM 1450 O O . THR A 1 182 ? -15.008 -2.279 -13.957 1.00 92.44 182 THR A O 1
ATOM 1453 N N . PRO A 1 183 ? -15.919 -3.241 -15.767 1.00 91.06 183 PRO A N 1
ATOM 1454 C CA . PRO A 1 183 ? -15.114 -2.458 -16.704 1.00 91.06 183 PRO A CA 1
ATOM 1455 C C . PRO A 1 183 ? -15.320 -0.958 -16.465 1.00 91.06 183 PRO A C 1
ATOM 1457 O O . PRO A 1 183 ? -16.461 -0.506 -16.370 1.00 91.06 183 PRO A O 1
ATOM 1460 N N . PHE A 1 184 ? -14.249 -0.163 -16.386 1.00 92.94 184 PHE A N 1
ATOM 1461 C CA . PHE A 1 184 ? -14.384 1.272 -16.090 1.00 92.94 184 PHE A CA 1
ATOM 1462 C C . PHE A 1 184 ? -15.248 2.002 -17.133 1.00 92.94 184 PHE A C 1
ATOM 1464 O O . PHE A 1 184 ? -15.987 2.926 -16.806 1.00 92.94 184 PHE A O 1
ATOM 1471 N N . SER A 1 185 ? -15.230 1.535 -18.384 1.00 88.44 185 SER A N 1
ATOM 1472 C CA . SER A 1 185 ? -16.081 2.042 -19.465 1.00 88.44 185 SER A CA 1
ATOM 1473 C C . SER A 1 185 ? -17.585 1.914 -19.191 1.00 88.44 185 SER A C 1
ATOM 1475 O O . SER A 1 185 ? -18.354 2.699 -19.749 1.00 88.44 185 SER A O 1
ATOM 1477 N N . ALA A 1 186 ? -18.000 0.972 -18.339 1.00 88.12 186 ALA A N 1
ATOM 1478 C CA . ALA A 1 186 ? -19.387 0.746 -17.940 1.00 88.12 186 ALA A CA 1
ATOM 1479 C C . ALA A 1 186 ? -19.789 1.520 -16.670 1.00 88.12 186 ALA A C 1
ATOM 1481 O O . ALA A 1 186 ? -20.972 1.569 -16.345 1.00 88.12 186 ALA A O 1
ATOM 1482 N N . ALA A 1 187 ? -18.844 2.159 -15.971 1.00 90.56 187 ALA A N 1
ATOM 1483 C CA . ALA A 1 187 ? -19.168 3.038 -14.852 1.00 90.56 187 ALA A CA 1
ATOM 1484 C C . ALA A 1 187 ? -19.917 4.289 -15.339 1.00 90.56 187 ALA A C 1
ATOM 1486 O O . ALA A 1 187 ? -19.703 4.776 -16.458 1.00 90.56 187 ALA A O 1
ATOM 1487 N N . VAL A 1 188 ? -20.790 4.832 -14.495 1.00 89.44 188 VAL A N 1
ATOM 1488 C CA . VAL A 1 188 ? -21.581 6.033 -14.794 1.00 89.44 188 VAL A CA 1
ATOM 1489 C C . VAL A 1 188 ? -21.329 7.071 -13.713 1.00 89.44 188 VAL A C 1
ATOM 1491 O O . VAL A 1 188 ? -21.303 6.742 -12.533 1.00 89.44 188 VAL A O 1
ATOM 1494 N N . LEU A 1 189 ? -21.128 8.327 -14.106 1.00 87.19 189 LEU A N 1
ATOM 1495 C CA . LEU A 1 189 ? -21.089 9.432 -13.156 1.00 87.19 189 LEU A CA 1
ATOM 1496 C C . LEU A 1 189 ? -22.512 9.951 -12.951 1.00 87.19 189 LEU A C 1
ATOM 1498 O O . LEU A 1 189 ? -23.139 10.417 -13.899 1.00 87.19 189 LEU A O 1
ATOM 1502 N N . THR A 1 190 ? -23.015 9.838 -11.728 1.00 84.12 190 THR A N 1
ATOM 1503 C CA . THR A 1 190 ? -24.326 10.350 -11.304 1.00 84.12 190 THR A CA 1
ATOM 1504 C C . THR A 1 190 ? -24.135 11.589 -10.421 1.00 84.12 190 THR A C 1
ATOM 1506 O O . THR A 1 190 ? -23.020 11.808 -9.941 1.00 84.12 190 THR A O 1
ATOM 1509 N N . PRO A 1 191 ? -25.185 12.387 -10.146 1.00 78.38 191 PRO A N 1
ATOM 1510 C CA . PRO A 1 191 ? -25.096 13.488 -9.181 1.00 78.38 191 PRO A CA 1
ATOM 1511 C C . PRO A 1 191 ? -24.588 13.044 -7.797 1.00 78.38 191 PRO A C 1
ATOM 1513 O O . PRO A 1 191 ? -23.831 13.766 -7.156 1.00 78.38 191 PRO A O 1
ATOM 1516 N N . ASP A 1 192 ? -24.917 11.814 -7.388 1.00 75.00 192 ASP A N 1
ATOM 1517 C CA . ASP A 1 192 ? -24.474 11.204 -6.126 1.00 75.00 192 ASP A CA 1
ATOM 1518 C C . ASP A 1 192 ? -23.039 10.641 -6.184 1.00 75.00 192 ASP A C 1
ATOM 1520 O O . ASP A 1 192 ? -22.558 10.039 -5.217 1.00 75.00 192 ASP A O 1
ATOM 1524 N N . GLY A 1 193 ? -22.363 10.776 -7.327 1.00 83.94 193 GLY A N 1
ATOM 1525 C CA . GLY A 1 193 ? -21.025 10.252 -7.589 1.00 83.94 193 GLY A CA 1
ATOM 1526 C C . GLY A 1 193 ? -20.988 9.079 -8.561 1.00 83.94 193 GLY A C 1
ATOM 1527 O O . GLY A 1 193 ? -21.936 8.801 -9.301 1.00 83.94 193 GLY A O 1
ATOM 1528 N N . LEU A 1 194 ? -19.857 8.390 -8.574 1.00 89.50 194 LEU A N 1
ATOM 1529 C CA . LEU A 1 194 ? -19.578 7.249 -9.429 1.00 89.50 194 LEU A CA 1
ATOM 1530 C C . LEU A 1 194 ? -20.499 6.068 -9.077 1.00 89.50 194 LEU A C 1
ATOM 1532 O O . LEU A 1 194 ? -20.658 5.701 -7.912 1.00 89.50 194 LEU A O 1
ATOM 1536 N N . ALA A 1 195 ? -21.108 5.464 -10.093 1.00 89.62 195 ALA A N 1
ATOM 1537 C CA . ALA A 1 195 ? -22.051 4.362 -9.973 1.00 89.62 195 ALA A CA 1
ATOM 1538 C C . ALA A 1 195 ? -21.616 3.165 -10.830 1.00 89.62 195 ALA A C 1
ATOM 1540 O O . ALA A 1 195 ? -21.102 3.304 -11.945 1.00 89.62 195 ALA A O 1
ATOM 1541 N N . THR A 1 196 ? -21.840 1.978 -10.275 1.00 93.06 196 THR A N 1
ATOM 1542 C CA . THR A 1 196 ? -21.678 0.665 -10.906 1.00 93.06 196 THR A CA 1
ATOM 1543 C C . THR A 1 196 ? -22.855 -0.216 -10.483 1.00 93.06 196 THR A C 1
ATOM 1545 O O . THR A 1 196 ? -23.495 0.092 -9.472 1.00 93.06 196 THR A O 1
ATOM 1548 N N . PRO A 1 197 ? -23.105 -1.356 -11.153 1.00 91.62 197 PRO A N 1
ATOM 1549 C CA . PRO A 1 197 ? -24.155 -2.283 -10.731 1.00 91.62 197 PRO A CA 1
ATOM 1550 C C . PRO A 1 197 ? -24.054 -2.693 -9.251 1.00 91.62 197 PRO A C 1
ATOM 1552 O O . PRO A 1 197 ? -25.071 -2.818 -8.571 1.00 91.62 197 PRO A O 1
ATOM 1555 N N . ALA A 1 198 ? -22.835 -2.846 -8.724 1.00 89.69 198 ALA A N 1
ATOM 1556 C CA . ALA A 1 198 ? -22.595 -3.125 -7.308 1.00 89.69 198 ALA A CA 1
ATOM 1557 C C . ALA A 1 198 ? -23.032 -1.959 -6.402 1.00 89.69 198 ALA A C 1
ATOM 1559 O O . ALA A 1 198 ? -23.739 -2.166 -5.416 1.00 89.69 198 ALA A O 1
ATOM 1560 N N . VAL A 1 199 ? -22.672 -0.720 -6.758 1.00 90.75 199 VAL A N 1
ATOM 1561 C CA . VAL A 1 199 ? -23.112 0.482 -6.027 1.00 90.75 199 VAL A CA 1
ATOM 1562 C C . VAL A 1 199 ? -24.634 0.598 -6.034 1.00 90.75 199 VAL A C 1
ATOM 1564 O O . VAL A 1 199 ? -25.231 0.886 -4.996 1.00 90.75 199 VAL A O 1
ATOM 1567 N N . ASP A 1 200 ? -25.276 0.333 -7.169 1.00 89.94 200 ASP A N 1
ATOM 1568 C CA . ASP A 1 200 ? -26.729 0.431 -7.294 1.00 89.94 200 ASP A CA 1
ATOM 1569 C C . ASP A 1 200 ? -27.448 -0.595 -6.414 1.00 89.94 200 ASP A C 1
ATOM 1571 O O . ASP A 1 200 ? -28.418 -0.243 -5.736 1.00 89.94 200 ASP A O 1
ATOM 1575 N N . LYS A 1 201 ? -26.934 -1.832 -6.332 1.00 89.06 201 LYS A N 1
ATOM 1576 C CA . LYS A 1 201 ? -27.432 -2.860 -5.399 1.00 89.06 201 LYS A CA 1
ATOM 1577 C C . LYS A 1 201 ? -27.324 -2.396 -3.945 1.00 89.06 201 LYS A C 1
ATOM 1579 O O . LYS A 1 201 ? -28.301 -2.508 -3.202 1.00 89.06 201 LYS A O 1
ATOM 1584 N N . ILE A 1 202 ? -26.175 -1.840 -3.548 1.00 88.50 202 ILE A N 1
ATOM 1585 C CA . ILE A 1 202 ? -25.937 -1.341 -2.183 1.00 88.50 202 ILE A CA 1
ATOM 1586 C C . ILE A 1 202 ? -26.906 -0.196 -1.856 1.00 88.50 202 ILE A C 1
ATOM 1588 O O . ILE A 1 202 ? -27.586 -0.219 -0.827 1.00 88.50 202 ILE A O 1
ATOM 1592 N N . ARG A 1 203 ? -27.033 0.784 -2.759 1.00 86.31 203 ARG A N 1
ATOM 1593 C CA . ARG A 1 203 ? -27.956 1.921 -2.604 1.00 86.31 203 ARG A CA 1
ATOM 1594 C C . ARG A 1 203 ? -29.413 1.455 -2.534 1.00 86.31 203 ARG A C 1
ATOM 1596 O O . ARG A 1 203 ? -30.173 1.946 -1.700 1.00 86.31 203 ARG A O 1
ATOM 1603 N N . ALA A 1 204 ? -29.811 0.490 -3.363 1.00 85.25 204 ALA A N 1
ATOM 1604 C CA . ALA A 1 204 ? -31.160 -0.073 -3.355 1.00 85.25 204 ALA A CA 1
ATOM 1605 C C . ALA A 1 204 ? -31.473 -0.842 -2.062 1.00 85.25 204 ALA A C 1
ATOM 1607 O O . ALA A 1 204 ? -32.554 -0.668 -1.501 1.00 85.25 204 ALA A O 1
ATOM 1608 N N . ALA A 1 205 ? -30.535 -1.650 -1.557 1.00 84.75 205 ALA A N 1
ATOM 1609 C CA . ALA A 1 205 ? -30.692 -2.354 -0.285 1.00 84.75 205 ALA A CA 1
ATOM 1610 C C . ALA A 1 205 ? -30.883 -1.377 0.883 1.00 84.75 205 ALA A C 1
ATOM 1612 O O . ALA A 1 205 ? -31.779 -1.566 1.704 1.00 84.75 205 ALA A O 1
ATOM 1613 N N . ARG A 1 206 ? -30.115 -0.283 0.905 1.00 81.62 206 ARG A N 1
ATOM 1614 C CA . ARG A 1 206 ? -30.241 0.753 1.935 1.00 81.62 206 ARG A CA 1
ATOM 1615 C C . ARG A 1 206 ? -31.582 1.480 1.877 1.00 81.62 206 ARG A C 1
ATOM 1617 O O . ARG A 1 206 ? -32.196 1.675 2.917 1.00 81.62 206 ARG A O 1
ATOM 1624 N N . ARG A 1 207 ? -32.056 1.839 0.677 1.00 83.38 207 ARG A N 1
ATOM 1625 C CA . ARG A 1 207 ? -33.383 2.458 0.497 1.00 83.38 207 ARG A CA 1
ATOM 1626 C C . ARG A 1 207 ? -34.517 1.562 1.001 1.00 83.38 207 ARG A C 1
ATOM 1628 O O . ARG A 1 207 ? -35.486 2.074 1.548 1.00 83.38 207 ARG A O 1
ATOM 1635 N N . ARG A 1 208 ? -34.393 0.239 0.842 1.00 81.56 208 ARG A N 1
ATOM 1636 C CA . ARG A 1 208 ? -35.353 -0.723 1.407 1.00 81.56 208 ARG A CA 1
ATOM 1637 C C . ARG A 1 208 ? -35.283 -0.766 2.933 1.00 81.56 208 ARG A C 1
ATOM 1639 O O . ARG A 1 208 ? -36.315 -0.640 3.574 1.00 81.56 208 ARG A O 1
ATOM 1646 N N . ALA A 1 209 ? -34.081 -0.839 3.505 1.00 77.88 209 ALA A N 1
ATOM 1647 C CA . ALA A 1 209 ? -33.899 -0.861 4.957 1.00 77.88 209 ALA A CA 1
ATOM 1648 C C . ALA A 1 209 ? -34.450 0.403 5.645 1.00 77.88 209 ALA A C 1
ATOM 1650 O O . ALA A 1 209 ? -35.113 0.304 6.671 1.00 77.88 209 ALA A O 1
ATOM 1651 N N . THR A 1 210 ? -34.240 1.589 5.063 1.00 75.94 210 THR A N 1
ATOM 1652 C CA . THR A 1 210 ? -34.781 2.842 5.618 1.00 75.94 210 THR A CA 1
ATOM 1653 C C . THR A 1 210 ? -36.298 2.963 5.457 1.00 75.94 210 THR A C 1
ATOM 1655 O O . THR A 1 210 ? -36.952 3.582 6.296 1.00 75.94 210 THR A O 1
ATOM 1658 N N . ALA A 1 211 ? -36.873 2.381 4.400 1.00 71.88 211 ALA A N 1
ATOM 1659 C CA . ALA A 1 211 ? -38.321 2.310 4.221 1.00 71.88 211 ALA A CA 1
ATOM 1660 C C . ALA A 1 211 ? -38.973 1.340 5.223 1.00 71.88 211 ALA A C 1
ATOM 1662 O O . ALA A 1 211 ? -39.998 1.682 5.812 1.00 71.88 211 ALA A O 1
ATOM 1663 N N . ASP A 1 212 ? -38.356 0.181 5.467 1.00 66.75 212 ASP A N 1
ATOM 1664 C CA . ASP A 1 212 ? -38.832 -0.807 6.442 1.00 66.75 212 ASP A CA 1
ATOM 1665 C C . ASP A 1 212 ? -38.737 -0.296 7.886 1.00 66.75 212 ASP A C 1
ATOM 1667 O O . ASP A 1 212 ? -39.654 -0.523 8.675 1.00 66.75 212 ASP A O 1
ATOM 1671 N N . ASP A 1 213 ? -37.685 0.451 8.227 1.00 64.94 213 ASP A N 1
ATOM 1672 C CA . ASP A 1 213 ? -37.513 1.049 9.556 1.00 64.94 213 ASP A CA 1
ATOM 1673 C C . ASP A 1 213 ? -38.576 2.128 9.843 1.00 64.94 213 ASP A C 1
ATOM 1675 O O . ASP A 1 213 ? -39.236 2.119 10.884 1.00 64.94 213 ASP A O 1
ATOM 1679 N N . LYS A 1 214 ? -38.876 2.986 8.854 1.00 62.69 214 LYS A N 1
ATOM 1680 C CA . LYS A 1 214 ? -40.000 3.939 8.938 1.00 62.69 214 LYS A CA 1
ATOM 1681 C C . LYS A 1 214 ? -41.357 3.244 9.058 1.00 62.69 214 LYS A C 1
ATOM 1683 O O . LYS A 1 214 ? -42.245 3.763 9.730 1.00 62.69 214 LYS A O 1
ATOM 1688 N N . ARG A 1 215 ? -41.525 2.076 8.430 1.00 58.66 215 ARG A N 1
ATOM 1689 C CA . ARG A 1 215 ? -42.767 1.291 8.484 1.00 58.66 215 ARG A CA 1
ATOM 1690 C C . ARG A 1 215 ? -42.938 0.569 9.826 1.00 58.66 215 ARG A C 1
ATOM 1692 O O . ARG A 1 215 ? -44.062 0.455 10.302 1.00 58.66 215 ARG A O 1
ATOM 1699 N N . ARG A 1 216 ? -41.838 0.142 10.459 1.00 52.66 216 ARG A N 1
ATOM 1700 C CA . ARG A 1 216 ? -41.822 -0.445 11.813 1.00 52.66 216 ARG A CA 1
ATOM 1701 C C . ARG A 1 216 ? -42.050 0.587 12.915 1.00 52.66 216 ARG A C 1
ATOM 1703 O O . ARG A 1 216 ? -42.745 0.283 13.875 1.00 52.66 216 ARG A O 1
ATOM 1710 N N . SER A 1 217 ? -41.553 1.812 12.748 1.00 52.25 217 SER A N 1
ATOM 1711 C CA . SER A 1 217 ? -41.761 2.904 13.716 1.00 52.25 217 SER A CA 1
ATOM 1712 C C . SER A 1 217 ? -43.208 3.437 13.760 1.00 52.25 217 SER A C 1
ATOM 1714 O O . SER A 1 217 ? -43.569 4.169 14.676 1.00 52.25 217 SER A O 1
ATOM 1716 N N . GLY A 1 218 ? -44.056 3.063 12.790 1.00 47.16 218 GLY A N 1
ATOM 1717 C CA . GLY A 1 218 ? -45.476 3.437 12.731 1.00 47.16 218 GLY A CA 1
ATOM 1718 C C . GLY A 1 218 ? -46.449 2.449 13.389 1.00 47.16 218 GLY A C 1
ATOM 1719 O O . GLY A 1 218 ? -47.646 2.723 13.415 1.00 47.16 218 GLY A O 1
ATOM 1720 N N . ILE A 1 219 ? -45.978 1.309 13.907 1.00 47.22 219 ILE A N 1
ATOM 1721 C CA . ILE A 1 219 ? -46.825 0.319 14.588 1.00 47.22 219 ILE A CA 1
ATOM 1722 C C . ILE A 1 219 ? -46.483 0.346 16.078 1.00 47.22 219 ILE A C 1
ATOM 1724 O O . ILE A 1 219 ? -45.337 0.124 16.465 1.00 47.22 219 ILE A O 1
ATOM 1728 N N . ALA A 1 220 ? -47.485 0.651 16.909 1.00 44.19 220 ALA A N 1
ATOM 1729 C CA . ALA A 1 220 ? -47.366 0.686 18.362 1.00 44.19 220 ALA A CA 1
ATOM 1730 C C . ALA A 1 220 ? -46.705 -0.599 18.892 1.00 44.19 220 ALA A C 1
ATOM 1732 O O . ALA A 1 220 ? -47.107 -1.710 18.539 1.00 44.19 220 ALA A O 1
ATOM 1733 N N . ARG A 1 221 ? -45.670 -0.417 19.724 1.00 50.19 221 ARG A N 1
ATOM 1734 C CA . ARG A 1 221 ? -44.849 -1.477 20.325 1.00 50.19 221 ARG A CA 1
ATOM 1735 C C . ARG A 1 221 ? -45.722 -2.568 20.962 1.00 50.19 221 ARG A C 1
ATOM 1737 O O . ARG A 1 221 ? -46.396 -2.316 21.956 1.00 50.19 221 ARG A O 1
ATOM 1744 N N . SER A 1 222 ? -45.643 -3.781 20.415 1.00 37.59 222 SER A N 1
ATOM 1745 C CA . SER A 1 222 ? -45.925 -5.033 21.132 1.00 37.59 222 SER A CA 1
ATOM 1746 C C . SER A 1 222 ? -44.623 -5.576 21.735 1.00 37.59 222 SER A C 1
ATOM 1748 O O . SER A 1 222 ? -43.553 -5.267 21.205 1.00 37.59 222 SER A O 1
ATOM 1750 N N . PRO A 1 223 ? -44.689 -6.315 22.857 1.00 48.06 223 PRO A N 1
ATOM 1751 C CA . PRO A 1 223 ? -43.557 -6.509 23.749 1.00 48.06 223 PRO A CA 1
ATOM 1752 C C . PRO A 1 223 ? -42.439 -7.320 23.093 1.00 48.06 223 PRO A C 1
ATOM 1754 O O . PRO A 1 223 ? -42.656 -8.303 22.387 1.00 48.06 223 PRO A O 1
ATOM 1757 N N . GLU A 1 224 ? -41.235 -6.825 23.332 1.00 38.72 224 GLU A N 1
ATOM 1758 C CA . GLU A 1 224 ? -39.964 -7.222 22.754 1.00 38.72 224 GLU A CA 1
ATOM 1759 C C . GLU A 1 224 ? -39.553 -8.615 23.250 1.00 38.72 224 GLU A C 1
ATOM 1761 O O . GLU A 1 224 ? -39.393 -8.843 24.448 1.00 38.72 224 GLU A O 1
ATOM 1766 N N . VAL A 1 225 ? -39.386 -9.560 22.321 1.00 44.03 225 VAL A N 1
ATOM 1767 C CA . VAL A 1 225 ? -38.640 -10.796 22.585 1.00 44.03 225 VAL A CA 1
ATOM 1768 C C . VAL A 1 225 ? -37.175 -10.389 22.767 1.00 44.03 225 VAL A C 1
ATOM 1770 O O . VAL A 1 225 ? -36.639 -9.728 21.872 1.00 44.03 225 VAL A O 1
ATOM 1773 N N . PRO A 1 226 ? -36.523 -10.734 23.892 1.00 38.91 226 PRO A N 1
ATOM 1774 C CA . PRO A 1 226 ? -35.175 -10.267 24.162 1.00 38.91 226 PRO A CA 1
ATOM 1775 C C . PRO A 1 226 ? -34.201 -10.822 23.110 1.00 38.91 226 PRO A C 1
ATOM 1777 O O . PRO A 1 226 ? -34.309 -11.994 22.728 1.00 38.91 226 PRO A O 1
ATOM 1780 N N . PRO A 1 227 ? -33.254 -10.002 22.622 1.00 41.66 227 PRO A N 1
ATOM 1781 C CA . PRO A 1 227 ? -32.196 -10.474 21.741 1.00 41.66 227 PRO A CA 1
ATOM 1782 C C . PRO A 1 227 ? -31.352 -11.542 22.456 1.00 41.66 227 PRO A C 1
ATOM 1784 O O . PRO A 1 227 ? -31.261 -11.530 23.688 1.00 41.66 227 PRO A O 1
ATOM 1787 N N . PRO A 1 228 ? -30.723 -12.470 21.708 1.00 38.03 228 PRO A N 1
ATOM 1788 C CA . PRO A 1 228 ? -29.828 -13.453 22.305 1.00 38.03 228 PRO A CA 1
ATOM 1789 C C . PRO A 1 228 ? -28.735 -12.723 23.103 1.00 38.03 228 PRO A C 1
ATOM 1791 O O . PRO A 1 228 ? -28.274 -11.667 22.657 1.00 38.03 228 PRO A O 1
ATOM 1794 N N . PRO A 1 229 ? -28.330 -13.245 24.274 1.00 38.62 229 PRO A N 1
ATOM 1795 C CA . PRO A 1 229 ? -27.406 -12.549 25.153 1.00 38.62 229 PRO A CA 1
ATOM 1796 C C . PRO A 1 229 ? -26.095 -12.286 24.411 1.00 38.62 229 PRO A C 1
ATOM 1798 O O . PRO A 1 229 ? -25.437 -13.208 23.921 1.00 38.62 229 PRO A O 1
ATOM 1801 N N . VAL A 1 230 ? -25.728 -11.007 24.320 1.00 46.25 230 VAL A N 1
ATOM 1802 C CA . VAL A 1 230 ? -24.358 -10.591 24.022 1.00 46.25 230 VAL A CA 1
ATOM 1803 C C . VAL A 1 230 ? -23.500 -11.276 25.081 1.00 46.25 230 VAL A C 1
ATOM 1805 O O . VAL A 1 230 ? -23.769 -11.104 26.267 1.00 46.25 230 VAL A O 1
ATOM 1808 N N . ARG A 1 231 ? -22.527 -12.109 24.687 1.00 46.75 231 ARG A N 1
ATOM 1809 C CA . ARG A 1 231 ? -21.533 -12.609 25.646 1.00 46.75 231 ARG A CA 1
ATOM 1810 C C . ARG A 1 231 ? -20.853 -11.380 26.237 1.00 46.75 231 ARG A C 1
ATOM 1812 O O . ARG A 1 231 ? -20.079 -10.727 25.543 1.00 46.75 231 ARG A O 1
ATOM 1819 N N . GLU A 1 232 ? -21.184 -11.049 27.478 1.00 58.84 232 GLU A N 1
ATOM 1820 C CA . GLU A 1 232 ? -20.414 -10.100 28.268 1.00 58.84 232 GLU A CA 1
ATOM 1821 C C . GLU A 1 232 ? -19.034 -10.732 28.440 1.00 58.84 232 GLU A C 1
ATOM 1823 O O . GLU A 1 232 ? -18.893 -11.767 29.091 1.00 58.84 232 GLU A O 1
ATOM 1828 N N . LEU A 1 233 ? -18.039 -10.187 27.737 1.00 69.25 233 LEU A N 1
ATOM 1829 C CA . LEU A 1 233 ? -16.652 -10.600 27.914 1.00 69.25 233 LEU A CA 1
ATOM 1830 C C . LEU A 1 233 ? -16.301 -10.397 29.387 1.00 69.25 233 LEU A C 1
ATOM 1832 O O . LEU A 1 233 ? -16.520 -9.313 29.933 1.00 69.25 233 LEU A O 1
ATOM 1836 N N . GLY A 1 234 ? -15.753 -11.433 30.023 1.00 77.25 234 GLY A N 1
ATOM 1837 C CA . GLY A 1 234 ? -15.197 -11.281 31.365 1.00 77.25 234 GLY A CA 1
ATOM 1838 C C . GLY A 1 234 ? -14.085 -10.227 31.358 1.00 77.25 234 GLY A C 1
ATOM 1839 O O . GLY A 1 234 ? -13.446 -10.008 30.329 1.00 77.25 234 GLY A O 1
ATOM 1840 N N . ARG A 1 235 ? -13.826 -9.574 32.499 1.00 80.88 235 ARG A N 1
ATOM 1841 C CA . ARG A 1 235 ? -12.812 -8.504 32.614 1.00 80.88 235 ARG A CA 1
ATOM 1842 C C . ARG A 1 235 ? -11.448 -8.926 32.044 1.00 80.88 235 ARG A C 1
ATOM 1844 O O . ARG A 1 235 ? -10.876 -8.196 31.242 1.00 80.88 235 ARG A O 1
ATOM 1851 N N . ASP A 1 236 ? -10.999 -10.142 32.346 1.00 78.00 236 ASP A N 1
ATOM 1852 C CA . ASP A 1 236 ? -9.740 -10.701 31.829 1.00 78.00 236 ASP A CA 1
ATOM 1853 C C . ASP A 1 236 ? -9.750 -10.913 30.307 1.00 78.00 236 ASP A C 1
ATOM 1855 O O . ASP A 1 236 ? -8.779 -10.593 29.619 1.00 78.00 236 ASP A O 1
ATOM 1859 N N . GLU A 1 237 ? -10.864 -11.407 29.757 1.00 73.88 237 GLU A N 1
ATOM 1860 C CA . GLU A 1 237 ? -11.031 -11.581 28.309 1.00 73.88 237 GLU A CA 1
ATOM 1861 C C . GLU A 1 237 ? -11.028 -10.224 27.591 1.00 73.88 237 GLU A C 1
ATOM 1863 O O . GLU A 1 237 ? -10.436 -10.086 26.519 1.00 73.88 237 GLU A O 1
ATOM 1868 N N . LEU A 1 238 ? -11.638 -9.204 28.202 1.00 82.19 238 LEU A N 1
ATOM 1869 C CA . LEU A 1 238 ? -11.665 -7.840 27.685 1.00 82.19 238 LEU A CA 1
ATOM 1870 C C . LEU A 1 238 ? -10.270 -7.203 27.667 1.00 82.19 238 LEU A C 1
ATOM 1872 O O . LEU A 1 238 ? -9.907 -6.566 26.677 1.00 82.19 238 LEU A O 1
ATOM 1876 N N . ILE A 1 239 ? -9.470 -7.402 28.717 1.00 80.88 239 ILE A N 1
ATOM 1877 C CA . ILE A 1 239 ? -8.081 -6.924 28.786 1.00 80.88 239 ILE A CA 1
ATOM 1878 C C . ILE A 1 239 ? -7.247 -7.537 27.660 1.00 80.88 239 ILE A C 1
ATOM 1880 O O . ILE A 1 239 ? -6.535 -6.819 26.955 1.00 80.88 239 ILE A O 1
ATOM 1884 N N . VAL A 1 240 ? -7.346 -8.855 27.460 1.00 73.31 240 VAL A N 1
ATOM 1885 C CA . VAL A 1 240 ? -6.624 -9.557 26.387 1.00 73.31 240 VAL A CA 1
ATOM 1886 C C . VAL A 1 240 ? -7.084 -9.068 25.014 1.00 73.31 240 VAL A C 1
ATOM 1888 O O . VAL A 1 240 ? -6.250 -8.718 24.181 1.00 73.31 240 VAL A O 1
ATOM 1891 N N . ALA A 1 241 ? -8.395 -8.951 24.792 1.00 71.44 241 ALA A N 1
ATOM 1892 C CA . ALA A 1 241 ? -8.940 -8.462 23.529 1.00 71.44 241 ALA A CA 1
ATOM 1893 C C . ALA A 1 241 ? -8.502 -7.019 23.220 1.00 71.44 241 ALA A C 1
ATOM 1895 O O . ALA A 1 241 ? -8.178 -6.699 22.074 1.00 71.44 241 ALA A O 1
ATOM 1896 N N . LEU A 1 242 ? -8.451 -6.146 24.233 1.00 82.44 242 LEU A N 1
ATOM 1897 C CA . LEU A 1 242 ? -7.965 -4.773 24.090 1.00 82.44 242 LEU A CA 1
ATOM 1898 C C . LEU A 1 242 ? -6.469 -4.715 23.784 1.00 82.44 242 LEU A C 1
ATOM 1900 O O . LEU A 1 242 ? -6.068 -3.935 22.919 1.00 82.44 242 LEU A O 1
ATOM 1904 N N . ARG A 1 243 ? -5.650 -5.545 24.440 1.00 84.19 243 ARG A N 1
ATOM 1905 C CA . ARG A 1 243 ? -4.222 -5.677 24.116 1.00 84.19 243 ARG A CA 1
ATOM 1906 C C . ARG A 1 243 ? -4.024 -6.091 22.670 1.00 84.19 243 ARG A C 1
ATOM 1908 O O . ARG A 1 243 ? -3.335 -5.389 21.938 1.00 84.19 243 ARG A O 1
ATOM 1915 N N . ASP A 1 244 ? -4.672 -7.170 22.247 1.00 67.94 244 ASP A N 1
ATOM 1916 C CA . ASP A 1 244 ? -4.548 -7.694 20.888 1.00 67.94 244 ASP A CA 1
ATOM 1917 C C . ASP A 1 244 ? -4.992 -6.663 19.843 1.00 67.94 244 ASP A C 1
ATOM 1919 O O . ASP A 1 244 ? -4.321 -6.480 18.824 1.00 67.94 244 ASP A O 1
ATOM 1923 N N . ALA A 1 245 ? -6.083 -5.937 20.110 1.00 69.38 245 ALA A N 1
ATOM 1924 C CA . ALA A 1 245 ? -6.554 -4.860 19.246 1.00 69.38 245 ALA A CA 1
ATOM 1925 C C . ALA A 1 245 ? -5.544 -3.702 19.160 1.00 69.38 245 ALA A C 1
ATOM 1927 O O . ALA A 1 245 ? -5.246 -3.230 18.064 1.00 69.38 245 ALA A O 1
ATOM 1928 N N . LEU A 1 246 ? -4.965 -3.277 20.287 1.00 84.88 246 LEU A N 1
ATOM 1929 C CA . LEU A 1 246 ? -3.967 -2.204 20.328 1.00 84.88 246 LEU A CA 1
ATOM 1930 C C . LEU A 1 246 ? -2.637 -2.611 19.679 1.00 84.88 246 LEU A C 1
ATOM 1932 O O . LEU A 1 246 ? -2.030 -1.804 18.974 1.00 84.88 246 LEU A O 1
ATOM 1936 N N . GLU A 1 247 ? -2.187 -3.853 19.860 1.00 82.00 247 GLU A N 1
ATOM 1937 C CA . GLU A 1 247 ? -1.014 -4.393 19.166 1.00 82.00 247 GLU A CA 1
ATOM 1938 C C . GLU A 1 247 ? -1.254 -4.500 17.656 1.00 82.00 247 GLU A C 1
ATOM 1940 O O . GLU A 1 247 ? -0.359 -4.204 16.855 1.00 82.00 247 GLU A O 1
ATOM 1945 N N . LEU A 1 248 ? -2.467 -4.888 17.251 1.00 62.69 248 LEU A N 1
ATOM 1946 C CA . LEU A 1 248 ? -2.881 -4.898 15.853 1.00 62.69 248 LEU A CA 1
ATOM 1947 C C . LEU A 1 248 ? -2.878 -3.481 15.273 1.00 62.69 248 LEU A C 1
ATOM 1949 O O . LEU A 1 248 ? -2.270 -3.258 14.230 1.00 62.69 248 LEU A O 1
ATOM 1953 N N . ASP A 1 249 ? -3.474 -2.505 15.952 1.00 70.38 249 ASP A N 1
ATOM 1954 C CA . ASP A 1 249 ? -3.445 -1.107 15.516 1.00 70.38 249 ASP A CA 1
ATOM 1955 C C . ASP A 1 249 ? -2.012 -0.559 15.452 1.00 70.38 249 ASP A C 1
ATOM 1957 O O . ASP A 1 249 ? -1.658 0.149 14.503 1.00 70.38 249 ASP A O 1
ATOM 1961 N N . ALA A 1 250 ? -1.144 -0.951 16.391 1.00 73.81 250 ALA A N 1
ATOM 1962 C CA . ALA A 1 250 ? 0.271 -0.598 16.372 1.00 73.81 250 ALA A CA 1
ATOM 1963 C C . ALA A 1 250 ? 1.013 -1.182 15.157 1.00 73.81 250 ALA A C 1
ATOM 1965 O O . ALA A 1 250 ? 1.818 -0.470 14.548 1.00 73.81 250 ALA A O 1
ATOM 1966 N N . ARG A 1 251 ? 0.710 -2.427 14.746 1.00 65.56 251 ARG A N 1
ATOM 1967 C CA . ARG A 1 251 ? 1.237 -3.038 13.501 1.00 65.56 251 ARG A CA 1
ATOM 1968 C C . ARG A 1 251 ? 0.918 -2.186 12.277 1.00 65.56 251 ARG A C 1
ATOM 1970 O O . ARG A 1 251 ? 1.755 -2.050 11.386 1.00 65.56 251 ARG A O 1
ATOM 1977 N N . TRP A 1 252 ? -0.272 -1.589 12.257 1.00 58.66 252 TRP A N 1
ATOM 1978 C CA . TRP A 1 252 ? -0.765 -0.742 11.169 1.00 58.66 252 TRP A CA 1
ATOM 1979 C C . TRP A 1 252 ? -0.465 0.750 11.357 1.00 58.66 252 TRP A C 1
ATOM 1981 O O . TRP A 1 252 ? -1.016 1.577 10.629 1.00 58.66 252 TRP A O 1
ATOM 1991 N N . ALA A 1 253 ? 0.374 1.116 12.331 1.00 70.75 253 ALA A N 1
ATOM 1992 C CA . ALA A 1 253 ? 0.678 2.502 12.691 1.00 70.75 253 ALA A CA 1
ATOM 1993 C C . ALA A 1 253 ? -0.573 3.379 12.934 1.00 70.75 253 ALA A C 1
ATOM 1995 O O . ALA A 1 253 ? -0.580 4.587 12.672 1.00 70.75 253 ALA A O 1
ATOM 1996 N N . THR A 1 254 ? -1.648 2.761 13.424 1.00 71.75 254 THR A N 1
ATOM 1997 C CA . THR A 1 254 ? -2.948 3.387 13.662 1.00 71.75 254 THR A CA 1
ATOM 1998 C C . THR A 1 254 ? -3.061 3.843 15.117 1.00 71.75 254 THR A C 1
ATOM 2000 O O . THR A 1 254 ? -2.501 3.244 16.030 1.00 71.75 254 THR A O 1
ATOM 2003 N N . LYS A 1 255 ? -3.754 4.965 15.330 1.00 86.12 255 LYS A N 1
ATOM 2004 C CA . LYS A 1 255 ? -4.040 5.536 16.654 1.00 86.12 255 LYS A CA 1
ATOM 2005 C C . LYS A 1 255 ? -5.555 5.498 16.857 1.00 86.12 255 LYS A C 1
ATOM 2007 O O . LYS A 1 255 ? -6.229 6.424 16.394 1.00 86.12 255 LYS A O 1
ATOM 2012 N N . PRO A 1 256 ? -6.098 4.413 17.424 1.00 78.56 256 PRO A N 1
ATOM 2013 C CA . PRO A 1 256 ? -7.533 4.174 17.440 1.00 78.56 256 PRO A CA 1
ATOM 2014 C C . PRO A 1 256 ? -8.251 5.096 18.429 1.00 78.56 256 PRO A C 1
ATOM 2016 O O . PRO A 1 256 ? -7.646 5.642 19.352 1.00 78.56 256 PRO A O 1
ATOM 2019 N N . THR A 1 257 ? -9.561 5.258 18.252 1.00 89.25 257 THR A N 1
ATOM 2020 C CA . THR A 1 257 ? -10.436 5.840 19.281 1.00 89.25 257 THR A CA 1
ATOM 2021 C C . THR A 1 257 ? -11.054 4.731 20.131 1.00 89.25 257 THR A C 1
ATOM 2023 O O . THR A 1 257 ? -11.158 3.594 19.673 1.00 89.25 257 THR A O 1
ATOM 2026 N N . LEU A 1 258 ? -11.523 5.044 21.345 1.00 85.81 258 LEU A N 1
ATOM 2027 C CA . LEU A 1 258 ? -12.268 4.080 22.178 1.00 85.81 258 LEU A CA 1
ATOM 2028 C C . LEU A 1 258 ? -13.480 3.498 21.449 1.00 85.81 258 LEU A C 1
ATOM 2030 O O . LEU A 1 258 ? -13.741 2.304 21.535 1.00 85.81 258 LEU A O 1
ATOM 2034 N N . LYS A 1 259 ? -14.172 4.316 20.649 1.00 82.31 259 LYS A N 1
ATOM 2035 C CA . LYS A 1 259 ? -15.276 3.856 19.801 1.00 82.31 259 LYS A CA 1
ATOM 2036 C C . LYS A 1 259 ? -14.821 2.819 18.770 1.00 82.31 259 LYS A C 1
ATOM 2038 O O . LYS A 1 259 ? -15.540 1.857 18.523 1.00 82.31 259 LYS A O 1
ATOM 2043 N N . HIS A 1 260 ? -13.649 3.011 18.161 1.00 74.56 260 HIS A N 1
ATOM 2044 C CA . HIS A 1 260 ? -13.087 2.035 17.228 1.00 74.56 260 HIS A CA 1
ATOM 2045 C C . HIS A 1 260 ? -12.704 0.735 17.939 1.00 74.56 260 HIS A C 1
ATOM 2047 O O . HIS A 1 260 ? -13.084 -0.333 17.473 1.00 74.56 260 HIS A O 1
ATOM 2053 N N . LEU A 1 261 ? -12.031 0.827 19.089 1.00 78.19 261 LEU A N 1
ATOM 2054 C CA . LEU A 1 261 ? -11.675 -0.345 19.890 1.00 78.19 261 LEU A CA 1
ATOM 2055 C C . LEU A 1 261 ? -12.917 -1.123 20.317 1.00 78.19 261 LEU A C 1
ATOM 2057 O O . LEU A 1 261 ? -12.943 -2.336 20.155 1.00 78.19 261 LEU A O 1
ATOM 2061 N N . GLY A 1 262 ? -13.973 -0.431 20.752 1.00 74.25 262 GLY A N 1
ATOM 2062 C CA . GLY A 1 262 ? -15.251 -1.046 21.106 1.00 74.25 262 GLY A CA 1
ATOM 2063 C C . GLY A 1 262 ? -15.885 -1.831 19.960 1.00 74.25 262 GLY A C 1
ATOM 2064 O O . GLY A 1 262 ? -16.364 -2.943 20.154 1.00 74.25 262 GLY A O 1
ATOM 2065 N N . GLN A 1 263 ? -15.800 -1.315 18.731 1.00 73.12 263 GLN A N 1
ATOM 2066 C CA . GLN A 1 263 ? -16.241 -2.046 17.538 1.00 73.12 263 GLN A CA 1
ATOM 2067 C C . GLN A 1 263 ? -15.373 -3.273 17.239 1.00 73.12 263 GLN A C 1
ATOM 2069 O O . GLN A 1 263 ? -15.895 -4.276 16.760 1.00 73.12 263 GLN A O 1
ATOM 2074 N N . THR A 1 264 ? -14.067 -3.189 17.496 1.00 63.47 264 THR A N 1
ATOM 2075 C CA . THR A 1 264 ? -13.110 -4.276 17.251 1.00 63.47 264 THR A CA 1
ATOM 2076 C C . THR A 1 264 ? -13.266 -5.414 18.259 1.00 63.47 264 THR A C 1
ATOM 2078 O O . THR A 1 264 ? -13.235 -6.574 17.857 1.00 63.47 264 THR A O 1
ATOM 2081 N N . VAL A 1 265 ? -13.469 -5.102 19.544 1.00 74.38 265 VAL A N 1
ATOM 2082 C CA . VAL A 1 265 ? -13.602 -6.108 20.617 1.00 74.38 265 VAL A CA 1
ATOM 2083 C C . VAL A 1 265 ? -15.054 -6.491 20.924 1.00 74.38 265 VAL A C 1
ATOM 2085 O O . VAL A 1 265 ? -15.292 -7.435 21.667 1.00 74.38 265 VAL A O 1
ATOM 2088 N N . GLY A 1 266 ? -16.034 -5.788 20.347 1.00 73.94 266 GLY A N 1
ATOM 2089 C CA . GLY A 1 266 ? -17.460 -6.056 20.554 1.00 73.94 266 GLY A CA 1
ATOM 2090 C C . GLY A 1 266 ? -18.031 -5.504 21.866 1.00 73.94 266 GLY A C 1
ATOM 2091 O O . GLY A 1 266 ? -19.011 -6.049 22.364 1.00 73.94 266 GLY A O 1
ATOM 2092 N N . VAL A 1 267 ? -17.446 -4.433 22.418 1.00 78.00 267 VAL A N 1
ATOM 2093 C CA . VAL A 1 267 ? -17.869 -3.797 23.680 1.00 78.00 267 VAL A CA 1
ATOM 2094 C C . VAL A 1 267 ? -18.271 -2.342 23.461 1.00 78.00 267 VAL A C 1
ATOM 2096 O O . VAL A 1 267 ? -17.622 -1.590 22.735 1.00 78.00 267 VAL A O 1
ATOM 2099 N N . ASP A 1 268 ? -19.347 -1.920 24.119 1.00 81.00 268 ASP A N 1
ATOM 2100 C CA . ASP A 1 268 ? -19.789 -0.529 24.123 1.00 81.00 268 ASP A CA 1
ATOM 2101 C C . ASP A 1 268 ? -19.148 0.251 25.282 1.00 81.00 268 ASP A C 1
ATOM 2103 O O . ASP A 1 268 ? -19.709 0.360 26.372 1.00 81.00 268 ASP A O 1
ATOM 2107 N N . PHE A 1 269 ? -17.969 0.827 25.032 1.00 83.06 269 PHE A N 1
ATOM 2108 C CA . PHE A 1 269 ? -17.243 1.632 26.022 1.00 83.06 269 PHE A CA 1
ATOM 2109 C C . PHE A 1 269 ? -17.945 2.940 26.413 1.00 83.06 269 PHE A C 1
ATOM 2111 O O . PHE A 1 269 ? -17.494 3.599 27.341 1.00 83.06 269 PHE A O 1
ATOM 2118 N N . THR A 1 270 ? -19.045 3.332 25.756 1.00 81.75 270 THR A N 1
ATOM 2119 C CA . THR A 1 270 ? -19.817 4.517 26.182 1.00 81.75 270 THR A CA 1
ATOM 2120 C C . THR A 1 270 ? -20.563 4.299 27.499 1.00 81.75 270 THR A C 1
ATOM 2122 O O . THR A 1 270 ? -21.030 5.263 28.100 1.00 81.75 270 THR A O 1
ATOM 2125 N N . ARG A 1 271 ? -20.662 3.041 27.948 1.00 81.00 271 ARG A N 1
ATOM 2126 C CA . ARG A 1 271 ? -21.281 2.641 29.218 1.00 81.00 271 ARG A CA 1
ATOM 2127 C C . ARG A 1 271 ? -20.317 2.643 30.402 1.00 81.00 271 ARG A C 1
ATOM 2129 O O . ARG A 1 271 ? -20.776 2.491 31.525 1.00 81.00 271 ARG A O 1
ATOM 2136 N N . TYR A 1 272 ? -19.019 2.773 30.140 1.00 86.81 272 TYR A N 1
ATOM 2137 C CA . TYR A 1 272 ? -17.989 2.832 31.168 1.00 86.81 272 TYR A CA 1
ATOM 2138 C C . TYR A 1 272 ? -17.761 4.290 31.543 1.00 86.81 272 TYR A C 1
ATOM 2140 O O . TYR A 1 272 ? -17.722 5.155 30.660 1.00 86.81 272 TYR A O 1
ATOM 2148 N N . ASP A 1 273 ? -17.605 4.563 32.833 1.00 86.50 273 ASP A N 1
ATOM 2149 C CA . ASP A 1 273 ? -17.164 5.878 33.271 1.00 86.50 273 ASP A CA 1
ATOM 2150 C C . ASP A 1 273 ? -15.636 6.026 33.138 1.00 86.50 273 ASP A C 1
ATOM 2152 O O . ASP A 1 273 ? -14.904 5.087 32.810 1.00 86.50 273 ASP A O 1
ATOM 2156 N N . ASP A 1 274 ? -15.138 7.245 33.343 1.00 87.56 274 ASP A N 1
ATOM 2157 C CA . ASP A 1 274 ? -13.707 7.524 33.221 1.00 87.56 274 ASP A CA 1
ATOM 2158 C C . ASP A 1 274 ? -12.869 6.758 34.266 1.00 87.56 274 ASP A C 1
ATOM 2160 O O . ASP A 1 274 ? -11.697 6.496 34.004 1.00 87.56 274 ASP A O 1
ATOM 2164 N N . ALA A 1 275 ? -13.431 6.390 35.426 1.00 85.69 275 ALA A N 1
ATOM 2165 C CA . ALA A 1 275 ? -12.716 5.647 36.464 1.00 85.69 275 ALA A CA 1
ATOM 2166 C C . ALA A 1 275 ? -12.559 4.170 36.072 1.00 85.69 275 ALA A C 1
ATOM 2168 O O . ALA A 1 275 ? -11.442 3.653 36.083 1.00 85.69 275 ALA A O 1
ATOM 2169 N N . ASP A 1 276 ? -13.635 3.537 35.602 1.00 86.81 276 ASP A N 1
ATOM 2170 C CA . ASP A 1 276 ? -13.615 2.163 35.100 1.00 86.81 276 ASP A CA 1
ATOM 2171 C C . ASP A 1 276 ? -12.671 2.017 33.897 1.00 86.81 276 ASP A C 1
ATOM 2173 O O . ASP A 1 276 ? -11.946 1.027 33.766 1.00 86.81 276 ASP A O 1
ATOM 2177 N N . LEU A 1 277 ? -12.646 3.019 33.007 1.00 90.81 277 LEU A N 1
ATOM 2178 C CA . LEU A 1 277 ? -11.725 3.043 31.868 1.00 90.81 277 LEU A CA 1
ATOM 2179 C C . LEU A 1 277 ? -10.270 3.227 32.302 1.00 90.81 277 LEU A C 1
ATOM 2181 O O . LEU A 1 277 ? -9.376 2.669 31.662 1.00 90.81 277 LEU A O 1
ATOM 2185 N N . VAL A 1 278 ? -10.011 3.992 33.364 1.00 90.44 278 VAL A N 1
ATOM 2186 C CA . VAL A 1 278 ? -8.659 4.134 33.918 1.00 90.44 278 VAL A CA 1
ATOM 2187 C C . VAL A 1 278 ? -8.171 2.807 34.484 1.00 90.44 278 VAL A C 1
ATOM 2189 O O . VAL A 1 278 ? -7.058 2.396 34.146 1.00 90.44 278 VAL A O 1
ATOM 2192 N N . ASP A 1 279 ? -8.993 2.115 35.269 1.00 86.88 279 ASP A N 1
ATOM 2193 C CA . ASP A 1 279 ? -8.641 0.818 35.853 1.00 86.88 279 ASP A CA 1
ATOM 2194 C C . ASP A 1 279 ? -8.400 -0.235 34.762 1.00 86.88 279 ASP A C 1
ATOM 2196 O O . ASP A 1 279 ? -7.356 -0.891 34.737 1.00 86.88 279 ASP A O 1
ATOM 2200 N N . LEU A 1 280 ? -9.311 -0.328 33.787 1.00 90.19 280 LEU A N 1
ATOM 2201 C CA . LEU A 1 280 ? -9.201 -1.263 32.668 1.00 90.19 280 LEU A CA 1
ATOM 2202 C C . LEU A 1 280 ? -7.938 -1.022 31.828 1.00 90.19 280 LEU A C 1
ATOM 2204 O O . LEU A 1 280 ? -7.222 -1.965 31.492 1.00 90.19 280 LEU A O 1
ATOM 2208 N N . LEU A 1 281 ? -7.643 0.232 31.471 1.00 93.06 281 LEU A N 1
ATOM 2209 C CA . LEU A 1 281 ? -6.462 0.558 30.662 1.00 93.06 281 LEU A CA 1
ATOM 2210 C C . LEU A 1 281 ? -5.154 0.403 31.446 1.00 93.06 281 LEU A C 1
ATOM 2212 O O . LEU A 1 281 ? -4.132 0.057 30.854 1.00 93.06 281 LEU A O 1
ATOM 2216 N N . THR A 1 282 ? -5.186 0.609 32.762 1.00 88.62 282 THR A N 1
ATOM 2217 C CA . THR A 1 282 ? -4.053 0.315 33.648 1.00 88.62 282 THR A CA 1
ATOM 2218 C C . THR A 1 282 ? -3.745 -1.181 33.623 1.00 88.62 282 THR A C 1
ATOM 2220 O O . THR A 1 282 ? -2.599 -1.575 33.410 1.00 88.62 282 THR A O 1
ATOM 2223 N N . GLU A 1 283 ? -4.770 -2.028 33.732 1.00 85.25 283 GLU A N 1
ATOM 2224 C CA . GLU A 1 283 ? -4.624 -3.483 33.632 1.00 85.25 283 GLU A CA 1
ATOM 2225 C C . GLU A 1 283 ? -4.162 -3.932 32.239 1.00 85.25 283 GLU A C 1
ATOM 2227 O O . GLU A 1 283 ? -3.334 -4.835 32.143 1.00 85.25 283 GLU A O 1
ATOM 2232 N N . VAL A 1 284 ? -4.599 -3.271 31.158 1.00 87.12 284 VAL A N 1
ATOM 2233 C CA . VAL A 1 284 ? -4.104 -3.505 29.783 1.00 87.12 284 VAL A CA 1
ATOM 2234 C C . VAL A 1 284 ? -2.599 -3.279 29.663 1.00 87.12 284 VAL A C 1
ATOM 2236 O O . VAL A 1 284 ? -1.932 -4.009 28.929 1.00 87.12 284 VAL A O 1
ATOM 2239 N N . ASP A 1 285 ? -2.018 -2.358 30.419 1.00 86.38 285 ASP A N 1
ATOM 2240 C CA . ASP A 1 285 ? -0.580 -2.089 30.369 1.00 86.38 285 ASP A CA 1
ATOM 2241 C C . ASP A 1 285 ? 0.240 -2.890 31.417 1.00 86.38 285 ASP A C 1
ATOM 2243 O O . ASP A 1 285 ? 1.470 -2.874 31.353 1.00 86.38 285 ASP A O 1
ATOM 2247 N N . ILE A 1 286 ? -0.399 -3.657 32.324 1.00 75.19 286 ILE A N 1
ATOM 2248 C CA . ILE A 1 286 ? 0.259 -4.467 33.382 1.00 75.19 286 ILE A CA 1
ATOM 2249 C C . ILE A 1 286 ? 0.170 -5.991 33.121 1.00 75.19 286 ILE A C 1
ATOM 2251 O O . ILE A 1 286 ? -0.931 -6.538 33.066 1.00 75.19 286 ILE A O 1
ATOM 2255 N N . PRO A 1 287 ? 1.286 -6.747 33.076 1.00 52.28 287 PRO A N 1
ATOM 2256 C CA . PRO A 1 287 ? 2.620 -6.339 33.498 1.00 52.28 287 PRO A CA 1
ATOM 2257 C C . PRO A 1 287 ? 3.319 -5.481 32.446 1.00 52.28 287 PRO A C 1
ATOM 2259 O O . PRO A 1 287 ? 3.310 -5.804 31.261 1.00 52.28 287 PRO A O 1
ATOM 2262 N N . PHE A 1 288 ? 3.980 -4.424 32.918 1.00 58.50 288 PHE A N 1
ATOM 2263 C CA . PHE A 1 288 ? 4.842 -3.562 32.120 1.00 58.50 288 PHE A CA 1
ATOM 2264 C C . PHE A 1 288 ? 6.288 -4.077 32.223 1.00 58.50 288 PHE A C 1
ATOM 2266 O O . PHE A 1 288 ? 6.996 -3.723 33.170 1.00 58.50 288 PHE A O 1
ATOM 2273 N N . PRO A 1 289 ? 6.766 -4.957 31.320 1.00 59.38 289 PRO A N 1
ATOM 2274 C CA . PRO A 1 289 ? 8.176 -5.313 31.309 1.00 59.38 289 PRO A CA 1
ATOM 2275 C C . PRO A 1 289 ? 8.995 -4.065 30.971 1.00 59.38 289 PRO A C 1
ATOM 2277 O O . PRO A 1 289 ? 8.624 -3.293 30.081 1.00 59.38 289 PRO A O 1
ATOM 2280 N N . ALA A 1 290 ? 10.118 -3.877 31.668 1.00 56.59 290 ALA A N 1
ATOM 2281 C CA . ALA A 1 290 ? 11.021 -2.759 31.422 1.00 56.59 290 ALA A CA 1
ATOM 2282 C C . ALA A 1 290 ? 11.316 -2.647 29.915 1.00 56.59 290 ALA A C 1
ATOM 2284 O O . ALA A 1 290 ? 11.696 -3.629 29.276 1.00 56.59 290 ALA A O 1
ATOM 2285 N N . HIS A 1 291 ? 11.118 -1.449 29.357 1.00 67.56 291 HIS A N 1
ATOM 2286 C CA . HIS A 1 291 ? 11.284 -1.107 27.939 1.00 67.56 291 HIS A CA 1
ATOM 2287 C C . HIS A 1 291 ? 10.128 -1.439 26.980 1.00 67.56 291 HIS A C 1
ATOM 2289 O O . HIS A 1 291 ? 10.242 -1.107 25.796 1.00 67.56 291 HIS A O 1
ATOM 2295 N N . ALA A 1 292 ? 9.000 -2.009 27.416 1.00 78.62 292 ALA A N 1
ATOM 2296 C CA . ALA A 1 292 ? 7.819 -2.093 26.549 1.00 78.62 292 ALA A CA 1
ATOM 2297 C C . ALA A 1 292 ? 7.153 -0.715 26.336 1.00 78.62 292 ALA A C 1
ATOM 2299 O O . ALA A 1 292 ? 7.247 0.157 27.195 1.00 78.62 292 ALA A O 1
ATOM 2300 N N . PRO A 1 293 ? 6.508 -0.484 25.179 1.00 89.06 293 PRO A N 1
ATOM 2301 C CA . PRO A 1 293 ? 5.681 0.696 24.968 1.00 89.06 293 PRO A CA 1
ATOM 2302 C C . PRO A 1 293 ? 4.370 0.584 25.750 1.00 89.06 293 PRO A C 1
ATOM 2304 O O . PRO A 1 293 ? 3.793 -0.500 25.825 1.00 89.06 293 PRO A O 1
ATOM 2307 N N . VAL A 1 294 ? 3.878 1.715 26.251 1.00 91.12 294 VAL A N 1
ATOM 2308 C CA . VAL A 1 294 ? 2.539 1.813 26.858 1.00 91.12 294 VAL A CA 1
ATOM 2309 C C . VAL A 1 294 ? 1.486 1.817 25.743 1.00 91.12 294 VAL A C 1
ATOM 2311 O O . VAL A 1 294 ? 1.445 2.743 24.928 1.00 91.12 294 VAL A O 1
ATOM 2314 N N . LEU A 1 295 ? 0.644 0.785 25.668 1.00 90.06 295 LEU A N 1
ATOM 2315 C CA . LEU A 1 295 ? -0.328 0.591 24.588 1.00 90.06 295 LEU A CA 1
ATOM 2316 C C . LEU A 1 295 ? -1.509 1.553 24.701 1.00 90.06 295 LEU A C 1
ATOM 2318 O O . LEU A 1 295 ? -1.952 2.089 23.682 1.00 90.06 295 LEU A O 1
ATOM 2322 N N . SER A 1 296 ? -1.978 1.862 25.915 1.00 93.81 296 SER A N 1
ATOM 2323 C CA . SER A 1 296 ? -3.047 2.858 26.113 1.00 93.81 296 SER A CA 1
ATOM 2324 C C . SER A 1 296 ? -2.668 4.245 25.566 1.00 93.81 296 SER A C 1
ATOM 2326 O O . SER A 1 296 ? -3.529 5.020 25.134 1.00 93.81 296 SER A O 1
ATOM 2328 N N . ALA A 1 297 ? -1.367 4.539 25.450 1.00 93.69 297 ALA A N 1
ATOM 2329 C CA . ALA A 1 297 ? -0.855 5.764 24.846 1.00 93.69 297 ALA A CA 1
ATOM 2330 C C . ALA A 1 297 ? -1.076 5.856 23.323 1.00 93.69 297 ALA A C 1
ATOM 2332 O O . ALA A 1 297 ? -0.829 6.921 22.743 1.00 93.69 297 ALA A O 1
ATOM 2333 N N . LEU A 1 298 ? -1.565 4.803 22.655 1.00 90.81 298 LEU A N 1
ATOM 2334 C CA . LEU A 1 298 ? -2.021 4.832 21.258 1.00 90.81 298 LEU A CA 1
ATOM 2335 C C . LEU A 1 298 ? -3.403 5.468 21.097 1.00 90.81 298 LEU A C 1
ATOM 2337 O O . LEU A 1 298 ? -3.681 6.050 20.046 1.00 90.81 298 LEU A O 1
ATOM 2341 N N . ILE A 1 299 ? -4.245 5.403 22.131 1.00 93.75 299 ILE A N 1
ATOM 2342 C CA . ILE A 1 299 ? -5.656 5.776 22.036 1.00 93.75 299 ILE A CA 1
ATOM 2343 C C . ILE A 1 299 ? -5.800 7.294 21.906 1.00 93.75 299 ILE A C 1
ATOM 2345 O O . ILE A 1 299 ? -5.134 8.080 22.593 1.00 93.75 299 ILE A O 1
ATOM 2349 N N . ARG A 1 300 ? -6.656 7.740 20.988 1.00 92.25 300 ARG A N 1
ATOM 2350 C CA . ARG A 1 300 ? -6.949 9.155 20.751 1.00 92.25 300 ARG A CA 1
ATOM 2351 C C . ARG A 1 300 ? -8.434 9.444 20.919 1.00 92.25 300 ARG A C 1
ATOM 2353 O O . ARG A 1 300 ? -9.295 8.611 20.669 1.00 92.25 300 ARG A O 1
ATOM 2360 N N . THR A 1 301 ? -8.722 10.673 21.313 1.00 89.94 301 THR A N 1
ATOM 2361 C CA . THR A 1 301 ? -10.048 11.278 21.155 1.00 89.94 301 THR A CA 1
ATOM 2362 C C . THR A 1 301 ? -10.342 11.507 19.671 1.00 89.94 301 THR A C 1
ATOM 2364 O O . THR A 1 301 ? -9.419 11.553 18.854 1.00 89.94 301 THR A O 1
ATOM 2367 N N . ASP A 1 302 ? -11.602 11.762 19.312 1.00 75.88 302 ASP A N 1
ATOM 2368 C CA . ASP A 1 302 ? -11.986 12.090 17.926 1.00 75.88 302 ASP A CA 1
ATOM 2369 C C . ASP A 1 302 ? -11.265 13.338 17.379 1.00 75.88 302 ASP A C 1
ATOM 2371 O O . ASP A 1 302 ? -11.082 13.496 16.175 1.00 75.88 302 ASP A O 1
ATOM 2375 N N . LYS A 1 303 ? -10.784 14.215 18.271 1.00 77.62 303 LYS A N 1
ATOM 2376 C CA . LYS A 1 303 ? -9.976 15.400 17.935 1.00 77.62 303 LYS A CA 1
ATOM 2377 C C . LYS A 1 303 ? -8.478 15.090 17.770 1.00 77.62 303 LYS A C 1
ATOM 2379 O O . LYS A 1 303 ? -7.672 16.008 17.622 1.00 77.62 303 LYS A O 1
ATOM 2384 N N . GLY A 1 304 ? -8.071 13.822 17.849 1.00 77.31 304 GLY A N 1
ATOM 2385 C CA . GLY A 1 304 ? -6.679 13.384 17.713 1.00 77.31 304 GLY A CA 1
ATOM 2386 C C . GLY A 1 304 ? -5.780 13.713 18.913 1.00 77.31 304 GLY A C 1
ATOM 2387 O O . GLY A 1 304 ? -4.555 13.613 18.809 1.00 77.31 304 GLY A O 1
ATOM 2388 N N . ALA A 1 305 ? -6.351 14.125 20.049 1.00 85.88 305 ALA A N 1
ATOM 2389 C CA . ALA A 1 305 ? -5.620 14.337 21.301 1.00 85.88 305 ALA A CA 1
ATOM 2390 C C . ALA A 1 305 ? -5.548 13.035 22.124 1.00 85.88 305 ALA A C 1
ATOM 2392 O O . ALA A 1 305 ? -6.433 12.194 21.958 1.00 85.88 305 ALA A O 1
ATOM 2393 N N . PRO A 1 306 ? -4.543 12.851 23.005 1.00 91.38 306 PRO A N 1
ATOM 2394 C CA . PRO A 1 306 ? -4.553 11.763 23.987 1.00 91.38 306 PRO A CA 1
ATOM 2395 C C . PRO A 1 306 ? -5.820 11.793 24.854 1.00 91.38 306 PRO A C 1
ATOM 2397 O O . PRO A 1 306 ? -6.460 12.843 24.957 1.00 91.38 306 PRO A O 1
ATOM 2400 N N . LEU A 1 307 ? -6.173 10.662 25.470 1.00 91.56 307 LEU A N 1
ATOM 2401 C CA . LEU A 1 307 ? -7.331 10.596 26.365 1.00 91.56 307 LEU A CA 1
ATOM 2402 C C . LEU A 1 307 ? -7.189 11.604 27.523 1.00 91.56 307 LEU A C 1
ATOM 2404 O O . LEU A 1 307 ? -6.081 11.753 28.049 1.00 91.56 307 LEU A O 1
ATOM 2408 N N . PRO A 1 308 ? -8.273 12.292 27.935 1.00 89.19 308 PRO A N 1
ATOM 2409 C CA . PRO A 1 308 ? -8.224 13.278 29.018 1.00 89.19 308 PRO A CA 1
ATOM 2410 C C . PRO A 1 308 ? -7.684 12.709 30.338 1.00 89.19 308 PRO A C 1
ATOM 2412 O O . PRO A 1 308 ? -6.922 13.382 31.026 1.00 89.19 308 PRO A O 1
ATOM 2415 N N . TYR A 1 309 ? -8.012 11.451 30.636 1.00 91.75 309 TYR A N 1
ATOM 2416 C CA . TYR A 1 309 ? -7.590 10.709 31.827 1.00 91.75 309 TYR A CA 1
ATOM 2417 C C . TYR A 1 309 ? -6.330 9.850 31.613 1.00 91.75 309 TYR A C 1
ATOM 2419 O O . TYR A 1 309 ? -5.954 9.078 32.490 1.00 91.75 309 TYR A O 1
ATOM 2427 N N . LEU A 1 310 ? -5.617 9.995 30.485 1.00 92.94 310 LEU A N 1
ATOM 2428 C CA . LEU A 1 310 ? -4.377 9.241 30.242 1.00 92.94 310 LEU A CA 1
ATOM 2429 C C . LEU A 1 310 ? -3.327 9.490 31.339 1.00 92.94 310 LEU A C 1
ATOM 2431 O O . LEU A 1 310 ? -2.569 8.590 31.671 1.00 92.94 310 LEU A O 1
ATOM 2435 N N . ALA A 1 311 ? -3.288 10.689 31.929 1.00 89.06 311 ALA A N 1
ATOM 2436 C CA . ALA A 1 311 ? -2.405 10.975 33.062 1.00 89.06 311 ALA A CA 1
ATOM 2437 C C . ALA A 1 311 ? -2.678 10.064 34.274 1.00 89.06 311 ALA A C 1
ATOM 2439 O O . ALA A 1 311 ? -1.726 9.660 34.934 1.00 89.06 311 ALA A O 1
ATOM 2440 N N . SER A 1 312 ? -3.944 9.722 34.526 1.00 88.81 312 SER A N 1
ATOM 2441 C CA . SER A 1 312 ? -4.350 8.825 35.612 1.00 88.81 312 SER A CA 1
ATOM 2442 C C . SER A 1 312 ? -3.967 7.374 35.317 1.00 88.81 312 SER A C 1
ATOM 2444 O O . SER A 1 312 ? -3.476 6.693 36.206 1.00 88.81 312 SER A O 1
ATOM 2446 N N . VAL A 1 313 ? -4.084 6.928 34.058 1.00 90.00 313 VAL A N 1
ATOM 2447 C CA . VAL A 1 313 ? -3.600 5.599 33.627 1.00 90.00 313 VAL A CA 1
ATOM 2448 C C . VAL A 1 313 ? -2.086 5.480 33.827 1.00 90.00 313 VAL A C 1
ATOM 2450 O O . VAL A 1 313 ? -1.608 4.497 34.380 1.00 90.00 313 VAL A O 1
ATOM 2453 N N . ILE A 1 314 ? -1.321 6.510 33.434 1.00 88.88 314 ILE A N 1
ATOM 2454 C CA . ILE A 1 314 ? 0.144 6.559 33.604 1.00 88.88 314 ILE A CA 1
ATOM 2455 C C . ILE A 1 314 ? 0.541 6.497 35.091 1.00 88.88 314 ILE A C 1
ATOM 2457 O O . ILE A 1 314 ? 1.536 5.863 35.450 1.00 88.88 314 ILE A O 1
ATOM 2461 N N . GLU A 1 315 ? -0.225 7.160 35.958 1.00 85.56 315 GLU A N 1
ATOM 2462 C CA . GLU A 1 315 ? -0.040 7.080 37.406 1.00 85.56 315 GLU A CA 1
ATOM 2463 C C . GLU A 1 315 ? -0.361 5.673 37.933 1.00 85.56 315 GLU A C 1
ATOM 2465 O O . GLU A 1 315 ? 0.436 5.132 38.699 1.00 85.56 315 GLU A O 1
ATOM 2470 N N . GLY A 1 316 ? -1.449 5.055 37.460 1.00 80.88 316 GLY A N 1
ATOM 2471 C CA . GLY A 1 316 ? -1.865 3.694 37.821 1.00 80.88 316 GLY A CA 1
ATOM 2472 C C . GLY A 1 316 ? -0.838 2.613 37.464 1.00 80.88 316 GLY A C 1
ATOM 2473 O O . GLY A 1 316 ? -0.625 1.689 38.244 1.00 80.88 316 GLY A O 1
ATOM 2474 N N . ILE A 1 317 ? -0.126 2.762 36.342 1.00 83.69 317 ILE A N 1
ATOM 2475 C CA . ILE A 1 317 ? 0.981 1.863 35.952 1.00 83.69 317 ILE A CA 1
ATOM 2476 C C . ILE A 1 317 ? 2.315 2.180 36.656 1.00 83.69 317 ILE A C 1
ATOM 2478 O O . ILE A 1 317 ? 3.307 1.486 36.437 1.00 83.69 317 ILE A O 1
ATOM 2482 N N . GLY A 1 318 ? 2.374 3.230 37.484 1.00 80.56 318 GLY A N 1
ATOM 2483 C CA . GLY A 1 318 ? 3.551 3.583 38.285 1.00 80.56 318 GLY A CA 1
ATOM 2484 C C . GLY A 1 318 ? 4.631 4.404 37.565 1.00 80.56 318 GLY A C 1
ATOM 2485 O O . GLY A 1 318 ? 5.751 4.503 38.065 1.00 80.56 318 GLY A O 1
ATOM 2486 N N . LEU A 1 319 ? 4.330 5.022 36.414 1.00 78.00 319 LEU A N 1
ATOM 2487 C CA . LEU A 1 319 ? 5.309 5.806 35.637 1.00 78.00 319 LEU A CA 1
ATOM 2488 C C . LEU A 1 319 ? 5.400 7.294 36.047 1.00 78.00 319 LEU A C 1
ATOM 2490 O O . LEU A 1 319 ? 6.270 8.020 35.559 1.00 78.00 319 LEU A O 1
ATOM 2494 N N . GLY A 1 320 ? 4.541 7.750 36.964 1.00 80.44 320 GLY A N 1
ATOM 2495 C CA . GLY A 1 320 ? 4.531 9.118 37.499 1.00 80.44 320 GLY A CA 1
ATOM 2496 C C . GLY A 1 320 ? 3.623 10.090 36.733 1.00 80.44 320 GLY A C 1
ATOM 2497 O O . GLY A 1 320 ? 2.827 9.692 35.888 1.00 80.44 320 GLY A O 1
ATOM 2498 N N . LYS A 1 321 ? 3.712 11.395 37.039 1.00 78.69 321 LYS A N 1
ATOM 2499 C CA . LYS A 1 321 ? 2.814 12.421 36.472 1.00 78.69 321 LYS A CA 1
ATOM 2500 C C . LYS A 1 321 ? 3.474 13.247 35.368 1.00 78.69 321 LYS A C 1
ATOM 2502 O O . LYS A 1 321 ? 4.566 13.779 35.572 1.00 78.69 321 LYS A O 1
ATOM 2507 N N . PRO A 1 322 ? 2.800 13.464 34.223 1.00 82.44 322 PRO A N 1
ATOM 2508 C CA . PRO A 1 322 ? 3.288 14.388 33.209 1.00 82.44 322 PRO A CA 1
ATOM 2509 C C . PRO A 1 322 ? 3.276 15.830 33.741 1.00 82.44 322 PRO A C 1
ATOM 2511 O O . PRO A 1 322 ? 2.271 16.318 34.246 1.00 82.44 322 PRO A O 1
ATOM 2514 N N . SER A 1 323 ? 4.370 16.568 33.544 1.00 77.88 323 SER A N 1
ATOM 2515 C CA . SER A 1 323 ? 4.504 17.949 34.049 1.00 77.88 323 SER A CA 1
ATOM 2516 C C . SER A 1 323 ? 3.592 19.001 33.389 1.00 77.88 323 SER A C 1
ATOM 2518 O O . SER A 1 323 ? 3.521 20.132 33.862 1.00 77.88 323 SER A O 1
ATOM 2520 N N . SER A 1 324 ? 2.929 18.683 32.268 1.00 82.38 324 SER A N 1
ATOM 2521 C CA . SER A 1 324 ? 1.939 19.553 31.601 1.00 82.38 324 SER A CA 1
ATOM 2522 C C . SER A 1 324 ? 1.177 18.807 30.494 1.00 82.38 324 SER A C 1
ATOM 2524 O O . SER A 1 324 ? 1.673 17.814 29.961 1.00 82.38 324 SER A O 1
ATOM 2526 N N . ALA A 1 325 ? 0.023 19.319 30.046 1.00 79.94 325 ALA A N 1
ATOM 2527 C CA . ALA A 1 325 ? -0.726 18.731 28.924 1.00 79.94 325 ALA A CA 1
ATOM 2528 C C . ALA A 1 325 ? 0.073 18.657 27.594 1.00 79.94 325 ALA A C 1
ATOM 2530 O O . ALA A 1 325 ? 0.028 17.626 26.916 1.00 79.94 325 ALA A O 1
ATOM 2531 N N . PRO A 1 326 ? 0.884 19.668 27.205 1.00 83.06 326 PRO A N 1
ATOM 2532 C CA . PRO A 1 326 ? 1.790 19.535 26.063 1.00 83.06 326 PRO A CA 1
ATOM 2533 C C . PRO A 1 326 ? 2.881 18.480 26.272 1.00 83.06 326 PRO A C 1
ATOM 2535 O O . PRO A 1 326 ? 3.324 17.868 25.298 1.00 83.06 326 PRO A O 1
ATOM 2538 N N . HIS A 1 327 ? 3.337 18.276 27.513 1.00 83.81 327 HIS A N 1
ATOM 2539 C CA . HIS A 1 327 ? 4.280 17.207 27.830 1.00 83.81 327 HIS A CA 1
ATOM 2540 C C . HIS A 1 327 ? 3.620 15.835 27.663 1.00 83.81 327 HIS A C 1
ATOM 2542 O O . HIS A 1 327 ? 4.158 15.019 26.920 1.00 83.81 327 HIS A O 1
ATOM 2548 N N . LEU A 1 328 ? 2.418 15.639 28.213 1.00 87.12 328 LEU A N 1
ATOM 2549 C CA . LEU A 1 328 ? 1.622 14.423 28.025 1.00 87.12 328 LEU A CA 1
ATOM 2550 C C . LEU A 1 328 ? 1.407 14.105 26.539 1.00 87.12 328 LEU A C 1
ATOM 2552 O O . LEU A 1 328 ? 1.591 12.972 26.112 1.00 87.12 328 LEU A O 1
ATOM 2556 N N . LYS A 1 329 ? 1.107 15.114 25.711 1.00 86.56 329 LYS A N 1
ATOM 2557 C CA . LYS A 1 329 ? 0.950 14.924 24.260 1.00 86.56 329 LYS A CA 1
ATOM 2558 C C . LYS A 1 329 ? 2.231 14.439 23.576 1.00 86.56 329 LYS A C 1
ATOM 2560 O O . LYS A 1 329 ? 2.163 13.564 22.715 1.00 86.56 329 LYS A O 1
ATOM 2565 N N . ARG A 1 330 ? 3.393 15.006 23.925 1.00 83.31 330 ARG A N 1
ATOM 2566 C CA . ARG A 1 330 ? 4.689 14.566 23.373 1.00 83.31 330 ARG A CA 1
ATOM 2567 C C . ARG A 1 330 ? 5.056 13.167 23.850 1.00 83.31 330 ARG A C 1
ATOM 2569 O O . ARG A 1 330 ? 5.544 12.377 23.050 1.00 83.31 330 ARG A O 1
ATOM 2576 N N . TRP A 1 331 ? 4.799 12.880 25.120 1.00 91.31 331 TRP A N 1
ATOM 2577 C CA . TRP A 1 331 ? 5.021 11.570 25.710 1.00 91.31 331 TRP A CA 1
ATOM 2578 C C . TRP A 1 331 ? 4.151 10.504 25.033 1.00 91.31 331 TRP A C 1
ATOM 2580 O O . TRP A 1 331 ? 4.684 9.546 24.489 1.00 91.31 331 TRP A O 1
ATOM 2590 N N . ALA A 1 332 ? 2.843 10.739 24.904 1.00 91.12 332 ALA A N 1
ATOM 2591 C CA . ALA A 1 332 ? 1.928 9.810 24.238 1.00 91.12 332 ALA A CA 1
ATOM 2592 C C . ALA A 1 332 ? 2.270 9.605 22.753 1.00 91.12 332 ALA A C 1
ATOM 2594 O O . ALA A 1 332 ? 2.035 8.539 22.188 1.00 91.12 332 ALA A O 1
ATOM 2595 N N . GLN A 1 333 ? 2.832 10.625 22.091 1.00 87.81 333 GLN A N 1
ATOM 2596 C CA . GLN A 1 333 ? 3.356 10.460 20.737 1.00 87.81 333 GLN A CA 1
ATOM 2597 C C . GLN A 1 333 ? 4.614 9.586 20.714 1.00 87.81 333 GLN A C 1
ATOM 2599 O O . GLN A 1 333 ? 4.729 8.741 19.833 1.00 87.81 333 GLN A O 1
ATOM 2604 N N . ARG A 1 334 ? 5.531 9.765 21.674 1.00 89.50 334 ARG A N 1
ATOM 2605 C CA . ARG A 1 334 ? 6.731 8.933 21.794 1.00 89.50 334 ARG A CA 1
ATOM 2606 C C . ARG A 1 334 ? 6.366 7.472 22.045 1.00 89.50 334 ARG A C 1
ATOM 2608 O O . ARG A 1 334 ? 6.916 6.616 21.363 1.00 89.50 334 ARG A O 1
ATOM 2615 N N . GLU A 1 335 ? 5.434 7.197 22.949 1.00 91.19 335 GLU A N 1
ATOM 2616 C CA . GLU A 1 335 ? 4.981 5.830 23.226 1.00 91.19 335 GLU A CA 1
ATOM 2617 C C . GLU A 1 335 ? 4.264 5.198 22.029 1.00 91.19 335 GLU A C 1
ATOM 2619 O O . GLU A 1 335 ? 4.530 4.045 21.702 1.00 91.19 335 GLU A O 1
ATOM 2624 N N . ALA A 1 336 ? 3.468 5.967 21.276 1.00 87.38 336 ALA A N 1
ATOM 2625 C CA . ALA A 1 336 ? 2.913 5.491 20.009 1.00 87.38 336 ALA A CA 1
ATOM 2626 C C . ALA A 1 336 ? 4.014 5.129 18.993 1.00 87.38 336 ALA A C 1
ATOM 2628 O O . ALA A 1 336 ? 3.957 4.067 18.381 1.00 87.38 336 ALA A O 1
ATOM 2629 N N . ASP A 1 337 ? 5.049 5.965 18.839 1.00 79.94 337 ASP A N 1
ATOM 2630 C CA . ASP A 1 337 ? 6.179 5.663 17.949 1.00 79.94 337 ASP A CA 1
ATOM 2631 C C . ASP A 1 337 ? 6.936 4.402 18.402 1.00 79.94 337 ASP A C 1
ATOM 2633 O O . ASP A 1 337 ? 7.406 3.624 17.570 1.00 79.94 337 ASP A O 1
ATOM 2637 N N . ARG A 1 338 ? 7.052 4.185 19.718 1.00 90.38 338 ARG A N 1
ATOM 2638 C CA . ARG A 1 338 ? 7.654 2.977 20.294 1.00 90.38 338 ARG A CA 1
ATOM 2639 C C . ARG A 1 338 ? 6.801 1.736 20.042 1.00 90.38 338 ARG A C 1
ATOM 2641 O O . ARG A 1 338 ? 7.356 0.712 19.654 1.00 90.38 338 ARG A O 1
ATOM 2648 N N . ALA A 1 339 ? 5.479 1.835 20.178 1.00 85.44 339 ALA A N 1
ATOM 2649 C CA . ALA A 1 339 ? 4.549 0.767 19.819 1.00 85.44 339 ALA A CA 1
ATOM 2650 C C . ALA A 1 339 ? 4.642 0.426 18.326 1.00 85.44 339 ALA A C 1
ATOM 2652 O O . ALA A 1 339 ? 4.789 -0.740 17.971 1.00 85.44 339 ALA A O 1
ATOM 2653 N N . PHE A 1 340 ? 4.677 1.428 17.448 1.00 83.06 340 PHE A N 1
ATOM 2654 C CA . PHE A 1 340 ? 4.847 1.214 16.008 1.00 83.06 340 PHE A CA 1
ATOM 2655 C C . PHE A 1 340 ? 6.196 0.586 15.664 1.00 83.06 340 PHE A C 1
ATOM 2657 O O . PHE A 1 340 ? 6.285 -0.231 14.754 1.00 83.06 340 PHE A O 1
ATOM 2664 N N . ALA A 1 341 ? 7.258 0.950 16.381 1.00 78.00 341 ALA A N 1
ATOM 2665 C CA . ALA A 1 341 ? 8.569 0.350 16.187 1.00 78.00 341 ALA A CA 1
ATOM 2666 C C . ALA A 1 341 ? 8.610 -1.112 16.661 1.00 78.00 341 ALA A C 1
ATOM 2668 O O . ALA A 1 341 ? 9.153 -1.955 15.951 1.00 78.00 341 ALA A O 1
ATOM 2669 N N . LYS A 1 342 ? 8.012 -1.417 17.821 1.00 82.56 342 LYS A N 1
ATOM 2670 C CA . LYS A 1 342 ? 7.978 -2.769 18.400 1.00 82.56 342 LYS A CA 1
ATOM 2671 C C . LYS A 1 342 ? 7.090 -3.723 17.602 1.00 82.56 342 LYS A C 1
ATOM 2673 O O . LYS A 1 342 ? 7.499 -4.848 17.340 1.00 82.56 342 LYS A O 1
ATOM 2678 N N . TYR A 1 343 ? 5.887 -3.279 17.243 1.00 74.88 343 TYR A N 1
ATOM 2679 C CA . TYR A 1 343 ? 4.863 -4.123 16.630 1.00 74.88 343 TYR A CA 1
ATOM 2680 C C . TYR A 1 343 ? 4.792 -3.985 15.105 1.00 74.88 343 TYR A C 1
ATOM 2682 O O . TYR A 1 343 ? 4.212 -4.847 14.460 1.00 74.88 343 TYR A O 1
ATOM 2690 N N . GLY A 1 344 ? 5.371 -2.946 14.501 1.00 59.72 344 GLY A N 1
ATOM 2691 C CA . GLY A 1 344 ? 5.369 -2.759 13.047 1.00 59.72 344 GLY A CA 1
ATOM 2692 C C . GLY A 1 344 ? 6.081 -3.880 12.286 1.00 59.72 344 GLY A C 1
ATOM 2693 O O . GLY A 1 344 ? 6.942 -4.571 12.825 1.00 59.72 344 GLY A O 1
ATOM 2694 N N . VAL A 1 345 ? 5.745 -4.036 11.001 1.00 48.44 345 VAL A N 1
ATOM 2695 C CA . VAL A 1 345 ? 6.387 -5.009 10.103 1.00 48.44 345 VAL A CA 1
ATOM 2696 C C . VAL A 1 345 ? 7.051 -4.265 8.931 1.00 48.44 345 VAL A C 1
ATOM 2698 O O . VAL A 1 345 ? 6.343 -3.651 8.131 1.00 48.44 345 VAL A O 1
ATOM 2701 N N . PRO A 1 346 ? 8.397 -4.280 8.811 1.00 37.97 346 PRO A N 1
ATOM 2702 C CA . PRO A 1 346 ? 9.348 -4.878 9.752 1.00 37.97 346 PRO A CA 1
ATOM 2703 C C . PRO A 1 346 ? 9.460 -4.071 11.056 1.00 37.97 346 PRO A C 1
ATOM 2705 O O . PRO A 1 346 ? 9.305 -2.844 11.045 1.00 37.97 346 PRO A O 1
ATOM 2708 N N . ALA A 1 347 ? 9.791 -4.756 12.156 1.00 55.50 347 ALA A N 1
ATOM 2709 C CA . ALA A 1 347 ? 10.056 -4.115 13.441 1.00 55.50 347 ALA A CA 1
ATOM 2710 C C . ALA A 1 347 ? 11.259 -3.170 13.311 1.00 55.50 347 ALA A C 1
ATOM 2712 O O . ALA A 1 347 ? 12.254 -3.480 12.648 1.00 55.50 347 ALA A O 1
ATOM 2713 N N . ARG A 1 348 ? 11.159 -1.988 13.917 1.00 63.47 348 ARG A N 1
ATOM 2714 C CA . ARG A 1 348 ? 12.147 -0.906 13.811 1.00 63.47 348 ARG A CA 1
ATOM 2715 C C . ARG A 1 348 ? 12.818 -0.678 15.158 1.00 63.47 348 ARG A C 1
ATOM 2717 O O . ARG A 1 348 ? 12.290 -1.056 16.200 1.00 63.47 348 ARG A O 1
ATOM 2724 N N . THR A 1 349 ? 13.968 -0.006 15.155 1.00 72.31 349 THR A N 1
ATOM 2725 C CA . THR A 1 349 ? 14.617 0.416 16.400 1.00 72.31 349 THR A CA 1
ATOM 2726 C C . THR A 1 349 ? 13.673 1.309 17.196 1.00 72.31 349 THR A C 1
ATOM 2728 O O . THR A 1 349 ? 13.270 2.377 16.730 1.00 72.31 349 THR A O 1
ATOM 2731 N N . MET A 1 350 ? 13.320 0.859 18.397 1.00 77.69 350 MET A N 1
ATOM 2732 C CA . MET A 1 350 ? 12.426 1.580 19.289 1.00 77.69 350 MET A CA 1
ATOM 2733 C C . MET A 1 350 ? 13.089 2.887 19.757 1.00 77.69 350 MET A C 1
ATOM 2735 O O . MET A 1 350 ? 14.216 2.851 20.258 1.00 77.69 350 MET A O 1
ATOM 2739 N N . PRO A 1 351 ? 12.431 4.047 19.590 1.00 76.25 351 PRO A N 1
ATOM 2740 C CA . PRO A 1 351 ? 12.930 5.311 20.121 1.00 76.25 351 PRO A CA 1
ATOM 2741 C C . PRO A 1 351 ? 13.124 5.255 21.642 1.00 76.25 351 PRO A C 1
ATOM 2743 O O . PRO A 1 351 ? 12.389 4.553 22.332 1.00 76.25 351 PRO A O 1
ATOM 2746 N N . GLN A 1 352 ? 14.072 6.037 22.170 1.00 79.88 352 GLN A N 1
ATOM 2747 C CA . GLN A 1 352 ? 14.264 6.155 23.620 1.00 79.88 352 GLN A CA 1
ATOM 2748 C C . GLN A 1 352 ? 13.007 6.694 24.311 1.00 79.88 352 GLN A C 1
ATOM 2750 O O . GLN A 1 352 ? 12.325 7.580 23.779 1.00 79.88 352 GLN A O 1
ATOM 2755 N N . GLU A 1 353 ? 12.737 6.169 25.505 1.00 79.94 353 GLU A N 1
ATOM 2756 C CA . GLU A 1 353 ? 11.625 6.599 26.350 1.00 79.94 353 GLU A CA 1
ATOM 2757 C C . GLU A 1 353 ? 11.757 8.091 26.673 1.00 79.94 353 GLU A C 1
ATOM 2759 O O . GLU A 1 353 ? 12.858 8.601 26.902 1.00 79.94 353 GLU A O 1
ATOM 2764 N N . LEU A 1 354 ? 10.635 8.812 26.674 1.00 81.75 354 LEU A N 1
ATOM 2765 C CA . LEU A 1 354 ? 10.631 10.198 27.127 1.00 81.75 354 LEU A CA 1
ATOM 2766 C C . LEU A 1 354 ? 10.377 10.201 28.643 1.00 81.75 354 LEU A C 1
ATOM 2768 O O . LEU A 1 354 ? 9.298 9.776 29.054 1.00 81.75 354 LEU A O 1
ATOM 2772 N N . PRO A 1 355 ? 11.313 10.677 29.483 1.00 78.31 355 PRO A N 1
ATOM 2773 C CA . PRO A 1 355 ? 11.114 10.677 30.928 1.00 78.31 355 PRO A CA 1
ATOM 2774 C C . PRO A 1 355 ? 9.992 11.643 31.323 1.00 78.31 355 PRO A C 1
ATOM 2776 O O . PRO A 1 355 ? 10.043 12.832 31.001 1.00 78.31 355 PRO A O 1
ATOM 2779 N N . LEU A 1 356 ? 9.009 11.150 32.078 1.00 73.31 356 LEU A N 1
ATOM 2780 C CA . LEU A 1 356 ? 7.886 11.953 32.583 1.00 73.31 356 LEU A CA 1
ATOM 2781 C C . LEU A 1 356 ? 8.326 13.004 33.620 1.00 73.31 356 LEU A C 1
ATOM 2783 O O . LEU A 1 356 ? 7.708 14.064 33.727 1.00 73.31 356 LEU A O 1
ATOM 2787 N N . ASN A 1 357 ? 9.457 12.758 34.291 1.00 60.00 357 ASN A N 1
ATOM 2788 C CA . ASN A 1 357 ? 9.963 13.554 35.415 1.00 60.00 357 ASN A CA 1
ATOM 2789 C C . ASN A 1 357 ? 10.925 14.683 34.994 1.00 60.00 357 ASN A C 1
ATOM 2791 O O . ASN A 1 357 ? 11.357 15.474 35.831 1.00 60.00 357 ASN A O 1
ATOM 2795 N N . ALA A 1 358 ? 11.299 14.781 33.712 1.00 49.00 358 ALA A N 1
ATOM 2796 C CA . ALA A 1 358 ? 12.241 15.803 33.264 1.00 49.00 358 ALA A CA 1
ATOM 2797 C C . ALA A 1 358 ? 11.551 17.175 33.156 1.00 49.00 358 ALA A C 1
ATOM 2799 O O . ALA A 1 358 ? 10.671 17.393 32.316 1.00 49.00 358 ALA A O 1
ATOM 2800 N N . ALA A 1 359 ? 11.972 18.129 33.989 1.00 38.50 359 ALA A N 1
ATOM 2801 C CA . ALA A 1 359 ? 11.585 19.528 33.861 1.00 38.50 359 ALA A CA 1
ATOM 2802 C C . ALA A 1 359 ? 12.046 20.067 32.495 1.00 38.50 359 ALA A C 1
ATOM 2804 O O . ALA A 1 359 ? 13.235 20.251 32.242 1.00 38.50 359 ALA A O 1
ATOM 2805 N N . VAL A 1 360 ? 11.105 20.317 31.584 1.00 37.78 360 VAL A N 1
ATOM 2806 C CA . VAL A 1 360 ? 11.409 20.988 30.315 1.00 37.78 360 VAL A CA 1
ATOM 2807 C C . VAL A 1 360 ? 11.627 22.474 30.622 1.00 37.78 360 VAL A C 1
ATOM 2809 O O . VAL A 1 360 ? 10.723 23.087 31.196 1.00 37.78 360 VAL A O 1
ATOM 2812 N N . PRO A 1 361 ? 12.759 23.096 30.230 1.00 33.06 361 PRO A N 1
ATOM 2813 C CA . PRO A 1 361 ? 12.915 24.534 30.377 1.00 33.06 361 PRO A CA 1
ATOM 2814 C C . PRO A 1 361 ? 11.814 25.216 29.569 1.00 33.06 361 PRO A C 1
ATOM 2816 O O . PRO A 1 361 ? 11.720 25.043 28.349 1.00 33.06 361 PRO A O 1
ATOM 2819 N N . GLN A 1 362 ? 10.956 25.981 30.244 1.00 37.09 362 GLN A N 1
ATOM 2820 C CA . GLN A 1 362 ? 9.984 26.823 29.568 1.00 37.09 362 GLN A CA 1
ATOM 2821 C C . GLN A 1 362 ? 10.756 27.767 28.643 1.00 37.09 362 GLN A C 1
ATOM 2823 O O . GLN A 1 362 ? 11.539 28.606 29.095 1.00 37.09 362 GLN A O 1
ATOM 2828 N N . ARG A 1 363 ? 10.548 27.642 27.328 1.00 32.88 363 ARG A N 1
ATOM 2829 C CA . ARG A 1 363 ? 10.920 28.701 26.392 1.00 32.88 363 ARG A CA 1
ATOM 2830 C C . ARG A 1 363 ? 10.160 29.945 26.840 1.00 32.88 363 ARG A C 1
ATOM 2832 O O . ARG A 1 363 ? 8.970 30.063 26.568 1.00 32.88 363 ARG A O 1
ATOM 2839 N N . ARG A 1 364 ? 10.851 30.851 27.537 1.00 29.83 364 ARG A N 1
ATOM 2840 C CA . ARG A 1 364 ? 10.359 32.196 27.824 1.00 29.83 364 ARG A CA 1
ATOM 2841 C C . ARG A 1 364 ? 9.935 32.809 26.497 1.00 29.83 364 ARG A C 1
ATOM 2843 O O . ARG A 1 364 ? 10.774 33.125 25.652 1.00 29.83 364 ARG A O 1
ATOM 2850 N N . THR A 1 365 ? 8.631 32.961 26.313 1.00 32.94 365 THR A N 1
ATOM 2851 C CA . THR A 1 365 ? 8.045 33.899 25.366 1.00 32.94 365 THR A CA 1
ATOM 2852 C C . THR A 1 365 ? 8.607 35.265 25.739 1.00 32.94 365 THR A C 1
ATOM 2854 O O . THR A 1 365 ? 8.138 35.916 26.668 1.00 32.94 365 THR A O 1
ATOM 2857 N N . ARG A 1 366 ? 9.687 35.684 25.068 1.00 31.14 366 ARG A N 1
ATOM 2858 C CA . ARG A 1 366 ? 10.124 37.076 25.118 1.00 31.14 366 ARG A CA 1
ATOM 2859 C C . ARG A 1 366 ? 8.981 37.879 24.515 1.00 31.14 366 ARG A C 1
ATOM 2861 O O . ARG A 1 366 ? 8.740 37.809 23.310 1.00 31.14 366 ARG A O 1
ATOM 2868 N N . ALA A 1 367 ? 8.253 38.570 25.386 1.00 30.81 367 ALA A N 1
ATOM 2869 C CA . ALA A 1 367 ? 7.330 39.618 25.010 1.00 30.81 367 ALA A CA 1
ATOM 2870 C C . ALA A 1 367 ? 8.018 40.512 23.973 1.00 30.81 367 ALA A C 1
ATOM 2872 O O . ALA A 1 367 ? 9.173 40.913 24.147 1.00 30.81 367 ALA A O 1
ATOM 2873 N N . ARG A 1 368 ? 7.319 40.766 22.865 1.00 35.31 368 ARG A N 1
ATOM 2874 C CA . ARG A 1 368 ? 7.720 41.760 21.874 1.00 35.31 368 ARG A CA 1
ATOM 2875 C C . ARG A 1 368 ? 7.728 43.122 22.564 1.00 35.31 368 ARG A C 1
ATOM 2877 O O . ARG A 1 368 ? 6.697 43.777 22.645 1.00 35.31 368 ARG A O 1
ATOM 2884 N N . LEU A 1 369 ? 8.888 43.534 23.058 1.00 31.48 369 LEU A N 1
ATOM 2885 C CA . LEU A 1 369 ? 9.182 44.943 23.259 1.00 31.48 369 LEU A CA 1
ATOM 2886 C C . LEU A 1 369 ? 9.615 45.489 21.901 1.00 31.48 369 LEU A C 1
ATOM 2888 O O . LEU A 1 369 ? 10.658 45.114 21.363 1.00 31.48 369 LEU A O 1
ATOM 2892 N N . SER A 1 370 ? 8.747 46.307 21.318 1.00 33.81 370 SER A N 1
ATOM 2893 C CA . SER A 1 370 ? 9.022 47.102 20.125 1.00 33.81 370 SER A CA 1
ATOM 2894 C C . SER A 1 370 ? 10.291 47.938 20.332 1.00 33.81 370 SER A C 1
ATOM 2896 O O . SER A 1 370 ? 10.359 48.660 21.330 1.00 33.81 370 SER A O 1
ATOM 2898 N N . PRO A 1 371 ? 11.279 47.921 19.420 1.00 32.84 371 PRO A N 1
ATOM 2899 C CA . PRO A 1 371 ? 12.341 48.910 19.458 1.00 32.84 371 PRO A CA 1
ATOM 2900 C C . PRO A 1 371 ? 11.792 50.238 18.934 1.00 32.84 371 PRO A C 1
ATOM 2902 O O . PRO A 1 371 ? 11.209 50.309 17.849 1.00 32.84 371 PRO A O 1
ATOM 2905 N N . ARG A 1 372 ? 11.974 51.284 19.740 1.00 32.06 372 ARG A N 1
ATOM 2906 C CA . ARG A 1 372 ? 11.772 52.680 19.357 1.00 32.06 372 ARG A CA 1
ATOM 2907 C C . ARG A 1 372 ? 12.634 53.026 18.139 1.00 32.06 372 ARG A C 1
ATOM 2909 O O . ARG A 1 372 ? 13.772 52.584 18.022 1.00 32.06 372 ARG A O 1
ATOM 2916 N N . ARG A 1 373 ? 12.056 53.850 17.260 1.00 38.50 373 ARG A N 1
ATOM 2917 C CA . ARG A 1 373 ? 12.753 54.626 16.227 1.00 38.50 373 ARG A CA 1
ATOM 2918 C C . ARG A 1 373 ? 13.846 55.480 16.872 1.00 38.50 373 ARG A C 1
ATOM 2920 O O . ARG A 1 373 ? 13.545 56.209 17.812 1.00 38.50 373 ARG A O 1
ATOM 2927 N N . GLY A 1 374 ? 15.034 55.461 16.282 1.00 34.66 374 GLY A N 1
ATOM 2928 C CA . GLY A 1 374 ? 16.118 56.397 16.576 1.00 34.66 374 GLY A CA 1
ATOM 2929 C C . GLY A 1 374 ? 17.414 55.667 16.893 1.00 34.66 374 GLY A C 1
ATOM 2930 O O . GLY A 1 374 ? 17.410 54.760 17.709 1.00 34.66 374 GLY A O 1
ATOM 2931 N N . GLU A 1 375 ? 18.491 56.086 16.234 1.00 32.09 375 GLU A N 1
ATOM 2932 C CA . GLU A 1 375 ? 19.883 55.711 16.520 1.00 32.09 375 GLU A CA 1
ATOM 2933 C C . GLU A 1 375 ? 20.315 54.309 16.073 1.00 32.09 375 GLU A C 1
ATOM 2935 O O . GLU A 1 375 ? 20.388 53.349 16.831 1.00 32.09 375 GLU A O 1
ATOM 2940 N N . LEU A 1 376 ? 20.654 54.218 14.785 1.00 32.91 376 LEU A N 1
ATOM 2941 C CA . LEU A 1 376 ? 22.048 54.034 14.349 1.00 32.91 376 LEU A CA 1
ATOM 2942 C C . LEU A 1 376 ? 22.109 54.209 12.820 1.00 32.91 376 LEU A C 1
ATOM 2944 O O . LEU A 1 376 ? 22.323 53.279 12.043 1.00 32.91 376 LEU A O 1
ATOM 2948 N N . GLN A 1 377 ? 21.911 55.459 12.386 1.00 35.19 377 GLN A N 1
ATOM 2949 C CA . GLN A 1 377 ? 22.592 55.983 11.203 1.00 35.19 377 GLN A CA 1
ATOM 2950 C C . GLN A 1 377 ? 24.086 55.948 11.525 1.00 35.19 377 GLN A C 1
ATOM 2952 O O . GLN A 1 377 ? 24.570 56.758 12.305 1.00 35.19 377 GLN A O 1
ATOM 2957 N N . GLY A 1 378 ? 24.796 54.951 11.006 1.00 31.16 378 GLY A N 1
ATOM 2958 C CA . GLY A 1 378 ? 26.218 54.827 11.313 1.00 31.16 378 GLY A CA 1
ATOM 2959 C C . GLY A 1 378 ? 26.908 53.545 10.881 1.00 31.16 378 GLY A C 1
ATOM 2960 O O . GLY A 1 378 ? 28.053 53.369 11.251 1.00 31.16 378 GLY A O 1
ATOM 2961 N N . ILE A 1 379 ? 26.274 52.642 10.121 1.00 31.48 379 ILE A N 1
ATOM 2962 C CA . ILE A 1 379 ? 26.986 51.536 9.440 1.00 31.48 379 ILE A CA 1
ATOM 2963 C C . ILE A 1 379 ? 26.345 51.256 8.064 1.00 31.48 379 ILE A C 1
ATOM 2965 O O . ILE A 1 379 ? 26.186 50.121 7.624 1.00 31.48 379 ILE A O 1
ATOM 2969 N N . HIS A 1 380 ? 25.948 52.318 7.361 1.00 27.94 380 HIS A N 1
ATOM 2970 C CA . HIS A 1 380 ? 25.515 52.264 5.964 1.00 27.94 380 HIS A CA 1
ATOM 2971 C C . HIS A 1 380 ? 26.570 52.917 5.078 1.00 27.94 380 HIS A C 1
ATOM 2973 O O . HIS A 1 380 ? 26.304 53.962 4.502 1.00 27.94 380 HIS A O 1
ATOM 2979 N N . GLN A 1 381 ? 27.771 52.331 4.998 1.00 32.34 381 GLN A N 1
ATOM 2980 C CA . GLN A 1 381 ? 28.738 52.681 3.946 1.00 32.34 381 GLN A CA 1
ATOM 2981 C C . GLN A 1 381 ? 29.918 51.695 3.796 1.00 32.34 381 GLN A C 1
ATOM 2983 O O . GLN A 1 381 ? 31.006 52.112 3.447 1.00 32.34 381 GLN A O 1
ATOM 2988 N N . ALA A 1 382 ? 29.739 50.383 4.021 1.00 31.00 382 ALA A N 1
ATOM 2989 C CA . ALA A 1 382 ? 30.711 49.368 3.561 1.00 31.00 382 ALA A CA 1
ATOM 2990 C C . ALA A 1 382 ? 30.179 47.920 3.662 1.00 31.00 382 ALA A C 1
ATOM 2992 O O . ALA A 1 382 ? 30.747 47.106 4.375 1.00 31.00 382 ALA A O 1
ATOM 2993 N N . ALA A 1 383 ? 29.073 47.580 2.988 1.00 30.53 383 ALA A N 1
ATOM 2994 C CA . ALA A 1 383 ? 28.728 46.181 2.647 1.00 30.53 383 ALA A CA 1
ATOM 2995 C C . ALA A 1 383 ? 27.529 46.115 1.681 1.00 30.53 383 ALA A C 1
ATOM 2997 O O . ALA A 1 383 ? 26.616 45.304 1.826 1.00 30.53 383 ALA A O 1
ATOM 2998 N N . GLY A 1 384 ? 27.508 46.989 0.676 1.00 27.91 384 GLY A N 1
ATOM 2999 C CA . GLY A 1 384 ? 26.599 46.874 -0.462 1.00 27.91 384 GLY A CA 1
ATOM 3000 C C . GLY A 1 384 ? 27.107 45.835 -1.460 1.00 27.91 384 GLY A C 1
ATOM 3001 O O . GLY A 1 384 ? 27.444 46.197 -2.577 1.00 27.91 384 GLY A O 1
ATOM 3002 N N . GLN A 1 385 ? 27.204 44.561 -1.065 1.00 34.19 385 GLN A N 1
ATOM 3003 C CA . GLN A 1 385 ? 27.435 43.446 -1.992 1.00 34.19 385 GLN A CA 1
ATOM 3004 C C . GLN A 1 385 ? 26.632 42.205 -1.567 1.00 34.19 385 GLN A C 1
ATOM 3006 O O . GLN A 1 385 ? 27.045 41.409 -0.732 1.00 34.19 385 GLN A O 1
ATOM 3011 N N . GLY A 1 386 ? 25.447 42.077 -2.170 1.00 29.16 386 GLY A N 1
ATOM 3012 C CA . GLY A 1 386 ? 24.766 40.830 -2.534 1.00 29.16 386 GLY A CA 1
ATOM 3013 C C . GLY A 1 386 ? 24.769 39.646 -1.561 1.00 29.16 386 GLY A C 1
ATOM 3014 O O . GLY A 1 386 ? 25.465 38.662 -1.796 1.00 29.16 386 GLY A O 1
ATOM 3015 N N . SER A 1 387 ? 23.827 39.619 -0.615 1.00 28.22 387 SER A N 1
ATOM 3016 C CA . SER A 1 387 ? 23.264 38.349 -0.128 1.00 28.22 387 SER A CA 1
ATOM 3017 C C . SER A 1 387 ? 22.211 37.853 -1.130 1.00 28.22 387 SER A C 1
ATOM 3019 O O . SER A 1 387 ? 21.003 37.963 -0.920 1.00 28.22 387 SER A O 1
ATOM 3021 N N . LYS A 1 388 ? 22.673 37.350 -2.283 1.00 32.25 388 LYS A N 1
ATOM 3022 C CA . LYS A 1 388 ? 21.877 36.414 -3.087 1.00 32.25 388 LYS A CA 1
ATOM 3023 C C . LYS A 1 388 ? 21.854 35.090 -2.323 1.00 32.25 388 LYS A C 1
ATOM 3025 O O . LYS A 1 388 ? 22.889 34.656 -1.817 1.00 32.25 388 LYS A O 1
ATOM 3030 N N . ARG A 1 389 ? 20.688 34.437 -2.257 1.00 32.19 389 ARG A N 1
ATOM 3031 C CA . ARG A 1 389 ? 20.577 33.011 -1.897 1.00 32.19 389 ARG A CA 1
ATOM 3032 C C . ARG A 1 389 ? 21.741 32.238 -2.547 1.00 32.19 389 ARG A C 1
ATOM 3034 O O . ARG A 1 389 ? 21.959 32.446 -3.741 1.00 32.19 389 ARG A O 1
ATOM 3041 N N . PRO A 1 390 ? 22.469 31.362 -1.831 1.00 38.00 390 PRO A N 1
ATOM 3042 C CA . PRO A 1 390 ? 23.411 30.466 -2.489 1.00 38.00 390 PRO A CA 1
ATOM 3043 C C . PRO A 1 390 ? 22.603 29.573 -3.432 1.00 38.00 390 PRO A C 1
ATOM 3045 O O . PRO A 1 390 ? 21.712 28.844 -2.993 1.00 38.00 390 PRO A O 1
ATOM 3048 N N . SER A 1 391 ? 22.806 29.780 -4.731 1.00 51.69 391 SER A N 1
ATOM 3049 C CA . SER A 1 391 ? 21.792 29.497 -5.732 1.00 51.69 391 SER A CA 1
ATOM 3050 C C . SER A 1 391 ? 21.822 28.049 -6.200 1.00 51.69 391 SER A C 1
ATOM 3052 O O . SER A 1 391 ? 22.864 27.397 -6.287 1.00 51.69 391 SER A O 1
ATOM 3054 N N . THR A 1 392 ? 20.636 27.579 -6.564 1.00 54.97 392 THR A N 1
ATOM 3055 C CA . THR A 1 392 ? 20.370 26.413 -7.407 1.00 54.97 392 THR A CA 1
ATOM 3056 C C . THR A 1 392 ? 21.308 26.345 -8.629 1.00 54.97 392 THR A C 1
ATOM 3058 O O . THR A 1 392 ? 21.566 25.258 -9.139 1.00 54.97 392 THR A O 1
ATOM 3061 N N . ASP A 1 393 ? 21.883 27.475 -9.058 1.00 59.09 393 ASP A N 1
ATOM 3062 C CA . ASP A 1 393 ? 22.766 27.580 -10.222 1.00 59.09 393 ASP A CA 1
ATOM 3063 C C . ASP A 1 393 ? 24.150 26.963 -9.999 1.00 59.09 393 ASP A C 1
ATOM 3065 O O . ASP A 1 393 ? 24.695 26.393 -10.934 1.00 59.09 393 ASP A O 1
ATOM 3069 N N . GLU A 1 394 ? 24.728 27.000 -8.790 1.00 64.00 394 GLU A N 1
ATOM 3070 C CA . GLU A 1 394 ? 26.031 26.343 -8.549 1.00 64.00 394 GLU A CA 1
ATOM 3071 C C . GLU A 1 394 ? 25.913 24.816 -8.601 1.00 64.00 394 GLU A C 1
ATOM 3073 O O . GLU A 1 394 ? 26.819 24.123 -9.063 1.00 64.00 394 GLU A O 1
ATOM 3078 N N . TRP A 1 395 ? 24.755 24.297 -8.193 1.00 63.09 395 TRP A N 1
ATOM 3079 C CA . TRP A 1 395 ? 24.411 22.885 -8.325 1.00 63.09 395 TRP A CA 1
ATOM 3080 C C . TRP A 1 395 ? 24.167 22.475 -9.768 1.00 63.09 395 TRP A C 1
ATOM 3082 O O . TRP A 1 395 ? 24.725 21.475 -10.217 1.00 63.09 395 TRP A O 1
ATOM 3092 N N . MET A 1 396 ? 23.359 23.253 -10.492 1.00 64.62 396 MET A N 1
ATOM 3093 C CA . MET A 1 396 ? 23.114 23.018 -11.915 1.00 64.62 396 MET A CA 1
ATOM 3094 C C . MET A 1 396 ? 24.415 23.119 -12.720 1.00 64.62 396 MET A C 1
ATOM 3096 O O . MET A 1 396 ? 24.661 22.281 -13.583 1.00 64.62 396 MET A O 1
ATOM 3100 N N . ARG A 1 397 ? 25.301 24.061 -12.377 1.00 73.44 397 ARG A N 1
ATOM 3101 C CA . ARG A 1 397 ? 26.624 24.205 -12.996 1.00 73.44 397 ARG A CA 1
ATOM 3102 C C . ARG A 1 397 ? 27.510 22.985 -12.752 1.00 73.44 397 ARG A C 1
ATOM 3104 O O . ARG A 1 397 ? 28.079 22.467 -13.707 1.00 73.44 397 ARG A O 1
ATOM 3111 N N . LEU A 1 398 ? 27.602 22.482 -11.518 1.00 70.31 398 LEU A N 1
ATOM 3112 C CA . LEU A 1 398 ? 28.397 21.280 -11.231 1.00 70.31 398 LEU A CA 1
ATOM 3113 C C . LEU A 1 398 ? 27.827 20.030 -11.926 1.00 70.31 398 LEU A C 1
ATOM 3115 O O . LEU A 1 398 ? 28.589 19.199 -12.415 1.00 70.31 398 LEU A O 1
ATOM 3119 N N . GLN A 1 399 ? 26.500 19.901 -12.012 1.00 70.25 399 GLN A N 1
ATOM 3120 C CA . GLN A 1 399 ? 25.851 18.815 -12.757 1.00 70.25 399 GLN A CA 1
ATOM 3121 C C . GLN A 1 399 ? 26.123 18.898 -14.263 1.00 70.25 399 GLN A C 1
ATOM 3123 O O . GLN A 1 399 ? 26.399 17.872 -14.883 1.00 70.25 399 GLN A O 1
ATOM 3128 N N . HIS A 1 400 ? 26.100 20.103 -14.836 1.00 76.12 400 HIS A N 1
ATOM 3129 C CA . HIS A 1 400 ? 26.444 20.328 -16.238 1.00 76.12 400 HIS A CA 1
ATOM 3130 C C . HIS A 1 400 ? 27.911 19.970 -16.525 1.00 76.12 400 HIS A C 1
ATOM 3132 O O . HIS A 1 400 ? 28.181 19.185 -17.430 1.00 76.12 400 HIS A O 1
ATOM 3138 N N . LEU A 1 401 ? 28.846 20.434 -15.684 1.00 73.06 401 LEU A N 1
ATOM 3139 C CA . LEU A 1 401 ? 30.270 20.091 -15.788 1.00 73.06 401 LEU A CA 1
ATOM 3140 C C . LEU A 1 401 ? 30.516 18.577 -15.657 1.00 73.06 401 LEU A C 1
ATOM 3142 O O . LEU A 1 401 ? 31.370 18.029 -16.347 1.00 73.06 401 LEU A O 1
ATOM 3146 N N . LEU A 1 402 ? 29.758 17.867 -14.816 1.00 73.88 402 LEU A N 1
ATOM 3147 C CA . LEU A 1 402 ? 29.855 16.406 -14.705 1.00 73.88 402 LEU A CA 1
ATOM 3148 C C . LEU A 1 402 ? 29.390 15.672 -15.966 1.00 73.88 402 LEU A C 1
ATOM 3150 O O . LEU A 1 402 ? 29.993 14.660 -16.324 1.00 73.88 402 LEU A O 1
ATOM 3154 N N . ALA A 1 403 ? 28.320 16.146 -16.606 1.00 72.12 403 ALA A N 1
ATOM 3155 C CA . ALA A 1 403 ? 27.831 15.570 -17.855 1.00 72.12 403 ALA A CA 1
ATOM 3156 C C . ALA A 1 403 ? 28.846 15.793 -18.986 1.00 72.12 403 ALA A C 1
ATOM 3158 O O . ALA A 1 403 ? 29.214 14.854 -19.689 1.00 72.12 403 ALA A O 1
ATOM 3159 N N . GLU A 1 404 ? 29.359 17.017 -19.093 1.00 76.75 404 GLU A N 1
ATOM 3160 C CA . GLU A 1 404 ? 30.344 17.412 -20.097 1.00 76.75 404 GLU A CA 1
ATOM 3161 C C . GLU A 1 404 ? 31.690 16.691 -19.918 1.00 76.75 404 GLU A C 1
ATOM 3163 O O . GLU A 1 404 ? 32.242 16.134 -20.867 1.00 76.75 404 GLU A O 1
ATOM 3168 N N . GLY A 1 405 ? 32.208 16.633 -18.688 1.00 69.69 405 GLY A N 1
ATOM 3169 C CA . GLY A 1 405 ? 33.460 15.941 -18.395 1.00 69.69 405 GLY A CA 1
ATOM 3170 C C . GLY A 1 405 ? 33.379 14.431 -18.626 1.00 69.69 405 GLY A C 1
ATOM 3171 O O . GLY A 1 405 ? 34.369 13.835 -19.039 1.00 69.69 405 GLY A O 1
ATOM 3172 N N . GLN A 1 406 ? 32.213 13.805 -18.423 1.00 72.81 406 GLN A N 1
ATOM 3173 C CA . GLN A 1 406 ? 32.036 12.377 -18.703 1.00 72.81 406 GLN A CA 1
ATOM 3174 C C . GLN A 1 406 ? 32.118 12.081 -20.207 1.00 72.81 406 GLN A C 1
ATOM 3176 O O . GLN A 1 406 ? 32.803 11.141 -20.591 1.00 72.81 406 GLN A O 1
ATOM 3181 N N . GLN A 1 407 ? 31.499 12.913 -21.051 1.00 72.44 407 GLN A N 1
ATOM 3182 C CA . GLN A 1 407 ? 31.573 12.763 -22.510 1.00 72.44 407 GLN A CA 1
ATOM 3183 C C . GLN A 1 407 ? 33.008 12.897 -23.039 1.00 72.44 407 GLN A C 1
ATOM 3185 O O . GLN A 1 407 ? 33.400 12.194 -23.965 1.00 72.44 407 GLN A O 1
ATOM 3190 N N . LEU A 1 408 ? 33.809 13.785 -22.441 1.00 71.38 408 LEU A N 1
ATOM 3191 C CA . LEU A 1 408 ? 35.207 13.988 -22.829 1.00 71.38 408 LEU A CA 1
ATOM 3192 C C . LEU A 1 408 ? 36.143 12.896 -22.295 1.00 71.38 408 LEU A C 1
ATOM 3194 O O . LEU A 1 408 ? 37.141 12.588 -22.944 1.00 71.38 408 LEU A O 1
ATOM 3198 N N . ALA A 1 409 ? 35.835 12.300 -21.140 1.00 68.81 409 ALA A N 1
ATOM 3199 C CA . ALA A 1 409 ? 36.617 11.200 -20.578 1.00 68.81 409 ALA A CA 1
ATOM 3200 C C . ALA A 1 409 ? 36.554 9.937 -21.452 1.00 68.81 409 ALA A C 1
ATOM 3202 O O . ALA A 1 409 ? 37.556 9.236 -21.562 1.00 68.81 409 ALA A O 1
ATOM 3203 N N . ASP A 1 410 ? 35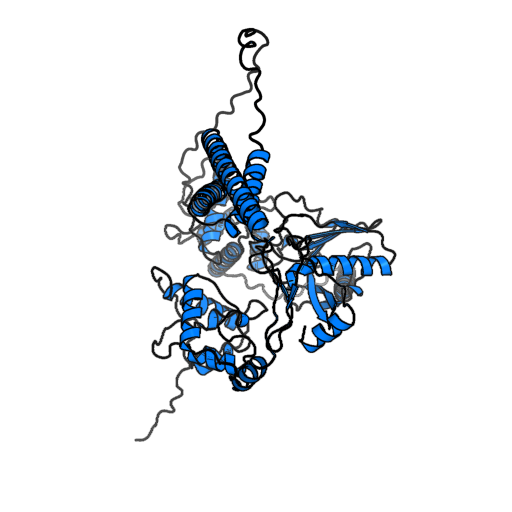.421 9.697 -22.119 1.00 62.59 410 ASP A N 1
ATOM 3204 C CA . ASP A 1 410 ? 35.217 8.532 -22.987 1.00 62.59 410 ASP A CA 1
ATOM 3205 C C . ASP A 1 410 ? 36.045 8.606 -24.295 1.00 62.59 410 ASP A C 1
ATOM 3207 O O . ASP A 1 410 ? 36.239 7.591 -24.961 1.00 62.59 410 ASP A O 1
ATOM 3211 N N . GLY A 1 411 ? 36.578 9.789 -24.644 1.00 61.84 411 GLY A N 1
ATOM 3212 C CA . GLY A 1 411 ? 37.433 10.020 -25.820 1.00 61.84 411 GLY A CA 1
ATOM 3213 C C . GLY A 1 411 ? 38.866 10.484 -25.516 1.00 61.84 411 GLY A C 1
ATOM 3214 O O . GLY A 1 411 ? 39.657 10.666 -26.443 1.00 61.84 411 GLY A O 1
ATOM 3215 N N . ALA A 1 412 ? 39.224 10.701 -24.246 1.00 61.75 412 ALA A N 1
ATOM 3216 C CA . ALA A 1 412 ? 40.549 11.178 -23.849 1.00 61.75 412 ALA A CA 1
ATOM 3217 C C . ALA A 1 412 ? 41.495 10.009 -23.521 1.00 61.75 412 ALA A C 1
ATOM 3219 O O . ALA A 1 412 ? 41.156 9.115 -22.751 1.00 61.75 412 ALA A O 1
ATOM 3220 N N . GLY A 1 413 ? 42.718 10.040 -24.056 1.00 64.50 413 GLY A N 1
ATOM 3221 C CA . GLY A 1 413 ? 43.787 9.093 -23.719 1.00 64.50 413 GLY A CA 1
ATOM 3222 C C . GLY A 1 413 ? 44.828 9.685 -22.760 1.00 64.50 413 GLY A C 1
ATOM 3223 O O . GLY A 1 413 ? 45.086 10.890 -22.771 1.00 64.50 413 GLY A O 1
ATOM 3224 N N . GLY A 1 414 ? 45.464 8.838 -21.944 1.00 72.25 414 GLY A N 1
ATOM 3225 C CA . GLY A 1 414 ? 46.649 9.194 -21.147 1.00 72.25 414 GLY A CA 1
ATOM 3226 C C . GLY A 1 414 ? 46.386 10.011 -19.870 1.00 72.25 414 GLY A C 1
ATOM 3227 O O . GLY A 1 414 ? 45.330 9.916 -19.244 1.00 72.25 414 GLY A O 1
ATOM 3228 N N . GLY A 1 415 ? 47.376 10.813 -19.450 1.00 62.56 415 GLY A N 1
ATOM 3229 C CA . GLY A 1 415 ? 47.368 11.547 -18.170 1.00 62.56 415 GLY A CA 1
ATOM 3230 C C . GLY A 1 415 ? 46.222 12.557 -18.009 1.00 62.56 415 GLY A C 1
ATOM 3231 O O . GLY A 1 415 ? 45.752 12.793 -16.895 1.00 62.56 415 GLY A O 1
ATOM 3232 N N . THR A 1 416 ? 45.703 13.093 -19.116 1.00 71.44 416 THR A N 1
ATOM 3233 C CA . THR A 1 416 ? 44.549 14.005 -19.121 1.00 71.44 416 THR A CA 1
ATOM 3234 C C . THR A 1 416 ? 43.250 13.285 -18.741 1.00 71.44 416 THR A C 1
ATOM 3236 O O . THR A 1 416 ? 42.442 13.835 -17.993 1.00 71.44 416 THR A O 1
ATOM 3239 N N . ALA A 1 417 ? 43.078 12.026 -19.162 1.00 70.00 417 ALA A N 1
ATOM 3240 C CA . ALA A 1 417 ? 41.922 11.203 -18.802 1.00 70.00 417 ALA A CA 1
ATOM 3241 C C . ALA A 1 417 ? 41.941 10.801 -17.319 1.00 70.00 417 ALA A C 1
ATOM 3243 O O . ALA A 1 417 ? 40.904 10.815 -16.651 1.00 70.00 417 ALA A O 1
ATOM 3244 N N . ALA A 1 418 ? 43.129 10.514 -16.774 1.00 70.56 418 ALA A N 1
ATOM 3245 C CA . ALA A 1 418 ? 43.304 10.204 -15.356 1.00 70.56 418 ALA A CA 1
ATOM 3246 C C . ALA A 1 418 ? 42.947 11.404 -14.462 1.00 70.56 418 ALA A C 1
ATOM 3248 O O . ALA A 1 418 ? 42.168 11.258 -13.516 1.00 70.56 418 ALA A O 1
ATOM 3249 N N . ARG A 1 419 ? 43.443 12.603 -14.807 1.00 72.94 419 ARG A N 1
ATOM 3250 C CA . ARG A 1 419 ? 43.133 13.846 -14.084 1.00 72.94 419 ARG A CA 1
ATOM 3251 C C . ARG A 1 419 ? 41.645 14.200 -14.167 1.00 72.94 419 ARG A C 1
ATOM 3253 O O . ARG A 1 419 ? 41.037 14.491 -13.144 1.00 72.94 419 ARG A O 1
ATOM 3260 N N . LEU A 1 420 ? 41.031 14.098 -15.348 1.00 73.56 420 LEU A N 1
ATOM 3261 C CA . LEU A 1 420 ? 39.595 14.349 -15.526 1.00 73.56 420 LEU A CA 1
ATOM 3262 C C . LEU A 1 420 ? 38.734 13.354 -14.728 1.00 73.56 420 LEU A C 1
ATOM 3264 O O . LEU A 1 420 ? 37.790 13.748 -14.048 1.00 73.56 420 LEU A O 1
ATOM 3268 N N . THR A 1 421 ? 39.103 12.071 -14.725 1.00 71.94 421 THR A N 1
ATOM 3269 C CA . THR A 1 421 ? 38.405 11.032 -13.950 1.00 71.94 421 THR A CA 1
ATOM 3270 C C . THR A 1 421 ? 38.506 11.271 -12.440 1.00 71.94 421 THR A C 1
ATOM 3272 O O . THR A 1 421 ? 37.541 11.032 -11.708 1.00 71.94 421 THR A O 1
ATOM 3275 N N . GLN A 1 422 ? 39.655 11.747 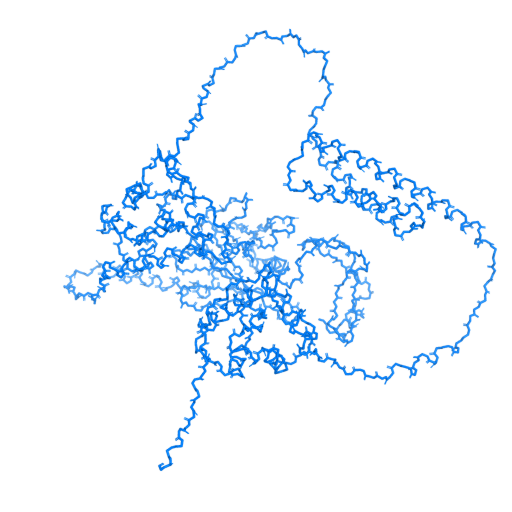-11.955 1.00 71.69 422 GLN A N 1
ATOM 3276 C CA . GLN A 1 422 ? 39.852 12.098 -10.549 1.00 71.69 422 GLN A CA 1
ATOM 3277 C C . GLN A 1 422 ? 38.933 13.252 -10.122 1.00 71.69 422 GLN A C 1
ATOM 3279 O O . GLN A 1 422 ? 38.223 13.118 -9.120 1.00 71.69 422 GLN A O 1
ATOM 3284 N N . GLU A 1 423 ? 38.872 14.327 -10.909 1.00 72.88 423 GLU A N 1
ATOM 3285 C CA . GLU A 1 423 ? 38.013 15.480 -10.608 1.00 72.88 423 GLU A CA 1
ATOM 3286 C C . GLU A 1 423 ? 36.516 15.138 -10.715 1.00 72.88 423 GLU A C 1
ATOM 3288 O O . GLU A 1 423 ? 35.723 15.514 -9.848 1.00 72.88 423 GLU A O 1
ATOM 3293 N N . LEU A 1 424 ? 36.118 14.313 -11.694 1.00 70.50 424 LEU A N 1
ATOM 3294 C CA . LEU A 1 424 ? 34.747 13.791 -11.804 1.00 70.50 424 LEU A CA 1
ATOM 3295 C C . LEU A 1 424 ? 34.334 12.988 -10.558 1.00 70.50 424 LEU A C 1
ATOM 3297 O O . LEU A 1 424 ? 33.201 13.104 -10.077 1.00 70.50 424 LEU A O 1
ATOM 3301 N N . ARG A 1 425 ? 35.242 12.178 -9.994 1.00 69.75 425 ARG A N 1
ATOM 3302 C CA . ARG A 1 425 ? 34.981 11.422 -8.755 1.00 69.75 425 ARG A CA 1
ATOM 3303 C C . ARG A 1 425 ? 34.850 12.345 -7.543 1.00 69.75 425 ARG A C 1
ATOM 3305 O O . ARG A 1 425 ? 33.957 12.118 -6.724 1.00 69.75 425 ARG A O 1
ATOM 3312 N N . ALA A 1 426 ? 35.702 13.364 -7.423 1.00 61.53 426 ALA A N 1
ATOM 3313 C CA . ALA A 1 426 ? 35.636 14.341 -6.335 1.00 61.53 426 ALA A CA 1
ATOM 3314 C C . ALA A 1 426 ? 34.306 15.119 -6.355 1.00 61.53 426 ALA A C 1
ATOM 3316 O O . ALA A 1 426 ? 33.616 15.196 -5.334 1.00 61.53 426 ALA A O 1
ATOM 3317 N N . ALA A 1 427 ? 33.881 15.580 -7.536 1.00 66.75 427 ALA A N 1
ATOM 3318 C CA . ALA A 1 427 ? 32.606 16.263 -7.745 1.00 66.75 427 ALA A CA 1
ATOM 3319 C C . ALA A 1 427 ? 31.381 15.381 -7.419 1.00 66.75 427 ALA A C 1
ATOM 3321 O O . ALA A 1 427 ? 30.457 15.833 -6.738 1.00 66.75 427 ALA A O 1
ATOM 3322 N N . ARG A 1 428 ? 31.380 14.098 -7.817 1.00 72.38 428 ARG A N 1
ATOM 3323 C CA . ARG A 1 428 ? 30.288 13.152 -7.493 1.00 72.38 428 ARG A CA 1
ATOM 3324 C C . ARG A 1 428 ? 30.153 12.884 -5.994 1.00 72.38 428 ARG A C 1
ATOM 3326 O O . ARG A 1 428 ? 29.036 12.875 -5.478 1.00 72.38 428 ARG A O 1
ATOM 3333 N N . ARG A 1 429 ? 31.273 12.701 -5.284 1.00 66.75 429 ARG A N 1
ATOM 3334 C CA . ARG A 1 429 ? 31.265 12.506 -3.820 1.00 66.75 429 ARG A CA 1
ATOM 3335 C C . ARG A 1 429 ? 30.684 13.719 -3.097 1.00 66.75 429 ARG A C 1
ATOM 3337 O O . ARG A 1 429 ? 29.931 13.559 -2.138 1.00 66.75 429 ARG A O 1
ATOM 3344 N N . LEU A 1 430 ? 31.001 14.922 -3.576 1.00 61.06 430 LEU A N 1
ATOM 3345 C CA . LEU A 1 430 ? 30.486 16.156 -2.998 1.00 61.06 430 LEU A CA 1
ATOM 3346 C C . LEU A 1 430 ? 28.967 16.297 -3.193 1.00 61.06 430 LEU A C 1
ATOM 3348 O O . LEU A 1 430 ? 28.283 16.655 -2.235 1.00 61.06 430 LEU A O 1
ATOM 3352 N N . LEU A 1 431 ? 28.427 15.958 -4.372 1.00 63.44 431 LEU A N 1
ATOM 3353 C CA . LEU A 1 431 ? 26.978 15.981 -4.644 1.00 63.44 431 LEU A CA 1
ATOM 3354 C C . LEU A 1 431 ? 26.194 14.975 -3.785 1.00 63.44 431 LEU A C 1
ATOM 3356 O O . LEU A 1 431 ? 25.139 15.312 -3.248 1.00 63.44 431 LEU A O 1
ATOM 3360 N N . GLU A 1 432 ? 26.707 13.756 -3.606 1.00 59.22 432 GLU A N 1
ATOM 3361 C CA . GLU A 1 432 ? 26.028 12.742 -2.785 1.00 59.22 432 GLU A CA 1
ATOM 3362 C C . GLU A 1 432 ? 26.029 13.126 -1.295 1.00 59.22 432 GLU A C 1
ATOM 3364 O O . GLU A 1 432 ? 25.013 13.003 -0.609 1.00 59.22 432 GLU A O 1
ATOM 3369 N N . GLY A 1 433 ? 27.138 13.687 -0.797 1.00 43.69 433 GLY A N 1
ATOM 3370 C CA . GLY A 1 433 ? 27.246 14.137 0.595 1.00 43.69 433 GLY A CA 1
ATOM 3371 C C . GLY A 1 433 ? 26.395 15.369 0.929 1.00 43.69 433 GLY A C 1
ATOM 3372 O O . GLY A 1 433 ? 26.027 15.578 2.086 1.00 43.69 433 GLY A O 1
ATOM 3373 N N . THR A 1 434 ? 26.056 16.189 -0.066 1.00 53.66 434 THR A N 1
ATOM 3374 C CA . THR A 1 434 ? 25.322 17.450 0.134 1.00 53.66 434 THR A CA 1
ATOM 3375 C C . THR A 1 434 ? 23.820 17.345 -0.154 1.00 53.66 434 THR A C 1
ATOM 3377 O O . THR A 1 434 ? 23.065 18.163 0.362 1.00 53.66 434 THR A O 1
ATOM 3380 N N . ARG A 1 435 ? 23.346 16.284 -0.830 1.00 48.38 435 ARG A N 1
ATOM 3381 C CA . ARG A 1 435 ? 21.908 15.970 -1.013 1.00 48.38 435 ARG A CA 1
ATOM 3382 C C . ARG A 1 435 ? 21.124 15.756 0.290 1.00 48.38 435 ARG A C 1
ATOM 3384 O O . ARG A 1 435 ? 19.902 15.855 0.288 1.00 48.38 435 ARG A O 1
ATOM 3391 N N . ARG A 1 436 ? 21.810 15.451 1.397 1.00 37.38 436 ARG A N 1
ATOM 3392 C CA . ARG A 1 436 ? 21.193 15.044 2.675 1.00 37.38 436 ARG A CA 1
ATOM 3393 C C . ARG A 1 436 ? 21.112 16.157 3.729 1.00 37.38 436 ARG A C 1
ATOM 3395 O O . ARG A 1 436 ? 20.580 15.919 4.805 1.00 37.38 436 ARG A O 1
ATOM 3402 N N . THR A 1 437 ? 21.656 17.355 3.473 1.00 38.69 437 THR A N 1
ATOM 3403 C CA . THR A 1 437 ? 21.762 18.428 4.490 1.00 38.69 437 THR A CA 1
ATOM 3404 C C . THR A 1 437 ? 21.773 19.835 3.874 1.00 38.69 437 THR A C 1
ATOM 3406 O O . THR A 1 437 ? 22.299 20.024 2.782 1.00 38.69 437 THR A O 1
ATOM 3409 N N . GLN A 1 438 ? 21.242 20.850 4.575 1.00 48.72 438 GLN A N 1
ATOM 3410 C CA . GLN A 1 438 ? 21.325 22.251 4.125 1.00 48.72 438 GLN A CA 1
ATOM 3411 C C . GLN A 1 438 ? 22.789 22.736 4.034 1.00 48.72 438 GLN A C 1
ATOM 3413 O O . GLN A 1 438 ? 23.620 22.434 4.896 1.00 48.72 438 GLN A O 1
ATOM 3418 N N . LEU A 1 439 ? 23.117 23.491 2.977 1.00 54.62 439 LEU A N 1
ATOM 3419 C CA . LEU A 1 439 ? 24.474 23.977 2.702 1.00 54.62 439 LEU A CA 1
ATOM 3420 C C . LEU A 1 439 ? 24.809 25.207 3.550 1.00 54.62 439 LEU A C 1
ATOM 3422 O O . LEU A 1 439 ? 24.188 26.257 3.416 1.00 54.62 439 LEU A O 1
ATOM 3426 N N . ASN A 1 440 ? 25.836 25.088 4.391 1.00 57.28 440 ASN A N 1
ATOM 3427 C CA . ASN A 1 440 ? 26.431 26.226 5.087 1.00 57.28 440 ASN A CA 1
ATOM 3428 C C . ASN A 1 440 ? 27.519 26.905 4.230 1.00 57.28 440 ASN A C 1
ATOM 3430 O O . ASN A 1 440 ? 27.993 26.361 3.229 1.00 57.28 440 ASN A O 1
ATOM 3434 N N . SER A 1 441 ? 27.954 28.093 4.649 1.00 55.66 441 SER A N 1
ATOM 3435 C CA . SER A 1 441 ? 28.957 28.916 3.954 1.00 55.66 441 SER A CA 1
ATOM 3436 C C . SER A 1 441 ? 30.289 28.194 3.697 1.00 55.66 441 SER A C 1
ATOM 3438 O O . SER A 1 441 ? 30.919 28.398 2.657 1.00 55.66 441 SER A O 1
ATOM 3440 N N . ARG A 1 442 ? 30.705 27.299 4.604 1.00 58.97 442 ARG A N 1
ATOM 3441 C CA . ARG A 1 442 ? 31.917 26.478 4.451 1.00 58.97 442 ARG A CA 1
ATOM 3442 C C . ARG A 1 442 ? 31.778 25.468 3.310 1.00 58.97 442 ARG A C 1
ATOM 3444 O O . ARG A 1 442 ? 32.692 25.343 2.502 1.00 58.97 442 ARG A O 1
ATOM 3451 N N . ARG A 1 443 ? 30.640 24.776 3.213 1.00 61.12 443 ARG A N 1
ATOM 3452 C CA . ARG A 1 443 ? 30.371 23.792 2.150 1.00 61.12 443 ARG A CA 1
ATOM 3453 C C . ARG A 1 443 ? 30.165 24.440 0.785 1.00 61.12 443 ARG A C 1
ATOM 3455 O O . ARG A 1 443 ? 30.609 23.878 -0.209 1.00 61.12 443 ARG A O 1
ATOM 3462 N N . LEU A 1 444 ? 29.590 25.643 0.739 1.00 63.19 444 LEU A N 1
ATOM 3463 C CA . LEU A 1 444 ? 29.481 26.419 -0.500 1.00 63.19 444 LEU A CA 1
ATOM 3464 C C . LEU A 1 444 ? 30.861 26.775 -1.078 1.00 63.19 444 LEU A C 1
ATOM 3466 O O . LEU A 1 444 ? 31.091 26.668 -2.277 1.00 63.19 444 LEU A O 1
ATOM 3470 N N . ARG A 1 445 ? 31.820 27.138 -0.216 1.00 69.94 445 ARG A N 1
ATOM 3471 C CA . ARG A 1 445 ? 33.198 27.428 -0.640 1.00 69.94 445 ARG A CA 1
ATOM 3472 C C . ARG A 1 445 ? 33.887 26.199 -1.244 1.00 69.94 445 ARG A C 1
ATOM 3474 O O . ARG A 1 445 ? 34.597 26.330 -2.236 1.00 69.94 445 ARG A O 1
ATOM 3481 N N . VAL A 1 446 ? 33.646 25.017 -0.672 1.00 70.75 446 VAL A N 1
ATOM 3482 C CA . VAL A 1 446 ? 34.147 23.739 -1.205 1.00 70.75 446 VAL A CA 1
ATOM 3483 C C . VAL A 1 446 ? 33.499 23.420 -2.558 1.00 70.75 446 VAL A C 1
ATOM 3485 O O . VAL A 1 446 ? 34.214 23.089 -3.494 1.00 70.75 446 VAL A O 1
ATOM 3488 N N . LEU A 1 447 ? 32.181 23.615 -2.699 1.00 69.31 447 LEU A N 1
ATOM 3489 C CA . LEU A 1 447 ? 31.448 23.417 -3.959 1.00 69.31 447 LEU A CA 1
ATOM 3490 C C . LEU A 1 447 ? 31.997 24.276 -5.104 1.00 69.31 447 LEU A C 1
ATOM 3492 O O . LEU A 1 447 ? 32.248 23.764 -6.195 1.00 69.31 447 LEU A O 1
ATOM 3496 N N . ARG A 1 448 ? 32.240 25.564 -4.842 1.00 76.81 448 ARG A N 1
ATOM 3497 C CA . ARG A 1 448 ? 32.833 26.486 -5.823 1.00 76.81 448 ARG A CA 1
ATOM 3498 C C . ARG A 1 448 ? 34.229 26.056 -6.248 1.00 76.81 448 ARG A C 1
ATOM 3500 O O . ARG A 1 448 ? 34.524 26.057 -7.438 1.00 76.81 448 ARG A O 1
ATOM 3507 N N . LYS A 1 449 ? 35.066 25.666 -5.282 1.00 79.50 449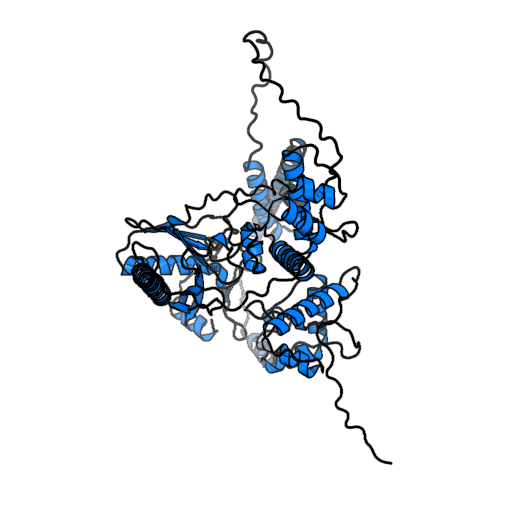 LYS A N 1
ATOM 3508 C CA . LYS A 1 449 ? 36.437 25.216 -5.542 1.00 79.50 449 LYS A CA 1
ATOM 3509 C C . LYS A 1 449 ? 36.451 23.967 -6.429 1.00 79.50 449 LYS A C 1
ATOM 3511 O O . LYS A 1 449 ? 37.084 23.984 -7.475 1.00 79.50 449 LYS A O 1
ATOM 3516 N N . THR A 1 450 ? 35.674 22.947 -6.067 1.00 72.69 450 THR A N 1
ATOM 3517 C CA . THR A 1 450 ? 35.575 21.698 -6.838 1.00 72.69 450 THR A CA 1
ATOM 3518 C C . THR A 1 450 ? 34.983 21.918 -8.232 1.00 72.69 450 THR A C 1
ATOM 3520 O O . THR A 1 450 ? 35.409 21.281 -9.189 1.00 72.69 450 THR A O 1
ATOM 3523 N N . SER A 1 451 ? 34.035 22.850 -8.378 1.00 77.19 451 SER A N 1
ATOM 3524 C CA . SER A 1 451 ? 33.497 23.208 -9.698 1.00 77.19 451 SER A CA 1
ATOM 3525 C C . SER A 1 451 ? 34.566 23.842 -10.595 1.00 77.19 451 SER A C 1
ATOM 3527 O O . SER A 1 451 ? 34.672 23.472 -11.760 1.00 77.19 451 SER A O 1
ATOM 3529 N N . ALA A 1 452 ? 35.392 24.744 -10.052 1.00 81.62 452 ALA A N 1
ATOM 3530 C CA . ALA A 1 452 ? 36.476 25.387 -10.797 1.00 81.62 452 ALA A CA 1
ATOM 3531 C C . ALA A 1 452 ? 37.600 24.404 -11.180 1.00 81.62 452 ALA A C 1
ATOM 3533 O O . ALA A 1 452 ? 38.130 24.469 -12.288 1.00 81.62 452 ALA A O 1
ATOM 3534 N N . GLU A 1 453 ? 37.944 23.468 -10.291 1.00 79.06 453 GLU A N 1
ATOM 3535 C CA . GLU A 1 453 ? 38.940 22.419 -10.560 1.00 79.06 453 GLU A CA 1
ATOM 3536 C C . GLU A 1 453 ? 38.479 21.475 -11.684 1.00 79.06 453 GLU A C 1
ATOM 3538 O O . GLU A 1 453 ? 39.251 21.175 -12.601 1.00 79.06 453 GLU A O 1
ATOM 3543 N N . LEU A 1 454 ? 37.199 21.085 -11.677 1.00 78.25 454 LEU A N 1
ATOM 3544 C CA . LEU A 1 454 ? 36.608 20.259 -12.730 1.00 78.25 454 LEU A CA 1
ATOM 3545 C C . LEU A 1 454 ? 36.544 20.996 -14.079 1.00 78.25 454 LEU A C 1
ATOM 3547 O O . LEU A 1 454 ? 36.886 20.425 -15.113 1.00 78.25 454 LEU A O 1
ATOM 3551 N N . GLU A 1 455 ? 36.158 22.269 -14.082 1.00 86.94 455 GLU A N 1
ATOM 3552 C CA . GLU A 1 455 ? 36.099 23.105 -15.288 1.00 86.94 455 GLU A CA 1
ATOM 3553 C C . GLU A 1 455 ? 37.487 23.302 -15.927 1.00 86.94 455 GLU A C 1
ATOM 3555 O O . GLU A 1 455 ? 37.637 23.209 -17.151 1.00 86.94 455 GLU A O 1
ATOM 3560 N N . ALA A 1 456 ? 38.534 23.475 -15.113 1.00 84.38 456 ALA A N 1
ATOM 3561 C CA . ALA A 1 456 ? 39.914 23.537 -15.593 1.00 84.38 456 ALA A CA 1
ATOM 3562 C C . ALA A 1 456 ? 40.376 22.203 -16.217 1.00 84.38 456 ALA A C 1
ATOM 3564 O O . ALA A 1 456 ? 41.031 22.191 -17.267 1.00 84.38 456 ALA A O 1
ATOM 3565 N N . ALA A 1 457 ? 40.003 21.069 -15.613 1.00 79.31 457 ALA A N 1
ATOM 3566 C CA . ALA A 1 457 ? 40.308 19.741 -16.150 1.00 79.31 457 ALA A CA 1
ATOM 3567 C C . ALA A 1 457 ? 39.597 19.477 -17.489 1.00 79.31 457 ALA A C 1
ATOM 3569 O O . ALA A 1 457 ? 40.217 18.980 -18.432 1.00 79.31 457 ALA A O 1
ATOM 3570 N N . ILE A 1 458 ? 38.328 19.876 -17.603 1.00 83.19 458 ILE A N 1
ATOM 3571 C CA . ILE A 1 458 ? 37.534 19.783 -18.836 1.00 83.19 458 ILE A CA 1
ATOM 3572 C C . ILE A 1 458 ? 38.132 20.647 -19.950 1.00 83.19 458 ILE A C 1
ATOM 3574 O O . ILE A 1 458 ? 38.291 20.189 -21.083 1.00 83.19 458 ILE A O 1
ATOM 3578 N N . THR A 1 459 ? 38.531 21.877 -19.628 1.00 87.75 459 THR A N 1
ATOM 3579 C CA . THR A 1 459 ? 39.153 22.792 -20.596 1.00 87.75 459 THR A CA 1
ATOM 3580 C C . THR A 1 459 ? 40.464 22.218 -21.140 1.00 87.75 459 THR A C 1
ATOM 3582 O O . THR A 1 459 ? 40.706 22.240 -22.347 1.00 87.75 459 THR A O 1
ATOM 3585 N N . THR A 1 460 ? 41.279 21.621 -20.268 1.00 82.25 460 THR A N 1
ATOM 3586 C CA . THR A 1 460 ? 42.533 20.959 -20.661 1.00 82.25 460 THR A CA 1
ATOM 3587 C C . THR A 1 460 ? 42.274 19.753 -21.576 1.00 82.25 460 THR A C 1
ATOM 3589 O O . THR A 1 460 ? 42.960 19.567 -22.587 1.00 82.25 460 THR A O 1
ATOM 3592 N N . ALA A 1 461 ? 41.250 18.951 -21.260 1.00 79.00 461 ALA A N 1
ATOM 3593 C CA . ALA A 1 461 ? 40.841 17.806 -22.074 1.00 79.00 461 ALA A CA 1
ATOM 3594 C C . ALA A 1 461 ? 40.369 18.223 -23.475 1.00 79.00 461 ALA A C 1
ATOM 3596 O O . ALA A 1 461 ? 40.798 17.621 -24.460 1.00 79.00 461 ALA A O 1
ATOM 3597 N N . ARG A 1 462 ? 39.583 19.304 -23.587 1.00 83.62 462 ARG A N 1
ATOM 3598 C CA . ARG A 1 462 ? 39.170 19.876 -24.881 1.00 83.62 462 ARG A CA 1
ATOM 3599 C C . ARG A 1 462 ? 40.357 20.296 -25.741 1.00 83.62 462 ARG A C 1
ATOM 3601 O O . ARG A 1 462 ? 40.414 19.945 -26.916 1.00 83.62 462 ARG A O 1
ATOM 3608 N N . GLN A 1 463 ? 41.320 21.007 -25.158 1.00 83.25 463 GLN A N 1
ATOM 3609 C CA . GLN A 1 463 ? 42.508 21.465 -25.886 1.00 83.25 463 GLN A CA 1
ATOM 3610 C C . GLN A 1 463 ? 43.364 20.295 -26.386 1.00 83.25 463 GLN A C 1
ATOM 3612 O O . GLN A 1 463 ? 43.900 20.347 -27.492 1.00 83.25 463 GLN A O 1
ATOM 3617 N N . THR A 1 464 ? 43.464 19.217 -25.604 1.00 80.25 464 THR A N 1
ATOM 3618 C CA . THR A 1 464 ? 44.189 18.006 -26.022 1.00 80.25 464 THR A CA 1
ATOM 3619 C C . THR A 1 464 ? 43.459 17.290 -27.160 1.00 80.25 464 THR A C 1
ATOM 3621 O O . THR A 1 464 ? 44.086 16.928 -28.154 1.00 80.25 464 THR A O 1
ATOM 3624 N N . ALA A 1 465 ? 42.133 17.151 -27.067 1.00 74.56 465 ALA A N 1
ATOM 3625 C CA . ALA A 1 465 ? 41.325 16.531 -28.116 1.00 74.56 465 ALA A CA 1
ATOM 3626 C C . ALA A 1 465 ? 41.420 17.294 -29.452 1.00 74.56 465 ALA A C 1
ATOM 3628 O O . ALA A 1 465 ? 41.622 16.680 -30.497 1.00 74.56 465 ALA A O 1
ATOM 3629 N N . GLN A 1 466 ? 41.375 18.630 -29.416 1.00 79.62 466 GLN A N 1
ATOM 3630 C CA . GLN A 1 466 ? 41.518 19.469 -30.613 1.00 79.62 466 GLN A CA 1
ATOM 3631 C C . GLN A 1 466 ? 42.906 19.354 -31.261 1.00 79.62 466 GLN A C 1
ATOM 3633 O O . GLN A 1 466 ? 43.006 19.313 -32.487 1.00 79.62 466 GLN A O 1
ATOM 3638 N N . ARG A 1 467 ? 43.982 19.260 -30.465 1.00 76.06 467 ARG A N 1
ATOM 3639 C CA . ARG A 1 467 ? 45.342 19.040 -30.994 1.00 76.06 467 ARG A CA 1
ATOM 3640 C C . ARG A 1 467 ? 45.471 17.686 -31.689 1.00 76.06 467 ARG A C 1
ATOM 3642 O O . ARG A 1 467 ? 46.025 17.624 -32.782 1.00 76.06 467 ARG A O 1
ATOM 3649 N N . ASN A 1 468 ? 44.915 16.634 -31.093 1.00 70.38 468 ASN A N 1
ATOM 3650 C CA . ASN A 1 468 ? 44.957 15.288 -31.666 1.00 70.38 468 ASN A CA 1
ATOM 3651 C C . ASN A 1 468 ? 44.136 15.192 -32.960 1.00 70.38 468 ASN A C 1
ATOM 3653 O O . ASN A 1 468 ? 44.564 14.549 -33.913 1.00 70.38 468 ASN A O 1
ATOM 3657 N N . GLN A 1 469 ? 42.992 15.875 -33.020 1.00 70.56 469 GLN A N 1
ATOM 3658 C CA . GLN A 1 469 ? 42.156 15.916 -34.219 1.00 70.56 469 GLN A CA 1
ATOM 3659 C C . GLN A 1 469 ? 42.827 16.677 -35.371 1.00 70.56 469 GLN A C 1
ATOM 3661 O O . GLN A 1 469 ? 42.745 16.246 -36.518 1.00 70.56 469 GLN A O 1
ATOM 3666 N N . LYS A 1 470 ? 43.543 17.770 -35.073 1.00 72.56 470 LYS A N 1
ATOM 3667 C CA . LYS A 1 470 ? 44.329 18.495 -36.081 1.00 72.56 470 LYS A CA 1
ATOM 3668 C C . LYS A 1 470 ? 45.466 17.630 -36.641 1.00 72.56 470 LYS A C 1
ATOM 3670 O O . LYS A 1 470 ? 45.607 17.541 -37.852 1.00 72.56 470 LYS A O 1
ATOM 3675 N N . ALA A 1 471 ? 46.200 16.928 -35.773 1.00 65.88 471 ALA A N 1
ATOM 3676 C CA . ALA A 1 471 ? 47.276 16.025 -36.189 1.00 65.88 471 ALA A CA 1
ATOM 3677 C C . ALA A 1 471 ? 46.780 14.855 -37.063 1.00 65.88 471 ALA A C 1
ATOM 3679 O O . ALA A 1 471 ? 47.469 14.461 -38.000 1.00 65.88 471 ALA A O 1
ATOM 3680 N N . PHE A 1 472 ? 45.582 14.327 -36.781 1.00 60.09 472 PHE A N 1
ATOM 3681 C CA . PHE A 1 472 ? 44.957 13.244 -37.552 1.00 60.09 472 PHE A CA 1
ATOM 3682 C C . PHE A 1 472 ? 44.471 13.693 -38.941 1.00 60.09 472 PHE A C 1
ATOM 3684 O O . PHE A 1 472 ? 44.603 12.959 -39.923 1.00 60.09 472 PHE A O 1
ATOM 3691 N N . ASN A 1 473 ? 43.936 14.912 -39.041 1.00 62.22 473 ASN A N 1
ATOM 3692 C CA . ASN A 1 473 ? 43.501 15.472 -40.321 1.00 62.22 473 ASN A CA 1
ATOM 3693 C C . ASN A 1 473 ? 44.686 15.765 -41.254 1.00 62.22 473 ASN A C 1
ATOM 3695 O O . ASN A 1 473 ? 44.568 15.534 -42.454 1.00 62.22 473 ASN A O 1
ATOM 3699 N N . ASP A 1 474 ? 45.836 16.176 -40.710 1.00 56.84 474 ASP A N 1
ATOM 3700 C CA . ASP A 1 474 ? 47.056 16.399 -41.499 1.00 56.84 474 ASP A CA 1
ATOM 3701 C C . ASP A 1 474 ? 47.674 15.081 -42.023 1.00 56.84 474 ASP A C 1
ATOM 3703 O O . ASP A 1 474 ? 48.347 15.088 -43.048 1.00 56.84 474 ASP A O 1
ATOM 3707 N N . THR A 1 475 ? 47.416 13.931 -41.381 1.00 54.44 475 THR A N 1
ATOM 3708 C CA . THR A 1 475 ? 47.940 12.612 -41.813 1.00 54.44 475 THR A CA 1
ATOM 3709 C C . THR A 1 475 ? 47.021 11.848 -42.772 1.00 54.44 475 THR A C 1
ATOM 3711 O O . THR A 1 475 ? 47.467 10.909 -43.426 1.00 54.44 475 THR A O 1
ATOM 3714 N N . SER A 1 476 ? 45.744 12.227 -42.880 1.00 51.56 476 SER A N 1
ATOM 3715 C CA . SER A 1 476 ? 44.742 11.480 -43.663 1.00 51.56 476 SER A CA 1
ATOM 3716 C C . SER A 1 476 ? 44.679 11.872 -45.147 1.00 51.56 476 SER A C 1
ATOM 3718 O O . SER A 1 476 ? 43.947 11.246 -45.911 1.00 51.56 476 SER A O 1
ATOM 3720 N N . HIS A 1 477 ? 45.444 12.879 -45.581 1.00 48.00 477 HIS A N 1
ATOM 3721 C CA . HIS A 1 477 ? 45.478 13.321 -46.981 1.00 48.00 477 HIS A CA 1
ATOM 3722 C C . HIS A 1 477 ? 46.459 12.550 -47.884 1.00 48.00 477 HIS A C 1
ATOM 3724 O O . HIS A 1 477 ? 46.489 12.798 -49.088 1.00 48.00 477 HIS A O 1
ATOM 3730 N N . GLU A 1 478 ? 47.189 11.561 -47.363 1.00 41.16 478 GLU A N 1
ATOM 3731 C CA . GLU A 1 478 ? 48.125 10.747 -48.146 1.00 41.16 478 GLU A CA 1
ATOM 3732 C C . GLU A 1 478 ? 47.862 9.243 -47.941 1.00 41.16 478 GLU A C 1
ATOM 3734 O O . GLU A 1 478 ? 48.455 8.639 -47.051 1.00 41.16 478 GLU A O 1
ATOM 3739 N N . ARG A 1 479 ? 46.964 8.628 -48.739 1.00 35.28 479 ARG A N 1
ATOM 3740 C CA . ARG A 1 479 ? 47.099 7.260 -49.328 1.00 35.28 479 ARG A CA 1
ATOM 3741 C C . ARG A 1 479 ? 45.798 6.742 -49.990 1.00 35.28 479 ARG A C 1
ATOM 3743 O O . ARG A 1 479 ? 44.732 6.900 -49.399 1.00 35.28 479 ARG A O 1
ATOM 3750 N N . PRO A 1 480 ? 45.856 6.067 -51.164 1.00 39.75 480 PRO A N 1
ATOM 3751 C CA . PRO A 1 480 ? 44.690 5.456 -51.816 1.00 39.75 480 PRO A CA 1
ATOM 3752 C C . PRO A 1 480 ? 44.457 3.975 -51.437 1.00 39.75 480 PRO A C 1
ATOM 3754 O O . PRO A 1 480 ? 45.346 3.304 -50.914 1.00 39.75 480 PRO A O 1
ATOM 3757 N N . ALA A 1 481 ? 43.230 3.504 -51.698 1.00 36.00 481 ALA A N 1
ATOM 3758 C CA . ALA A 1 481 ? 42.589 2.289 -51.178 1.00 36.00 481 ALA A CA 1
ATOM 3759 C C . ALA A 1 481 ? 42.702 1.030 -52.074 1.00 36.00 481 ALA A C 1
ATOM 3761 O O . ALA A 1 481 ? 42.630 1.136 -53.295 1.00 36.00 481 ALA A O 1
ATOM 3762 N N . GLU A 1 482 ? 42.744 -0.158 -51.450 1.00 34.88 482 GLU A N 1
ATOM 3763 C CA . GLU A 1 482 ? 42.475 -1.475 -52.066 1.00 34.88 482 GLU A CA 1
ATOM 3764 C C . GLU A 1 482 ? 41.522 -2.315 -51.176 1.00 34.88 482 GLU A C 1
ATOM 3766 O O . GLU A 1 482 ? 41.625 -2.291 -49.947 1.00 34.88 482 GLU A O 1
ATOM 3771 N N . GLU A 1 483 ? 40.588 -3.055 -51.794 1.00 37.88 483 GLU A N 1
ATOM 3772 C CA . GLU A 1 483 ? 39.526 -3.871 -51.158 1.00 37.88 483 GLU A CA 1
ATOM 3773 C C . GLU A 1 483 ? 39.913 -5.363 -50.946 1.00 37.88 483 GLU A C 1
ATOM 3775 O O . GLU A 1 483 ? 40.590 -5.935 -51.805 1.00 37.88 483 GLU A O 1
ATOM 3780 N N . PRO A 1 484 ? 39.423 -6.072 -49.894 1.00 42.25 484 PRO A N 1
ATOM 3781 C CA . PRO A 1 484 ? 39.677 -7.508 -49.696 1.00 42.25 484 PRO A CA 1
ATOM 3782 C C . PRO A 1 484 ? 38.500 -8.453 -50.042 1.00 42.25 484 PRO A C 1
ATOM 3784 O O . PRO A 1 484 ? 37.324 -8.137 -49.870 1.00 42.25 484 PRO A O 1
ATOM 3787 N N . LYS A 1 485 ? 38.860 -9.669 -50.493 1.00 44.09 485 LYS A N 1
ATOM 3788 C CA . LYS A 1 485 ? 38.010 -10.691 -51.145 1.00 44.09 485 LYS A CA 1
ATOM 3789 C C . LYS A 1 485 ? 37.289 -11.683 -50.207 1.00 44.09 485 LYS A C 1
ATOM 3791 O O . LYS A 1 485 ? 37.774 -12.101 -49.162 1.00 44.09 485 LYS A O 1
ATOM 3796 N N . GLU A 1 486 ? 36.165 -12.172 -50.725 1.00 40.97 486 GLU A N 1
ATOM 3797 C CA . GLU A 1 486 ? 35.040 -12.959 -50.183 1.00 40.97 486 GLU A CA 1
ATOM 3798 C C . GLU A 1 486 ? 35.304 -14.376 -49.603 1.00 40.97 486 GLU A C 1
ATOM 3800 O O . GLU A 1 486 ? 34.368 -15.142 -49.358 1.00 40.97 486 GLU A O 1
ATOM 3805 N N . ARG A 1 487 ? 36.555 -14.768 -49.326 1.00 38.59 487 ARG A N 1
ATOM 3806 C CA . ARG A 1 487 ? 36.878 -16.149 -48.894 1.00 38.59 487 ARG A CA 1
ATOM 3807 C C . ARG A 1 487 ? 36.726 -16.412 -47.385 1.00 38.59 487 ARG A C 1
ATOM 3809 O O . ARG A 1 487 ? 36.448 -17.549 -47.007 1.00 38.59 487 ARG A O 1
ATOM 3816 N N . ASP A 1 488 ? 36.776 -15.380 -46.543 1.00 45.19 488 ASP A N 1
ATOM 3817 C CA . ASP A 1 488 ? 36.684 -15.508 -45.072 1.00 45.19 488 ASP A CA 1
ATOM 3818 C C . ASP A 1 488 ? 35.264 -15.759 -44.544 1.00 45.19 488 ASP A C 1
ATOM 3820 O O . ASP A 1 488 ? 35.056 -16.209 -43.413 1.00 45.19 488 ASP A O 1
ATOM 3824 N N . ARG A 1 489 ? 34.246 -15.502 -45.369 1.00 43.41 489 ARG A N 1
ATOM 3825 C CA . ARG A 1 489 ? 32.844 -15.550 -44.938 1.00 43.41 489 ARG A CA 1
ATOM 3826 C C . ARG A 1 489 ? 32.303 -16.978 -44.804 1.00 43.41 489 ARG A C 1
ATOM 3828 O O . ARG A 1 489 ? 31.375 -17.207 -44.034 1.00 43.41 489 ARG A O 1
ATOM 3835 N N . ARG A 1 490 ? 32.897 -17.955 -45.505 1.00 39.62 490 ARG A N 1
ATOM 3836 C CA . ARG A 1 490 ? 32.439 -19.358 -45.485 1.00 39.62 490 ARG A CA 1
ATOM 3837 C C . ARG A 1 490 ? 32.950 -20.169 -44.292 1.00 39.62 490 ARG A C 1
ATOM 3839 O O . ARG A 1 490 ? 32.269 -21.106 -43.899 1.00 39.62 490 ARG A O 1
ATOM 3846 N N . GLN A 1 491 ? 34.075 -19.802 -43.676 1.00 40.62 491 GLN A N 1
ATOM 3847 C CA . GLN A 1 491 ? 34.609 -20.543 -42.521 1.00 40.62 491 GLN A CA 1
ATOM 3848 C C . GLN A 1 491 ? 33.917 -20.195 -41.191 1.00 40.62 491 GLN A C 1
ATOM 3850 O O . GLN A 1 491 ? 33.898 -21.023 -40.286 1.00 40.62 491 GLN A O 1
ATOM 3855 N N . ARG A 1 492 ? 33.280 -19.019 -41.071 1.00 43.03 492 ARG A N 1
ATOM 3856 C CA . ARG A 1 492 ? 32.524 -18.642 -39.856 1.00 43.03 492 ARG A CA 1
ATOM 3857 C C . ARG A 1 492 ? 31.182 -19.352 -39.705 1.00 43.03 492 ARG A C 1
ATOM 3859 O O . ARG A 1 492 ? 30.735 -19.546 -38.578 1.00 43.03 492 ARG A O 1
ATOM 3866 N N . ASN A 1 493 ? 30.543 -19.744 -40.805 1.00 38.66 493 ASN A N 1
ATOM 3867 C CA . ASN A 1 493 ? 29.188 -20.298 -40.749 1.00 38.66 493 ASN A CA 1
ATOM 3868 C C . ASN A 1 493 ? 29.149 -21.766 -40.305 1.00 38.66 493 ASN A C 1
ATOM 3870 O O . ASN A 1 493 ? 28.164 -22.182 -39.712 1.00 38.66 493 ASN A O 1
ATOM 3874 N N . THR A 1 494 ? 30.224 -22.535 -40.486 1.00 38.00 494 THR A N 1
ATOM 3875 C CA . THR A 1 494 ? 30.267 -23.951 -40.078 1.00 38.00 494 THR A CA 1
ATOM 3876 C C . THR A 1 494 ? 30.489 -24.153 -38.573 1.00 38.00 494 THR A C 1
ATOM 3878 O O . THR A 1 494 ? 30.378 -25.272 -38.080 1.00 38.00 494 THR A O 1
ATOM 3881 N N . GLN A 1 495 ? 30.792 -23.087 -37.820 1.00 39.75 495 GLN A N 1
ATOM 3882 C CA . GLN A 1 495 ? 31.057 -23.149 -36.376 1.00 39.75 495 GLN A CA 1
ATOM 3883 C C . GLN A 1 495 ? 29.835 -22.805 -35.499 1.00 39.75 495 GLN A C 1
ATOM 3885 O O . GLN A 1 495 ? 29.911 -22.939 -34.278 1.00 39.75 495 GLN A O 1
ATOM 3890 N N . LEU A 1 496 ? 28.710 -22.388 -36.098 1.00 42.47 496 LEU A N 1
ATOM 3891 C CA . LEU A 1 496 ? 27.518 -21.898 -35.385 1.00 42.47 496 LEU A CA 1
ATOM 3892 C C . LEU A 1 496 ? 26.396 -22.940 -35.191 1.00 42.47 496 LEU A C 1
ATOM 3894 O O . LEU A 1 496 ? 25.483 -22.683 -34.412 1.00 42.47 496 LEU A O 1
ATOM 3898 N N . ASP A 1 497 ? 26.503 -24.140 -35.772 1.00 33.31 497 ASP A N 1
ATOM 3899 C CA . ASP A 1 497 ? 25.448 -25.175 -35.724 1.00 33.31 497 ASP A CA 1
ATOM 3900 C C . ASP A 1 497 ? 25.567 -26.201 -34.575 1.00 33.31 497 ASP A C 1
ATOM 3902 O O . ASP A 1 497 ? 24.980 -27.283 -34.619 1.00 33.31 497 ASP A O 1
ATOM 3906 N N . LYS A 1 498 ? 26.262 -25.878 -33.476 1.00 34.06 498 LYS A N 1
ATOM 3907 C CA . LYS A 1 498 ? 26.135 -26.655 -32.224 1.00 34.06 498 LYS A CA 1
ATOM 3908 C C . LYS A 1 498 ? 25.139 -25.987 -31.277 1.00 34.06 498 LYS A C 1
ATOM 3910 O O . LYS A 1 498 ? 25.503 -25.205 -30.400 1.00 34.06 498 LYS A O 1
ATOM 3915 N N . ALA A 1 499 ? 23.866 -26.335 -31.464 1.00 36.06 499 ALA A N 1
ATOM 3916 C CA . ALA A 1 499 ? 22.743 -25.954 -30.615 1.00 36.06 499 ALA A CA 1
ATOM 3917 C C . ALA A 1 499 ? 23.000 -26.292 -29.131 1.00 36.06 499 ALA A C 1
ATOM 3919 O O . ALA A 1 499 ? 23.126 -27.453 -28.737 1.00 36.06 499 ALA A O 1
ATOM 3920 N N . LYS A 1 500 ? 23.057 -25.252 -28.293 1.00 36.81 500 LYS A N 1
ATOM 3921 C CA . LYS A 1 500 ? 23.169 -25.347 -26.834 1.00 36.81 500 LYS A CA 1
ATOM 3922 C C . LYS A 1 500 ? 21.752 -25.425 -26.252 1.00 36.81 500 LYS A C 1
ATOM 3924 O O . LYS A 1 500 ? 20.994 -24.464 -26.365 1.00 36.81 500 LYS A O 1
ATOM 3929 N N . LYS A 1 501 ? 21.384 -26.566 -25.652 1.00 33.81 501 LYS A N 1
ATOM 3930 C CA . LYS A 1 501 ? 20.150 -26.716 -24.851 1.00 33.81 501 LYS A CA 1
ATOM 3931 C C . LYS A 1 501 ? 20.038 -25.565 -23.828 1.00 33.81 501 LYS A C 1
ATOM 3933 O O . LYS A 1 501 ? 21.070 -25.162 -23.284 1.00 33.81 501 LYS A O 1
ATOM 3938 N N . PRO A 1 502 ? 18.829 -25.045 -23.534 1.00 39.94 502 PRO A N 1
ATOM 3939 C CA . PRO A 1 502 ? 18.655 -24.037 -22.492 1.00 39.94 502 PRO A CA 1
ATOM 3940 C C . PRO A 1 502 ? 19.098 -24.618 -21.143 1.00 39.94 502 PRO A C 1
ATOM 3942 O O . PRO A 1 502 ? 18.606 -25.660 -20.715 1.00 39.94 502 PRO A O 1
ATOM 3945 N N . ALA A 1 503 ? 20.077 -23.973 -20.507 1.00 50.28 503 ALA A N 1
ATOM 3946 C CA . ALA A 1 503 ? 20.637 -24.411 -19.236 1.00 50.28 503 ALA A CA 1
ATOM 3947 C C . ALA A 1 503 ? 19.633 -24.143 -18.102 1.00 50.28 503 ALA A C 1
ATOM 3949 O O . ALA A 1 503 ? 19.329 -22.989 -17.798 1.00 50.28 503 ALA A O 1
ATOM 3950 N N . VAL A 1 504 ? 19.113 -25.214 -17.499 1.00 57.72 504 VAL A N 1
ATOM 3951 C CA . VAL A 1 504 ? 18.427 -25.170 -16.200 1.00 57.72 504 VAL A CA 1
ATOM 3952 C C . VAL A 1 504 ? 19.451 -24.691 -15.158 1.00 57.72 504 VAL A C 1
ATOM 3954 O O . VAL A 1 504 ? 20.591 -25.161 -15.202 1.00 57.72 504 VAL A O 1
ATOM 3957 N N . PRO A 1 505 ? 19.108 -23.745 -14.266 1.00 64.81 505 PRO A N 1
ATOM 3958 C CA . PRO A 1 505 ? 20.041 -23.269 -13.248 1.00 64.81 505 PRO A CA 1
ATOM 3959 C C . PRO A 1 505 ? 20.405 -24.412 -12.294 1.00 64.81 505 PRO A C 1
ATOM 3961 O O . PRO A 1 505 ? 19.536 -25.190 -11.899 1.00 64.81 505 PRO A O 1
ATOM 3964 N N . ALA A 1 506 ? 21.684 -24.519 -11.928 1.00 77.44 506 ALA A N 1
ATOM 3965 C CA . ALA A 1 506 ? 22.119 -25.511 -10.951 1.00 77.44 506 ALA A CA 1
ATOM 3966 C C . ALA A 1 506 ? 21.497 -25.192 -9.570 1.00 77.44 506 ALA A C 1
ATOM 3968 O O . ALA A 1 506 ? 21.499 -24.019 -9.178 1.00 77.44 506 ALA A O 1
ATOM 3969 N N . PRO A 1 507 ? 20.992 -26.189 -8.814 1.00 81.81 507 PRO A N 1
ATOM 3970 C CA . PRO A 1 507 ? 20.373 -25.963 -7.503 1.00 81.81 507 PRO A CA 1
ATOM 3971 C C . PRO A 1 507 ? 21.263 -25.177 -6.528 1.00 81.81 507 PRO A C 1
ATOM 3973 O O . PRO A 1 507 ? 20.786 -24.262 -5.860 1.00 81.81 507 PRO A O 1
ATOM 3976 N N . ASP A 1 508 ? 22.569 -25.449 -6.506 1.00 81.94 508 ASP A N 1
ATOM 3977 C CA . ASP A 1 508 ? 23.506 -24.755 -5.614 1.00 81.94 508 ASP A CA 1
ATOM 3978 C C . ASP A 1 508 ? 23.639 -23.260 -5.931 1.00 81.94 508 ASP A C 1
ATOM 3980 O O . ASP A 1 508 ? 23.686 -22.429 -5.023 1.00 81.94 508 ASP A O 1
ATOM 3984 N N . GLU A 1 509 ? 23.640 -22.890 -7.215 1.00 82.75 509 GLU A N 1
ATOM 3985 C CA . GLU A 1 509 ? 23.683 -21.487 -7.641 1.00 82.75 509 GLU A CA 1
ATOM 3986 C C . GLU A 1 509 ? 22.413 -20.751 -7.196 1.00 82.75 509 GLU A C 1
ATOM 3988 O O . GLU A 1 509 ? 22.473 -19.642 -6.659 1.00 82.75 509 GLU A O 1
ATOM 3993 N N . LEU A 1 510 ? 21.257 -21.399 -7.364 1.00 86.31 510 LEU A N 1
ATOM 3994 C CA . LEU A 1 510 ? 19.970 -20.860 -6.942 1.00 86.31 510 LEU A CA 1
ATOM 3995 C C . LEU A 1 510 ? 19.897 -20.691 -5.417 1.00 86.31 510 LEU A C 1
ATOM 3997 O O . LEU A 1 510 ? 19.429 -19.660 -4.928 1.00 86.31 510 LEU A O 1
ATOM 4001 N N . ARG A 1 511 ? 20.410 -21.666 -4.660 1.00 88.81 511 ARG A N 1
ATOM 4002 C CA . ARG A 1 511 ? 20.495 -21.601 -3.197 1.00 88.81 511 ARG A CA 1
ATOM 4003 C C . ARG A 1 511 ? 21.349 -20.418 -2.739 1.00 88.81 511 ARG A C 1
ATOM 4005 O O . ARG A 1 511 ? 20.907 -19.654 -1.884 1.00 88.81 511 ARG A O 1
ATOM 4012 N N . GLN A 1 512 ? 22.524 -20.210 -3.335 1.00 86.19 512 GLN A N 1
ATOM 4013 C CA . GLN A 1 512 ? 23.398 -19.079 -2.992 1.00 86.19 512 GLN A CA 1
ATOM 4014 C C . GLN A 1 512 ? 22.749 -17.720 -3.286 1.00 86.19 512 GLN A C 1
ATOM 4016 O O . GLN A 1 512 ? 22.872 -16.788 -2.490 1.00 86.19 512 GLN A O 1
ATOM 4021 N N . GLN A 1 513 ? 21.995 -17.602 -4.382 1.00 85.69 513 GLN A N 1
ATOM 4022 C CA . GLN A 1 513 ? 21.245 -16.377 -4.676 1.00 85.69 513 GLN A CA 1
ATOM 4023 C C . GLN A 1 513 ? 20.179 -16.081 -3.625 1.00 85.69 513 GLN A C 1
ATOM 4025 O O . GLN A 1 513 ? 20.029 -14.932 -3.210 1.00 85.69 513 GLN A O 1
ATOM 4030 N N . LEU A 1 514 ? 19.459 -17.101 -3.159 1.00 88.38 514 LEU A N 1
ATOM 4031 C CA . LEU A 1 514 ? 18.443 -16.919 -2.123 1.00 88.38 514 LEU A CA 1
ATOM 4032 C C . LEU A 1 514 ? 19.057 -16.617 -0.752 1.00 88.38 514 LEU A C 1
ATOM 4034 O O . LEU A 1 514 ? 18.493 -15.818 -0.009 1.00 88.38 514 LEU A O 1
ATOM 4038 N N . ILE A 1 515 ? 20.245 -17.143 -0.449 1.00 87.56 515 ILE A N 1
ATOM 4039 C CA . ILE A 1 515 ? 21.015 -16.734 0.736 1.00 87.56 515 ILE A CA 1
ATOM 4040 C C . ILE A 1 515 ? 21.405 -15.250 0.650 1.00 87.56 515 ILE A C 1
ATOM 4042 O O . ILE A 1 515 ? 21.234 -14.521 1.626 1.00 87.56 515 ILE A O 1
ATOM 4046 N N . ALA A 1 516 ? 21.854 -14.763 -0.511 1.00 75.06 516 ALA A N 1
ATOM 4047 C CA . ALA A 1 516 ? 22.167 -13.342 -0.698 1.00 75.06 516 ALA A CA 1
ATOM 4048 C C . ALA A 1 516 ? 20.922 -12.444 -0.538 1.00 75.06 516 ALA A C 1
ATOM 4050 O O . ALA A 1 516 ? 20.984 -11.376 0.074 1.00 75.06 516 ALA A O 1
ATOM 4051 N N . VAL A 1 517 ? 19.766 -12.899 -1.030 1.00 75.56 517 VAL A N 1
ATOM 4052 C CA . VAL A 1 517 ? 18.466 -12.233 -0.831 1.00 75.56 517 VAL A CA 1
ATOM 4053 C C . VAL A 1 517 ? 18.087 -12.197 0.656 1.00 75.56 517 VAL A C 1
ATOM 4055 O O . VAL A 1 517 ? 17.647 -11.152 1.151 1.00 75.56 517 VAL A O 1
ATOM 4058 N N . ALA A 1 518 ? 18.329 -13.295 1.383 1.00 80.81 518 ALA A N 1
ATOM 4059 C CA . ALA A 1 518 ? 18.103 -13.398 2.822 1.00 80.81 518 ALA A CA 1
ATOM 4060 C C . ALA A 1 518 ? 18.997 -12.435 3.621 1.00 80.81 518 ALA A C 1
ATOM 4062 O O . ALA A 1 518 ? 18.489 -11.729 4.495 1.00 80.81 518 ALA A O 1
ATOM 4063 N N . GLN A 1 519 ? 20.291 -12.371 3.283 1.00 73.31 519 GLN A N 1
ATOM 4064 C CA . GLN A 1 519 ? 21.291 -11.461 3.863 1.00 73.31 519 GLN A CA 1
ATOM 4065 C C . GLN A 1 519 ? 20.920 -9.989 3.658 1.00 73.31 519 GLN A C 1
ATOM 4067 O O . GLN A 1 519 ? 21.100 -9.171 4.558 1.00 73.31 519 GLN A O 1
ATOM 4072 N N . ALA A 1 520 ? 20.356 -9.657 2.494 1.00 65.38 520 ALA A N 1
ATOM 4073 C CA . ALA A 1 520 ? 19.859 -8.320 2.179 1.00 65.38 520 ALA A CA 1
ATOM 4074 C C . ALA A 1 520 ? 18.516 -7.978 2.858 1.00 65.38 520 ALA A C 1
ATOM 4076 O O . ALA A 1 520 ? 17.987 -6.891 2.627 1.00 65.38 520 ALA A O 1
ATOM 4077 N N . ALA A 1 521 ? 17.959 -8.885 3.675 1.00 67.25 521 ALA A N 1
ATOM 4078 C CA . ALA A 1 521 ? 16.649 -8.751 4.316 1.00 67.25 521 ALA A CA 1
ATOM 4079 C C . ALA A 1 521 ? 15.527 -8.401 3.316 1.00 67.25 521 ALA A C 1
ATOM 4081 O O . ALA A 1 521 ? 14.682 -7.545 3.576 1.00 67.25 521 ALA A O 1
ATOM 4082 N N . SER A 1 522 ? 15.563 -9.038 2.143 1.00 65.88 522 SER A N 1
ATOM 4083 C CA . SER A 1 522 ? 14.675 -8.751 1.014 1.00 65.88 522 SER A CA 1
ATOM 4084 C C . SER A 1 522 ? 14.002 -10.016 0.487 1.00 65.88 522 SER A C 1
ATOM 4086 O O . SER A 1 522 ? 14.373 -11.127 0.851 1.00 65.88 522 SER A O 1
ATOM 4088 N N . THR A 1 523 ? 13.031 -9.859 -0.404 1.00 74.81 523 THR A N 1
ATOM 4089 C CA . THR A 1 523 ? 12.427 -10.964 -1.154 1.00 74.81 523 THR A CA 1
ATOM 4090 C C . THR A 1 523 ? 12.641 -10.754 -2.652 1.00 74.81 523 THR A C 1
ATOM 4092 O O . THR A 1 523 ? 12.999 -9.661 -3.097 1.00 74.81 523 THR A O 1
ATOM 4095 N N . THR A 1 524 ? 12.468 -11.805 -3.452 1.00 67.06 524 THR A N 1
ATOM 4096 C CA . THR A 1 524 ? 12.749 -11.772 -4.892 1.00 67.06 524 THR A CA 1
ATOM 4097 C C . THR A 1 524 ? 11.651 -12.443 -5.708 1.00 67.06 524 THR A C 1
ATOM 4099 O O . THR A 1 524 ? 10.860 -13.236 -5.204 1.00 67.06 524 THR A O 1
ATOM 4102 N N . HIS A 1 525 ? 11.598 -12.143 -7.002 1.00 73.25 525 HIS A N 1
ATOM 4103 C CA . HIS A 1 525 ? 10.726 -12.839 -7.942 1.00 73.25 525 HIS A CA 1
ATOM 4104 C C . HIS A 1 525 ? 11.505 -13.922 -8.684 1.00 73.25 525 HIS A C 1
ATOM 4106 O O . HIS A 1 525 ? 12.664 -13.722 -9.036 1.00 73.25 525 HIS A O 1
ATOM 4112 N N . TRP A 1 526 ? 10.833 -15.027 -9.033 1.00 77.94 526 TRP A N 1
ATOM 4113 C CA . TRP A 1 526 ? 11.435 -16.121 -9.812 1.00 77.94 526 TRP A CA 1
ATOM 4114 C C . TRP A 1 526 ? 12.165 -15.635 -11.076 1.00 77.94 526 TRP A C 1
ATOM 4116 O O . TRP A 1 526 ? 13.229 -16.129 -11.424 1.00 77.94 526 TRP A O 1
ATOM 4126 N N . LEU A 1 527 ? 11.619 -14.618 -11.749 1.00 70.81 527 LEU A N 1
ATOM 4127 C CA . LEU A 1 527 ? 12.182 -14.053 -12.981 1.00 70.81 527 LEU A CA 1
ATOM 4128 C C . LEU A 1 527 ? 13.537 -13.349 -12.796 1.00 70.81 527 LEU A C 1
ATOM 4130 O O . LEU A 1 527 ? 14.206 -13.072 -13.793 1.00 70.81 527 LEU A O 1
ATOM 4134 N N . LEU A 1 528 ? 13.907 -13.025 -11.555 1.00 67.50 528 LEU A N 1
ATOM 4135 C CA . LEU A 1 528 ? 15.169 -12.377 -11.195 1.00 67.50 528 LEU A CA 1
ATOM 4136 C C . LEU A 1 528 ? 16.248 -13.386 -10.776 1.00 67.50 528 LEU A C 1
ATOM 4138 O O . LEU A 1 528 ? 17.402 -12.995 -10.628 1.00 67.50 528 LEU A O 1
ATOM 4142 N N . LEU A 1 529 ? 15.884 -14.659 -10.605 1.00 73.56 529 LEU A N 1
ATOM 4143 C CA . LEU A 1 529 ? 16.806 -15.742 -10.274 1.00 73.56 529 LEU A CA 1
ATOM 4144 C C . LEU A 1 529 ? 17.478 -16.277 -11.546 1.00 73.56 529 LEU A C 1
ATOM 4146 O O . LEU A 1 529 ? 16.892 -16.247 -12.639 1.00 73.56 529 LEU A O 1
ATOM 4150 N N . SER A 1 530 ? 18.710 -16.777 -11.413 1.00 67.75 530 SER A N 1
ATOM 4151 C CA . SER A 1 530 ? 19.431 -17.434 -12.512 1.00 67.75 530 SER A CA 1
ATOM 4152 C C . SER A 1 530 ? 18.549 -18.490 -13.169 1.00 67.75 530 SER A C 1
ATOM 4154 O O . SER A 1 530 ? 17.922 -19.295 -12.492 1.00 67.75 530 SER A O 1
ATOM 4156 N N . GLY A 1 531 ? 18.464 -18.470 -14.502 1.00 61.97 531 GLY A N 1
ATOM 4157 C CA . GLY A 1 531 ? 17.689 -19.453 -15.265 1.00 61.97 531 GLY A CA 1
ATOM 4158 C C . GLY A 1 531 ? 16.161 -19.356 -15.132 1.00 61.97 531 GLY A C 1
ATOM 4159 O O . GLY A 1 531 ? 15.466 -20.218 -15.657 1.00 61.97 531 GLY A O 1
ATOM 4160 N N . GLY A 1 532 ? 15.617 -18.304 -14.502 1.00 58.47 532 GLY A N 1
ATOM 4161 C CA . GLY A 1 532 ? 14.179 -18.184 -14.227 1.00 58.47 532 GLY A CA 1
ATOM 4162 C C . GLY A 1 532 ? 13.265 -17.945 -15.443 1.00 58.47 532 GLY A C 1
ATOM 4163 O O . GLY A 1 532 ? 12.037 -17.994 -15.323 1.00 58.47 532 GLY A O 1
ATOM 4164 N N . LYS A 1 533 ? 13.830 -17.688 -16.631 1.00 52.06 533 LYS A N 1
ATOM 4165 C CA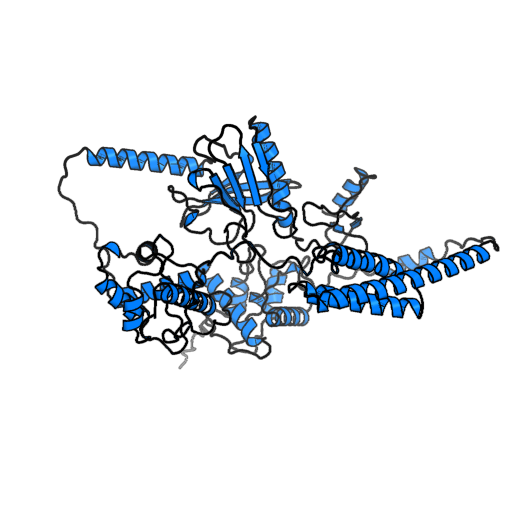 . LYS A 1 533 ? 13.067 -17.487 -17.877 1.00 52.06 533 LYS A CA 1
ATOM 4166 C C . LYS A 1 533 ? 12.787 -18.839 -18.539 1.00 52.06 533 LYS A C 1
ATOM 4168 O O . LYS A 1 533 ? 13.713 -19.599 -18.785 1.00 52.06 533 LYS A O 1
ATOM 4173 N N . ASN A 1 534 ? 11.519 -19.099 -18.861 1.00 54.59 534 ASN A N 1
ATOM 4174 C CA . ASN A 1 534 ? 11.019 -20.332 -19.495 1.00 54.59 534 ASN A CA 1
ATOM 4175 C C . ASN A 1 534 ? 11.138 -21.619 -18.657 1.00 54.59 534 ASN A C 1
ATOM 4177 O O . ASN A 1 534 ? 10.982 -22.712 -19.189 1.00 54.59 534 ASN A O 1
ATOM 4181 N N . THR A 1 535 ? 11.341 -21.514 -17.342 1.00 67.19 535 THR A N 1
ATOM 4182 C CA . THR A 1 535 ? 11.192 -22.663 -16.439 1.00 67.19 535 THR A CA 1
ATOM 4183 C C . THR A 1 535 ? 9.707 -22.964 -16.253 1.00 67.19 535 THR A C 1
ATOM 4185 O O . THR A 1 535 ? 8.969 -22.090 -15.777 1.00 67.19 535 THR A O 1
ATOM 4188 N N . ALA A 1 536 ? 9.265 -24.162 -16.628 1.00 71.69 536 ALA A N 1
ATOM 4189 C CA . ALA A 1 536 ? 7.908 -24.637 -16.367 1.00 71.69 536 ALA A CA 1
ATOM 4190 C C . ALA A 1 536 ? 7.658 -24.767 -14.850 1.00 71.69 536 ALA A C 1
ATOM 4192 O O . ALA A 1 536 ? 8.604 -24.907 -14.076 1.00 71.69 536 ALA A O 1
ATOM 4193 N N . GLN A 1 537 ? 6.406 -24.607 -14.407 1.00 70.38 537 GLN A N 1
ATOM 4194 C CA . GLN A 1 537 ? 6.058 -24.479 -12.982 1.00 70.38 537 GLN A CA 1
ATOM 4195 C C . GLN A 1 537 ? 6.478 -25.701 -12.145 1.00 70.38 537 GLN A C 1
ATOM 4197 O O . GLN A 1 537 ? 6.970 -25.531 -11.034 1.00 70.38 537 GLN A O 1
ATOM 4202 N N . ASP A 1 538 ? 6.347 -26.899 -12.704 1.00 73.88 538 ASP A N 1
ATOM 4203 C CA . ASP A 1 538 ? 6.819 -28.184 -12.173 1.00 73.88 538 ASP A CA 1
ATOM 4204 C C . ASP A 1 538 ? 8.343 -28.215 -11.961 1.00 73.88 538 ASP A C 1
ATOM 4206 O O . ASP A 1 538 ? 8.834 -28.661 -10.923 1.00 73.88 538 ASP A O 1
ATOM 4210 N N . VAL A 1 539 ? 9.105 -27.655 -12.901 1.00 78.88 539 VAL A N 1
ATOM 4211 C CA . VAL A 1 539 ? 10.562 -27.527 -12.781 1.00 78.88 539 VAL A CA 1
ATOM 4212 C C . VAL A 1 539 ? 10.928 -26.496 -11.705 1.00 78.88 539 VAL A C 1
ATOM 4214 O O . VAL A 1 539 ? 11.890 -26.700 -10.969 1.00 78.88 539 VAL A O 1
ATOM 4217 N N . ARG A 1 540 ? 10.149 -25.414 -11.547 1.00 84.81 540 ARG A N 1
ATOM 4218 C CA . ARG A 1 540 ? 10.359 -24.431 -10.459 1.00 84.81 540 ARG A CA 1
ATOM 4219 C C . ARG A 1 540 ? 10.105 -25.041 -9.090 1.00 84.81 540 ARG A C 1
ATOM 4221 O O . ARG A 1 540 ? 10.898 -24.809 -8.186 1.00 84.81 540 ARG A O 1
ATOM 4228 N N . LEU A 1 541 ? 9.016 -25.799 -8.956 1.00 84.50 541 LEU A N 1
ATOM 4229 C CA . LEU A 1 541 ? 8.708 -26.567 -7.754 1.00 84.50 541 LEU A CA 1
ATOM 4230 C C . LEU A 1 541 ? 9.872 -27.503 -7.431 1.00 84.50 541 LEU A C 1
ATOM 4232 O O . LEU A 1 541 ? 10.424 -27.428 -6.342 1.00 84.50 541 LEU A O 1
ATOM 4236 N N . THR A 1 542 ? 10.309 -28.295 -8.412 1.00 84.69 542 THR A N 1
ATOM 4237 C CA . THR A 1 542 ? 11.412 -29.251 -8.244 1.00 84.69 542 THR A CA 1
ATOM 4238 C C . THR A 1 542 ? 12.692 -28.561 -7.768 1.00 84.69 542 THR A C 1
ATOM 4240 O O . THR A 1 542 ? 13.294 -28.993 -6.789 1.00 84.69 542 THR A O 1
ATOM 4243 N N . LEU A 1 543 ? 13.090 -27.459 -8.411 1.00 86.12 543 LEU A N 1
ATOM 4244 C CA . LEU A 1 543 ? 14.282 -26.700 -8.028 1.00 86.12 543 LEU A CA 1
ATOM 4245 C C . LEU A 1 543 ? 14.145 -26.083 -6.632 1.00 86.12 543 LEU A C 1
ATOM 4247 O O . LEU A 1 543 ? 15.059 -26.217 -5.826 1.00 86.12 543 LEU A O 1
ATOM 4251 N N . LEU A 1 544 ? 13.011 -25.442 -6.322 1.00 88.94 544 LEU A N 1
ATOM 4252 C CA . LEU A 1 544 ? 12.783 -24.841 -5.005 1.00 88.94 544 LEU A CA 1
ATOM 4253 C C . LEU A 1 544 ? 12.686 -25.880 -3.886 1.00 88.94 544 LEU A C 1
ATOM 4255 O O . LEU A 1 544 ? 13.080 -25.573 -2.773 1.00 88.94 544 LEU A O 1
ATOM 4259 N N . THR A 1 545 ? 12.233 -27.098 -4.168 1.00 89.12 545 THR A N 1
ATOM 4260 C CA . THR A 1 545 ? 12.249 -28.211 -3.211 1.00 89.12 545 THR A CA 1
ATOM 4261 C C . THR A 1 545 ? 13.659 -28.796 -3.038 1.00 89.12 545 THR A C 1
ATOM 4263 O O . THR A 1 545 ? 14.016 -29.222 -1.940 1.00 89.12 545 THR A O 1
ATOM 4266 N N . GLN A 1 546 ? 14.475 -28.828 -4.100 1.00 87.62 546 GLN A N 1
ATOM 4267 C CA . GLN A 1 546 ? 15.850 -29.353 -4.070 1.00 87.62 546 GLN A CA 1
ATOM 4268 C C . GLN A 1 546 ? 16.827 -28.454 -3.313 1.00 87.62 546 GLN A C 1
ATOM 4270 O O . GLN A 1 546 ? 17.758 -28.962 -2.695 1.00 87.62 546 GLN A O 1
ATOM 4275 N N . ILE A 1 547 ? 16.635 -27.133 -3.359 1.00 88.44 547 ILE A N 1
ATOM 4276 C CA . ILE A 1 547 ? 17.518 -26.192 -2.658 1.00 88.44 547 ILE A CA 1
ATOM 4277 C C . ILE A 1 547 ? 17.329 -26.193 -1.146 1.00 88.44 547 ILE A C 1
ATOM 4279 O O . ILE A 1 547 ? 18.130 -25.562 -0.463 1.00 88.44 547 ILE A O 1
ATOM 4283 N N . GLU A 1 548 ? 16.271 -26.802 -0.615 1.00 89.12 548 GLU A N 1
ATOM 4284 C CA . GLU A 1 548 ? 16.010 -26.782 0.821 1.00 89.12 548 GLU A CA 1
ATOM 4285 C C . GLU A 1 548 ? 16.967 -27.733 1.536 1.00 89.12 548 GLU A C 1
ATOM 4287 O O . GLU A 1 548 ? 17.239 -28.843 1.076 1.00 89.12 548 GLU A O 1
ATOM 4292 N N . ASP A 1 549 ? 17.504 -27.289 2.672 1.00 70.31 549 ASP A N 1
ATOM 4293 C CA . ASP A 1 549 ? 18.448 -28.104 3.433 1.00 70.31 549 ASP A CA 1
ATOM 4294 C C . ASP A 1 549 ? 17.700 -29.223 4.157 1.00 70.31 549 ASP A C 1
ATOM 4296 O O . ASP A 1 549 ? 17.050 -28.997 5.177 1.00 70.31 549 ASP A O 1
ATOM 4300 N N . ARG A 1 550 ? 17.780 -30.443 3.621 1.00 62.31 550 ARG A N 1
ATOM 4301 C CA . ARG A 1 550 ? 17.157 -31.626 4.231 1.00 62.31 550 ARG A CA 1
ATOM 4302 C C . ARG A 1 550 ? 17.956 -32.178 5.416 1.00 62.31 550 ARG A C 1
ATOM 4304 O O . ARG A 1 550 ? 17.445 -33.037 6.131 1.00 62.31 550 ARG A O 1
ATOM 4311 N N . SER A 1 551 ? 19.177 -31.687 5.639 1.00 53.06 551 SER A N 1
ATOM 4312 C CA . SER A 1 551 ? 20.109 -32.209 6.647 1.00 53.06 551 SER A CA 1
ATOM 4313 C C . SER A 1 551 ? 19.896 -31.567 8.021 1.00 53.06 551 SER A C 1
ATOM 4315 O O . SER A 1 551 ? 20.115 -32.206 9.048 1.00 53.06 551 SER A O 1
ATOM 4317 N N . GLY A 1 552 ? 19.438 -30.310 8.056 1.00 59.28 552 GLY A N 1
ATOM 4318 C CA . GLY A 1 552 ? 19.115 -29.584 9.284 1.00 59.28 552 GLY A CA 1
ATOM 4319 C C . GLY A 1 552 ? 17.628 -29.675 9.614 1.00 59.28 552 GLY A C 1
ATOM 4320 O O . GLY A 1 552 ? 16.800 -29.111 8.900 1.00 59.28 552 GLY A O 1
ATOM 4321 N N . SER A 1 553 ? 17.266 -30.334 10.720 1.00 63.34 553 SER A N 1
ATOM 4322 C CA . SER A 1 553 ? 15.856 -30.525 11.099 1.00 63.34 553 SER A CA 1
ATOM 4323 C C . SER A 1 553 ? 15.071 -29.216 11.274 1.00 63.34 553 SER A C 1
ATOM 4325 O O . SER A 1 553 ? 13.853 -29.202 11.075 1.00 63.34 553 SER A O 1
ATOM 4327 N N . ASP A 1 554 ? 15.771 -28.113 11.555 1.00 77.88 554 ASP A N 1
ATOM 4328 C CA . ASP A 1 554 ? 15.202 -26.787 11.793 1.00 77.88 554 ASP A CA 1
ATOM 4329 C C . ASP A 1 554 ? 15.677 -25.703 10.799 1.00 77.88 554 ASP A C 1
ATOM 4331 O O . ASP A 1 554 ? 15.492 -24.520 11.052 1.00 77.88 554 ASP A O 1
ATOM 4335 N N . ALA A 1 555 ? 16.249 -26.049 9.640 1.00 83.44 555 ALA A N 1
ATOM 4336 C CA . ALA A 1 555 ? 16.703 -25.040 8.670 1.00 83.44 555 ALA A CA 1
ATOM 4337 C C . ALA A 1 555 ? 15.540 -24.180 8.103 1.00 83.44 555 ALA A C 1
ATOM 4339 O O . ALA A 1 555 ? 14.444 -24.704 7.880 1.00 83.44 555 ALA A O 1
ATOM 4340 N N . PRO A 1 556 ? 15.721 -22.866 7.869 1.00 90.75 556 PRO A N 1
ATOM 4341 C CA . PRO A 1 556 ? 14.672 -22.016 7.297 1.00 90.75 556 PRO A CA 1
ATOM 4342 C C . PRO A 1 556 ? 14.370 -22.378 5.839 1.00 90.75 556 PRO A C 1
ATOM 4344 O O . PRO A 1 556 ? 15.279 -22.765 5.105 1.00 90.75 556 PRO A O 1
ATOM 4347 N N . LEU A 1 557 ? 13.119 -22.192 5.402 1.00 92.44 557 LEU A N 1
ATOM 4348 C CA . LEU A 1 557 ? 12.753 -22.417 3.998 1.00 92.44 557 LEU A CA 1
ATOM 4349 C C . LEU A 1 557 ? 13.166 -21.233 3.120 1.00 92.44 557 LEU A C 1
ATOM 4351 O O . LEU A 1 557 ? 12.546 -20.166 3.167 1.00 92.44 557 LEU A O 1
ATOM 4355 N N . LEU A 1 558 ? 14.181 -21.422 2.277 1.00 91.69 558 LEU A N 1
ATOM 4356 C CA . LEU A 1 558 ? 14.664 -20.387 1.354 1.00 91.69 558 LEU A CA 1
ATOM 4357 C C . LEU A 1 558 ? 13.655 -20.087 0.239 1.00 91.69 558 LEU A C 1
ATOM 4359 O O . LEU A 1 558 ? 13.574 -18.950 -0.231 1.00 91.69 558 LEU A O 1
ATOM 4363 N N . SER A 1 559 ? 12.835 -21.067 -0.143 1.00 91.75 559 SER A N 1
ATOM 4364 C CA . SER A 1 559 ? 11.731 -20.889 -1.094 1.00 91.75 559 SER A CA 1
ATOM 4365 C C . SER A 1 559 ? 10.707 -19.839 -0.650 1.00 91.75 559 SER A C 1
ATOM 4367 O O . SER A 1 559 ? 10.045 -19.235 -1.497 1.00 91.75 559 SER A O 1
ATOM 4369 N N . SER A 1 560 ? 10.610 -19.549 0.655 1.00 91.25 560 SER A N 1
ATOM 4370 C CA . SER A 1 560 ? 9.738 -18.493 1.188 1.00 91.25 560 SER A CA 1
ATOM 4371 C C . SER A 1 560 ? 10.135 -17.086 0.718 1.00 91.25 560 SER A C 1
ATOM 4373 O O . SER A 1 560 ? 9.288 -16.194 0.658 1.00 91.25 560 SER A O 1
ATOM 4375 N N . LEU A 1 561 ? 11.393 -16.885 0.310 1.00 88.19 561 LEU A N 1
ATOM 4376 C CA . LEU A 1 561 ? 11.896 -15.607 -0.203 1.00 88.19 561 LEU A CA 1
ATOM 4377 C C . LEU A 1 561 ? 11.463 -15.332 -1.648 1.00 88.19 561 LEU A C 1
ATOM 4379 O O . LEU A 1 561 ? 11.650 -14.215 -2.136 1.00 88.19 561 LEU A O 1
ATOM 4383 N N . VAL A 1 562 ? 10.886 -16.324 -2.336 1.00 84.25 562 VAL A N 1
ATOM 4384 C CA . VAL A 1 562 ? 10.359 -16.169 -3.693 1.00 84.25 562 VAL A CA 1
ATOM 4385 C C . VAL A 1 562 ? 8.891 -15.754 -3.635 1.00 84.25 562 VAL A C 1
ATOM 4387 O O . VAL A 1 562 ? 8.039 -16.473 -3.113 1.00 84.25 562 VAL A O 1
ATOM 4390 N N . VAL A 1 563 ? 8.583 -14.594 -4.210 1.00 72.50 563 VAL A N 1
ATOM 4391 C CA . VAL A 1 563 ? 7.247 -13.988 -4.181 1.00 72.50 563 VAL A CA 1
ATOM 4392 C C . VAL A 1 563 ? 6.547 -14.170 -5.524 1.00 72.50 563 VAL A C 1
ATOM 4394 O O . VAL A 1 563 ? 7.134 -13.972 -6.597 1.00 72.50 563 VAL A O 1
ATOM 4397 N N . ALA A 1 564 ? 5.263 -14.521 -5.482 1.00 69.38 564 ALA A N 1
ATOM 4398 C CA . ALA A 1 564 ? 4.406 -14.517 -6.660 1.00 69.38 564 ALA A CA 1
ATOM 4399 C C . ALA A 1 564 ? 4.162 -13.079 -7.165 1.00 69.38 564 ALA A C 1
ATOM 4401 O O . ALA A 1 564 ? 4.239 -12.131 -6.386 1.00 69.38 564 ALA A O 1
ATOM 4402 N N . PRO A 1 565 ? 3.780 -12.879 -8.440 1.00 48.56 565 PRO A N 1
ATOM 4403 C CA . PRO A 1 565 ? 3.455 -11.548 -8.971 1.00 48.56 565 PRO A CA 1
ATOM 4404 C C . PRO A 1 565 ? 2.385 -10.775 -8.173 1.00 48.56 565 PRO A C 1
ATOM 4406 O O . PRO A 1 565 ? 2.355 -9.553 -8.221 1.00 48.56 565 PRO A O 1
ATOM 4409 N N . GLY A 1 566 ? 1.526 -11.476 -7.422 1.00 47.69 566 GLY A N 1
ATOM 4410 C CA . GLY A 1 566 ? 0.518 -10.885 -6.534 1.00 47.69 566 GLY A CA 1
ATOM 4411 C C . GLY A 1 566 ? 1.008 -10.507 -5.128 1.00 47.69 566 GLY A C 1
ATOM 4412 O O . GLY A 1 566 ? 0.181 -10.154 -4.295 1.00 47.69 566 GLY A O 1
ATOM 4413 N N . GLY A 1 567 ? 2.309 -10.614 -4.832 1.00 51.25 567 GLY A N 1
ATOM 4414 C CA . GLY A 1 567 ? 2.887 -10.232 -3.534 1.00 51.25 567 GLY A CA 1
ATOM 4415 C C . GLY A 1 567 ? 2.767 -11.281 -2.418 1.00 51.25 567 GLY A C 1
ATOM 4416 O O . GLY A 1 567 ? 3.186 -11.017 -1.297 1.00 51.25 567 GLY A O 1
ATOM 4417 N N . GLY A 1 568 ? 2.207 -12.457 -2.715 1.00 58.31 568 GLY A N 1
ATOM 4418 C CA . GLY A 1 568 ? 2.057 -13.581 -1.784 1.00 58.31 568 GLY A CA 1
ATOM 4419 C C . GLY A 1 568 ? 3.006 -14.755 -2.073 1.00 58.31 568 GLY A C 1
ATOM 4420 O O . GLY A 1 568 ? 3.869 -14.643 -2.953 1.00 58.31 568 GLY A O 1
ATOM 4421 N N . PRO A 1 569 ? 2.835 -15.897 -1.378 1.00 75.56 569 PRO A N 1
ATOM 4422 C CA . PRO A 1 569 ? 3.611 -17.106 -1.644 1.00 75.56 569 PRO A CA 1
ATOM 4423 C C . PRO A 1 569 ? 3.442 -17.567 -3.094 1.00 75.56 569 PRO A C 1
ATOM 4425 O O . PRO A 1 569 ? 2.408 -17.324 -3.724 1.00 75.56 569 PRO A O 1
ATOM 4428 N N . VAL A 1 570 ? 4.446 -18.268 -3.630 1.00 80.50 570 VAL A N 1
ATOM 4429 C CA . VAL A 1 570 ? 4.302 -18.943 -4.929 1.00 80.50 570 VAL A CA 1
ATOM 4430 C C . VAL A 1 570 ? 3.103 -19.908 -4.902 1.00 80.50 570 VAL A C 1
ATOM 4432 O O . VAL A 1 570 ? 2.861 -20.532 -3.867 1.00 80.50 570 VAL A O 1
ATOM 4435 N N . PRO A 1 571 ? 2.344 -20.069 -6.007 1.00 75.62 571 PRO A N 1
ATOM 4436 C CA . PRO A 1 571 ? 1.108 -20.867 -6.009 1.00 75.62 571 PRO A CA 1
ATOM 4437 C C . PRO A 1 571 ? 1.280 -22.313 -5.515 1.00 75.62 571 PRO A C 1
ATOM 4439 O O . PRO A 1 571 ? 0.362 -22.888 -4.941 1.00 75.62 571 PRO A O 1
ATOM 4442 N N . PHE A 1 572 ? 2.479 -22.866 -5.689 1.00 85.56 572 PHE A N 1
ATOM 4443 C CA . PHE A 1 572 ? 2.871 -24.223 -5.311 1.00 85.56 572 PHE A CA 1
ATOM 4444 C C . PHE A 1 572 ? 3.633 -24.284 -3.969 1.00 85.56 572 PHE A C 1
ATOM 4446 O O . PHE A 1 572 ? 4.250 -25.290 -3.644 1.00 85.56 572 PHE A O 1
ATOM 4453 N N . PHE A 1 573 ? 3.587 -23.238 -3.131 1.00 89.19 573 PHE A N 1
ATOM 4454 C CA . PHE A 1 573 ? 4.270 -23.247 -1.826 1.00 89.19 573 PHE A CA 1
ATOM 4455 C C . PHE A 1 573 ? 3.729 -24.342 -0.887 1.00 89.19 573 PHE A C 1
ATOM 4457 O O . PHE A 1 573 ? 4.484 -24.946 -0.132 1.00 89.19 573 PHE A O 1
ATOM 4464 N N . ARG A 1 574 ? 2.432 -24.676 -0.985 1.00 89.50 574 ARG A N 1
ATOM 4465 C CA . ARG A 1 574 ? 1.839 -25.832 -0.283 1.00 89.50 574 ARG A CA 1
ATOM 4466 C C . ARG A 1 574 ? 2.432 -27.170 -0.732 1.00 89.50 574 ARG A C 1
ATOM 4468 O O . ARG A 1 574 ? 2.508 -28.090 0.076 1.00 89.50 574 ARG A O 1
ATOM 4475 N N . GLU A 1 575 ? 2.811 -27.284 -2.003 1.00 87.25 575 GLU A N 1
ATOM 4476 C CA . GLU A 1 575 ? 3.451 -28.483 -2.552 1.00 87.25 575 GLU A CA 1
ATOM 4477 C C . GLU A 1 575 ? 4.885 -28.606 -2.033 1.00 87.25 575 GLU A C 1
ATOM 4479 O O . GLU A 1 575 ? 5.247 -29.674 -1.561 1.00 87.25 575 GLU A O 1
ATOM 4484 N N . ILE A 1 576 ? 5.631 -27.497 -1.950 1.00 90.25 576 ILE A N 1
ATOM 4485 C CA . ILE A 1 576 ? 6.963 -27.472 -1.318 1.00 90.25 576 ILE A CA 1
ATOM 4486 C C . ILE A 1 576 ? 6.889 -27.953 0.139 1.00 90.25 576 ILE A C 1
ATOM 4488 O O . ILE A 1 576 ? 7.658 -28.820 0.541 1.00 90.25 576 ILE A O 1
ATOM 4492 N N . LEU A 1 577 ? 5.937 -27.444 0.935 1.00 90.12 577 LEU A N 1
ATOM 4493 C CA . LEU A 1 577 ? 5.751 -27.903 2.321 1.00 90.12 577 LEU A CA 1
ATOM 4494 C C . LEU A 1 577 ? 5.492 -29.416 2.388 1.00 90.12 577 LEU A C 1
ATOM 4496 O O . LEU A 1 577 ? 6.085 -30.106 3.216 1.00 90.12 577 LEU A O 1
ATOM 4500 N N . ARG A 1 578 ? 4.643 -29.931 1.492 1.00 90.25 578 ARG A N 1
ATOM 4501 C CA . ARG A 1 578 ? 4.319 -31.359 1.410 1.00 90.25 578 ARG A CA 1
ATOM 4502 C C . ARG A 1 578 ? 5.550 -32.204 1.075 1.00 90.25 578 ARG A C 1
ATOM 4504 O O . ARG A 1 578 ? 5.805 -33.183 1.767 1.00 90.25 578 ARG A O 1
ATOM 4511 N N . ASP A 1 579 ? 6.329 -31.803 0.074 1.00 88.12 579 ASP A N 1
ATOM 4512 C CA . ASP A 1 579 ? 7.515 -32.536 -0.394 1.00 88.12 579 ASP A CA 1
ATOM 4513 C C . ASP A 1 579 ? 8.659 -32.564 0.636 1.00 88.12 579 ASP A C 1
ATOM 4515 O O . ASP A 1 579 ? 9.582 -33.381 0.540 1.00 88.12 579 ASP A O 1
ATOM 4519 N N . LEU A 1 580 ? 8.608 -31.661 1.617 1.00 87.56 580 LEU A N 1
ATOM 4520 C CA . LEU A 1 580 ? 9.523 -31.590 2.757 1.00 87.56 580 LEU A CA 1
ATOM 4521 C C . LEU A 1 580 ? 8.991 -32.317 4.005 1.00 87.56 580 LEU A C 1
ATOM 4523 O O . LEU A 1 580 ? 9.644 -32.283 5.048 1.00 87.56 580 LEU A O 1
ATOM 4527 N N . GLY A 1 581 ? 7.815 -32.954 3.930 1.00 86.81 581 GLY A N 1
ATOM 4528 C CA . GLY A 1 581 ? 7.183 -33.641 5.063 1.00 86.81 581 GLY A CA 1
ATOM 4529 C C . GLY A 1 581 ? 6.644 -32.693 6.142 1.00 86.81 581 GLY A C 1
ATOM 4530 O O . GLY A 1 581 ? 6.519 -33.074 7.309 1.00 86.81 581 GLY A O 1
ATOM 4531 N N . LEU A 1 582 ? 6.351 -31.439 5.786 1.00 88.44 582 LEU A N 1
ATOM 4532 C CA . LEU A 1 582 ? 5.768 -30.438 6.678 1.00 88.44 582 LEU A CA 1
ATOM 4533 C C . LEU A 1 582 ? 4.237 -30.437 6.571 1.00 88.44 582 LEU A C 1
ATOM 4535 O O . LEU A 1 582 ? 3.658 -30.712 5.518 1.00 88.44 582 LEU A O 1
ATOM 4539 N N . ALA A 1 583 ? 3.559 -30.107 7.671 1.00 86.56 583 ALA A N 1
ATOM 4540 C CA . ALA A 1 583 ? 2.105 -30.011 7.694 1.00 86.56 583 ALA A CA 1
ATOM 4541 C C . ALA A 1 583 ? 1.601 -28.928 6.719 1.00 86.56 583 ALA A C 1
ATOM 4543 O O . ALA A 1 583 ? 2.010 -27.771 6.767 1.00 86.56 583 ALA A O 1
ATOM 4544 N N . VAL A 1 584 ? 0.671 -29.282 5.832 1.00 89.50 584 VAL A N 1
ATOM 4545 C CA . VAL A 1 584 ? 0.158 -28.345 4.822 1.00 89.50 584 VAL A CA 1
ATOM 4546 C C . VAL A 1 584 ? -1.045 -27.566 5.380 1.00 89.50 584 VAL A C 1
ATOM 4548 O O . VAL A 1 584 ? -2.053 -28.183 5.737 1.00 89.50 584 VAL A O 1
ATOM 4551 N N . PRO A 1 585 ? -1.002 -26.221 5.439 1.00 83.25 585 PRO A N 1
ATOM 4552 C CA . PRO A 1 585 ? -2.110 -25.416 5.951 1.00 83.25 585 PRO A CA 1
ATOM 4553 C C . PRO A 1 585 ? -3.319 -25.432 5.007 1.00 83.25 585 PRO A C 1
ATOM 4555 O O . PRO A 1 585 ? -3.187 -25.223 3.795 1.00 83.25 585 PRO A O 1
ATOM 4558 N N . ARG A 1 586 ? -4.515 -25.623 5.583 1.00 78.19 586 ARG A N 1
ATOM 4559 C CA . ARG A 1 586 ? -5.792 -25.708 4.846 1.00 78.19 586 ARG A CA 1
ATOM 4560 C C . ARG A 1 586 ? -6.351 -24.350 4.411 1.00 78.19 586 ARG A C 1
ATOM 4562 O O . ARG A 1 586 ? -7.033 -24.292 3.397 1.00 78.19 586 ARG A O 1
ATOM 4569 N N . SER A 1 587 ? -6.065 -23.272 5.145 1.00 71.19 587 SER A N 1
ATOM 4570 C CA . SER A 1 587 ? -6.508 -21.912 4.803 1.00 71.19 587 SER A CA 1
ATOM 4571 C C . SER A 1 587 ? -5.383 -21.086 4.175 1.00 71.19 587 SER A C 1
ATOM 4573 O O . SER A 1 587 ? -4.197 -21.342 4.407 1.00 71.19 587 SER A O 1
ATOM 4575 N N . ASP A 1 588 ? -5.747 -20.091 3.364 1.00 63.62 588 ASP A N 1
ATOM 4576 C CA . ASP A 1 588 ? -4.784 -19.149 2.775 1.00 63.62 588 ASP A CA 1
ATOM 4577 C C . ASP A 1 588 ? -4.176 -18.220 3.833 1.00 63.62 588 ASP A C 1
ATOM 4579 O O . ASP A 1 588 ? -2.997 -17.885 3.756 1.00 63.62 588 ASP A O 1
ATOM 4583 N N . GLU A 1 589 ? -4.937 -17.876 4.873 1.00 62.19 589 GLU A N 1
ATOM 4584 C CA . GLU A 1 589 ? -4.435 -17.085 5.999 1.00 62.19 589 GLU A CA 1
ATOM 4585 C C . GLU A 1 589 ? -3.332 -17.830 6.770 1.00 62.19 589 GLU A C 1
ATOM 4587 O O . GLU A 1 589 ? -2.276 -17.266 7.056 1.00 62.19 589 GLU A O 1
ATOM 4592 N N . ALA A 1 590 ? -3.526 -19.124 7.052 1.00 66.75 590 ALA A N 1
ATOM 4593 C CA . ALA A 1 590 ? -2.503 -19.943 7.700 1.00 66.75 590 ALA A CA 1
ATOM 4594 C C . ALA A 1 590 ? -1.272 -20.136 6.799 1.00 66.75 590 ALA A C 1
ATOM 4596 O O . ALA A 1 590 ? -0.143 -20.089 7.291 1.00 66.75 590 ALA A O 1
ATOM 4597 N N . LEU A 1 591 ? -1.472 -20.288 5.482 1.00 81.38 591 LEU A N 1
ATOM 4598 C CA . LEU A 1 591 ? -0.381 -20.343 4.506 1.00 81.38 591 LEU A CA 1
ATOM 4599 C C . LEU A 1 591 ? 0.458 -19.061 4.525 1.00 81.38 591 LEU A C 1
ATOM 4601 O O . LEU A 1 591 ? 1.682 -19.149 4.550 1.00 81.38 591 LEU A O 1
ATOM 4605 N N . GLN A 1 592 ? -0.178 -17.887 4.562 1.00 70.44 592 GLN A N 1
ATOM 4606 C CA . GLN A 1 592 ? 0.526 -16.605 4.640 1.00 70.44 592 GLN A CA 1
ATOM 4607 C C . GLN A 1 592 ? 1.300 -16.445 5.951 1.00 70.44 592 GLN A C 1
ATOM 4609 O O . GLN A 1 592 ? 2.452 -16.019 5.922 1.00 70.44 592 GLN A O 1
ATOM 4614 N N . ARG A 1 593 ? 0.716 -16.834 7.094 1.00 66.88 593 ARG A N 1
ATOM 4615 C CA . ARG A 1 593 ? 1.404 -16.795 8.398 1.00 66.88 593 ARG A CA 1
ATOM 4616 C C . ARG A 1 593 ? 2.645 -17.695 8.420 1.00 66.88 593 ARG A C 1
ATOM 4618 O O . ARG A 1 593 ? 3.697 -17.265 8.886 1.00 66.88 593 ARG A O 1
ATOM 4625 N N . ILE A 1 594 ? 2.539 -18.919 7.897 1.00 79.94 594 ILE A N 1
ATOM 4626 C CA . ILE A 1 594 ? 3.669 -19.859 7.793 1.00 79.94 594 ILE A CA 1
ATOM 4627 C C . ILE A 1 594 ? 4.730 -19.319 6.830 1.00 79.94 594 ILE A C 1
ATOM 4629 O O . ILE A 1 594 ? 5.910 -19.308 7.162 1.00 79.94 594 ILE A O 1
ATOM 4633 N N . TRP A 1 595 ? 4.313 -18.822 5.666 1.00 86.88 595 TRP A N 1
ATOM 4634 C CA . TRP A 1 595 ? 5.211 -18.253 4.664 1.00 86.88 595 TRP A CA 1
ATOM 4635 C C . TRP A 1 595 ? 6.000 -17.050 5.199 1.00 86.88 595 TRP A C 1
ATOM 4637 O O . TRP A 1 595 ? 7.222 -17.027 5.077 1.00 86.88 595 TRP A O 1
ATOM 4647 N N . HIS A 1 596 ? 5.339 -16.102 5.871 1.00 75.88 596 HIS A N 1
ATOM 4648 C CA . HIS A 1 596 ? 6.017 -14.971 6.511 1.00 75.88 596 HIS A CA 1
ATOM 4649 C C . HIS A 1 596 ? 6.949 -15.406 7.641 1.00 75.88 596 HIS A C 1
ATOM 4651 O O . HIS A 1 596 ? 8.056 -14.881 7.752 1.00 75.88 596 HIS A O 1
ATOM 4657 N N . ARG A 1 597 ? 6.558 -16.403 8.446 1.00 87.31 597 ARG A N 1
ATOM 4658 C CA . ARG A 1 597 ? 7.454 -16.939 9.475 1.00 87.31 597 ARG A CA 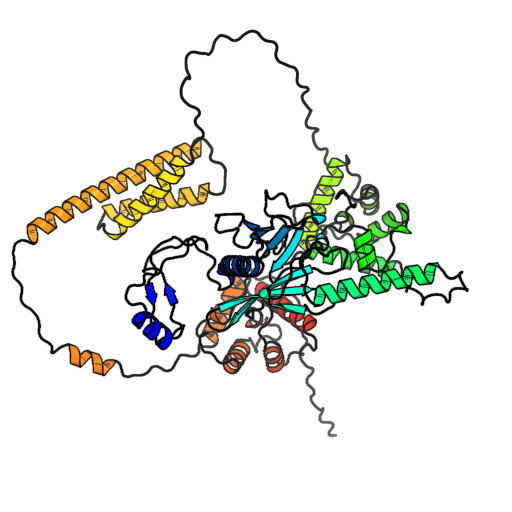1
ATOM 4659 C C . ARG A 1 597 ? 8.724 -17.527 8.867 1.00 87.31 597 ARG A C 1
ATOM 4661 O O . ARG A 1 597 ? 9.802 -17.318 9.412 1.00 87.31 597 ARG A O 1
ATOM 4668 N N . GLU A 1 598 ? 8.627 -18.258 7.762 1.00 89.12 598 GLU A N 1
ATOM 4669 C CA . GLU A 1 598 ? 9.810 -18.824 7.104 1.00 89.12 598 GLU A CA 1
ATOM 4670 C C . GLU A 1 598 ? 10.716 -17.749 6.488 1.00 89.12 598 GLU A C 1
ATOM 4672 O O . GLU A 1 598 ? 11.937 -17.899 6.535 1.00 89.12 598 GLU A O 1
ATOM 4677 N N . GLN A 1 599 ? 10.159 -16.621 6.031 1.00 86.50 599 GLN A N 1
ATOM 4678 C CA . GLN A 1 599 ? 10.960 -15.458 5.623 1.00 86.50 599 GLN A CA 1
ATOM 4679 C C . GLN A 1 599 ? 11.737 -14.877 6.806 1.00 86.50 599 GLN A C 1
ATOM 4681 O O . GLN A 1 599 ? 12.945 -14.671 6.716 1.00 86.50 599 GLN A O 1
ATOM 4686 N N . GLU A 1 600 ? 11.069 -14.652 7.942 1.00 79.75 600 GLU A N 1
ATOM 4687 C CA . GLU A 1 600 ? 11.727 -14.184 9.168 1.00 79.75 600 GLU A CA 1
ATOM 4688 C C . GLU A 1 600 ? 12.837 -15.140 9.612 1.00 79.75 600 GLU A C 1
ATOM 4690 O O . GLU A 1 600 ? 13.928 -14.694 9.973 1.00 79.75 600 GLU A O 1
ATOM 4695 N N . ARG A 1 601 ? 12.582 -16.453 9.544 1.00 89.19 601 ARG A N 1
ATOM 4696 C CA . ARG A 1 601 ? 13.567 -17.493 9.861 1.00 89.19 601 ARG A CA 1
ATOM 4697 C C . ARG A 1 601 ? 14.768 -17.434 8.920 1.00 89.19 601 ARG A C 1
ATOM 4699 O O . ARG A 1 601 ? 15.899 -17.437 9.401 1.00 89.19 601 ARG A O 1
ATOM 4706 N N . ALA A 1 602 ? 14.548 -17.289 7.613 1.00 87.25 602 ALA A N 1
ATOM 4707 C CA . ALA A 1 602 ? 15.623 -17.134 6.633 1.00 87.25 602 ALA A CA 1
ATOM 4708 C C . ALA A 1 602 ? 16.445 -15.856 6.884 1.00 87.25 602 ALA A C 1
ATOM 4710 O O . ALA A 1 602 ? 17.675 -15.897 6.921 1.00 87.25 602 ALA A O 1
ATOM 4711 N N . HIS A 1 603 ? 15.790 -14.724 7.145 1.00 80.19 603 HIS A N 1
ATOM 4712 C CA . HIS A 1 603 ? 16.464 -13.460 7.456 1.00 80.19 603 HIS A CA 1
ATOM 4713 C C . HIS A 1 603 ? 17.209 -13.466 8.790 1.00 80.19 603 HIS A C 1
ATOM 4715 O O . HIS A 1 603 ? 18.155 -12.696 8.961 1.00 80.19 603 HIS A O 1
ATOM 4721 N N . ALA A 1 604 ? 16.764 -14.255 9.766 1.00 78.69 604 ALA A N 1
ATOM 4722 C CA . ALA A 1 604 ? 17.455 -14.407 11.039 1.00 78.69 604 ALA A CA 1
ATOM 4723 C C . ALA A 1 604 ? 18.696 -15.296 10.884 1.00 78.69 604 ALA A C 1
ATOM 4725 O O . ALA A 1 604 ? 19.787 -14.885 11.285 1.00 78.69 604 ALA A O 1
ATOM 4726 N N . ALA A 1 605 ? 18.539 -16.453 10.233 1.00 86.50 605 ALA A N 1
ATOM 4727 C CA . ALA A 1 605 ? 19.599 -17.438 10.040 1.00 86.50 605 ALA A CA 1
ATOM 4728 C C . ALA A 1 605 ? 20.775 -16.900 9.213 1.00 86.50 605 ALA A C 1
ATOM 4730 O O . ALA A 1 605 ? 21.928 -17.176 9.533 1.00 86.50 605 ALA A O 1
ATOM 4731 N N . TYR A 1 606 ? 20.492 -16.105 8.177 1.00 84.62 606 TYR A N 1
ATOM 4732 C CA . TYR A 1 606 ? 21.510 -15.571 7.268 1.00 84.62 606 TYR A CA 1
ATOM 4733 C C . TYR A 1 606 ? 21.863 -14.097 7.528 1.00 84.62 606 TYR A C 1
ATOM 4735 O O . TYR A 1 606 ? 22.523 -13.475 6.700 1.00 84.62 606 TYR A O 1
ATOM 4743 N N . ALA A 1 607 ? 21.452 -13.504 8.655 1.00 73.31 607 ALA A N 1
ATOM 4744 C CA . ALA A 1 607 ? 21.887 -12.152 9.016 1.00 73.31 607 ALA A CA 1
ATOM 4745 C C . ALA A 1 607 ? 23.402 -12.087 9.289 1.00 73.31 607 ALA A C 1
ATOM 4747 O O . ALA A 1 607 ? 24.044 -13.085 9.608 1.00 73.31 607 ALA A O 1
ATOM 4748 N N . SER A 1 608 ? 23.981 -10.889 9.195 1.00 73.50 608 SER A N 1
ATOM 4749 C CA . SER A 1 608 ? 25.356 -10.610 9.626 1.00 73.50 608 SER A CA 1
ATOM 4750 C C . SER A 1 608 ? 25.360 -9.490 10.677 1.00 73.50 608 SER A C 1
ATOM 4752 O O . SER A 1 608 ? 25.186 -8.328 10.303 1.00 73.50 608 SER A O 1
ATOM 4754 N N . PRO A 1 609 ? 25.540 -9.807 11.978 1.00 72.12 609 PRO A N 1
ATOM 4755 C CA . PRO A 1 609 ? 25.698 -11.154 12.543 1.00 72.12 609 PRO A CA 1
ATOM 4756 C C . PRO A 1 609 ? 24.385 -11.971 12.529 1.00 72.12 609 PRO A C 1
ATOM 4758 O O . PRO A 1 609 ? 23.304 -11.370 12.493 1.00 72.12 609 PRO A O 1
ATOM 4761 N N . PRO A 1 610 ? 24.457 -13.318 12.576 1.00 75.00 610 PRO A N 1
ATOM 4762 C CA . PRO A 1 610 ? 23.276 -14.176 12.664 1.00 75.00 610 PRO A CA 1
ATOM 4763 C C . PRO A 1 610 ? 22.429 -13.834 13.890 1.00 75.00 610 PRO A C 1
ATOM 4765 O O . PRO A 1 610 ? 22.954 -13.530 14.962 1.00 75.00 610 PRO A O 1
ATOM 4768 N N . ARG A 1 611 ? 21.105 -13.869 13.730 1.00 79.00 611 ARG A N 1
ATOM 4769 C CA . ARG A 1 611 ? 20.139 -13.571 14.796 1.00 79.00 611 ARG A CA 1
ATOM 4770 C C . ARG A 1 611 ? 19.456 -14.853 15.254 1.00 79.00 611 ARG A C 1
ATOM 4772 O O . ARG A 1 611 ? 19.390 -15.824 14.506 1.00 79.00 611 ARG A O 1
ATOM 4779 N N . VAL A 1 612 ? 18.907 -14.836 16.470 1.00 81.56 612 VAL A N 1
ATOM 4780 C CA . VAL A 1 612 ? 18.102 -15.951 16.987 1.00 81.56 612 VAL A CA 1
ATOM 4781 C C . VAL A 1 612 ? 16.935 -16.202 16.034 1.00 81.56 612 VAL A C 1
ATOM 4783 O O . VAL A 1 612 ? 16.146 -15.299 15.748 1.00 81.56 612 VAL A O 1
ATOM 4786 N N . MET A 1 613 ? 16.858 -17.424 15.514 1.00 85.56 613 MET A N 1
ATOM 4787 C CA . MET A 1 613 ? 15.827 -17.819 14.567 1.00 85.56 613 MET A CA 1
ATOM 4788 C C . MET A 1 613 ? 14.506 -18.061 15.311 1.00 85.56 613 MET A C 1
ATOM 4790 O O . MET A 1 613 ? 14.493 -18.813 16.287 1.00 85.56 613 MET A O 1
ATOM 4794 N N . PRO A 1 614 ? 13.391 -17.442 14.887 1.00 81.06 614 PRO A N 1
ATOM 4795 C CA . PRO A 1 614 ? 12.104 -17.679 15.523 1.00 81.06 614 PRO A CA 1
ATOM 4796 C C . PRO A 1 614 ? 11.617 -19.124 15.296 1.00 81.06 614 PRO A C 1
ATOM 4798 O O . PRO A 1 614 ? 11.981 -19.768 14.301 1.00 81.06 614 PRO A O 1
ATOM 4801 N N . PRO A 1 615 ? 10.762 -19.648 16.193 1.00 84.00 615 PRO A N 1
ATOM 4802 C CA . PRO A 1 615 ? 10.275 -21.016 16.091 1.00 84.00 615 PRO A CA 1
ATOM 4803 C C . PRO A 1 615 ? 9.460 -21.226 14.813 1.00 84.00 615 PRO A C 1
ATOM 4805 O O . PRO A 1 615 ? 8.796 -20.318 14.300 1.00 84.00 615 PRO A O 1
ATOM 4808 N N . ARG A 1 616 ? 9.510 -22.453 14.293 1.00 86.88 616 ARG A N 1
ATOM 4809 C CA . ARG A 1 616 ? 8.743 -22.862 13.118 1.00 86.88 616 ARG A CA 1
ATOM 4810 C C . ARG A 1 616 ? 7.259 -22.901 13.477 1.00 86.88 616 ARG A C 1
ATOM 4812 O O . ARG A 1 616 ? 6.892 -23.504 14.478 1.00 86.88 616 ARG A O 1
ATOM 4819 N N . LEU A 1 617 ? 6.399 -22.304 12.649 1.00 84.62 617 LEU A N 1
ATOM 4820 C CA . LEU A 1 617 ? 4.940 -22.392 12.837 1.00 84.62 617 LEU A CA 1
ATOM 4821 C C . LEU A 1 617 ? 4.321 -23.651 12.217 1.00 84.62 617 LEU A C 1
ATOM 4823 O O . LEU A 1 617 ? 3.179 -23.984 12.518 1.00 84.62 617 LEU A O 1
ATOM 4827 N N . VAL A 1 618 ? 5.053 -24.331 11.335 1.00 83.81 618 VAL A N 1
ATOM 4828 C CA . VAL A 1 618 ? 4.599 -25.544 10.659 1.00 83.81 618 VAL A CA 1
ATOM 4829 C C . VAL A 1 618 ? 5.292 -26.782 11.247 1.00 83.81 618 VAL A C 1
ATOM 4831 O O . VAL A 1 618 ? 6.505 -26.922 11.095 1.00 83.81 618 VAL A O 1
ATOM 4834 N N . PRO A 1 619 ? 4.569 -27.684 11.935 1.00 80.94 619 PRO A N 1
ATOM 4835 C CA . PRO A 1 619 ? 5.154 -28.921 12.443 1.00 80.94 619 PRO A CA 1
ATOM 4836 C C . PRO A 1 619 ? 5.445 -29.902 11.299 1.00 80.94 619 PRO A C 1
ATOM 4838 O O . PRO A 1 619 ? 4.859 -29.814 10.215 1.00 80.94 619 PRO A O 1
ATOM 4841 N N . ARG A 1 620 ? 6.333 -30.871 11.544 1.00 80.12 620 ARG A N 1
ATOM 4842 C CA . ARG A 1 620 ? 6.478 -32.032 10.655 1.00 80.12 620 ARG A CA 1
ATOM 4843 C C . ARG A 1 620 ? 5.230 -32.905 10.744 1.00 80.12 620 ARG A C 1
ATOM 4845 O O . ARG A 1 620 ? 4.603 -32.982 11.800 1.00 80.12 620 ARG A O 1
ATOM 4852 N N . GLN A 1 621 ? 4.860 -33.542 9.638 1.00 73.50 621 GLN A N 1
ATOM 4853 C CA . GLN A 1 621 ? 3.831 -34.575 9.680 1.00 73.50 621 GLN A CA 1
ATOM 4854 C C . GLN A 1 621 ? 4.318 -35.699 10.600 1.00 73.50 621 GLN A C 1
ATOM 4856 O O . GLN A 1 621 ? 5.461 -36.137 10.484 1.00 73.50 621 GLN A O 1
ATOM 4861 N N . ALA A 1 622 ? 3.473 -36.124 11.542 1.00 57.34 622 ALA A N 1
ATOM 4862 C CA . ALA A 1 622 ? 3.754 -37.313 12.332 1.00 57.34 622 ALA A CA 1
ATOM 4863 C C . ALA A 1 622 ? 3.920 -38.489 11.363 1.00 57.34 622 ALA A C 1
ATOM 4865 O O . ALA A 1 622 ? 3.065 -38.687 10.496 1.00 57.34 622 ALA A O 1
ATOM 4866 N N . SER A 1 623 ? 5.022 -39.230 11.479 1.00 44.97 623 SER A N 1
ATOM 4867 C CA . SER A 1 623 ? 5.163 -40.501 10.786 1.00 44.97 623 SER A CA 1
ATOM 4868 C C . SER A 1 623 ? 4.029 -41.402 11.260 1.00 44.97 623 SER A C 1
ATOM 4870 O O . SER A 1 623 ? 4.000 -41.853 12.401 1.00 44.97 623 SER A O 1
ATOM 4872 N N . THR A 1 624 ? 3.056 -41.650 10.391 1.00 38.16 624 THR A N 1
ATOM 4873 C CA . THR A 1 624 ? 2.239 -42.854 10.493 1.00 38.16 624 THR A CA 1
ATOM 4874 C C . THR A 1 624 ? 3.135 -44.021 10.101 1.00 38.16 624 THR A C 1
ATOM 4876 O O . THR A 1 624 ? 3.054 -44.510 8.978 1.00 38.16 624 THR A O 1
ATOM 4879 N N . ASP A 1 625 ? 4.032 -44.410 11.006 1.00 31.17 625 ASP A N 1
ATOM 4880 C CA . ASP A 1 625 ? 4.532 -45.776 11.028 1.00 31.17 625 ASP A CA 1
ATOM 4881 C C . ASP A 1 625 ? 3.393 -46.629 11.597 1.00 31.17 625 ASP A C 1
ATOM 4883 O O . ASP A 1 625 ? 2.988 -46.410 12.745 1.00 31.17 625 ASP A O 1
ATOM 4887 N N . PRO A 1 626 ? 2.816 -47.570 10.830 1.00 38.03 626 PRO A N 1
ATOM 4888 C CA . PRO A 1 626 ? 2.054 -48.635 11.445 1.00 38.03 626 PRO A CA 1
ATOM 4889 C C . PRO A 1 626 ? 3.064 -49.445 12.254 1.00 38.03 626 PRO A C 1
ATOM 4891 O O . PRO A 1 626 ? 3.943 -50.102 11.695 1.00 38.03 626 PRO A O 1
ATOM 4894 N N . ALA A 1 627 ? 2.975 -49.343 13.577 1.00 36.88 627 ALA A N 1
ATOM 4895 C CA . ALA A 1 627 ? 3.674 -50.249 14.461 1.00 36.88 627 ALA A CA 1
ATOM 4896 C C . ALA A 1 627 ? 3.367 -51.681 14.005 1.00 36.88 627 ALA A C 1
ATOM 4898 O O . ALA A 1 627 ? 2.210 -52.105 13.963 1.00 36.88 627 ALA A O 1
ATOM 4899 N N . HIS A 1 628 ? 4.423 -52.402 13.638 1.00 37.19 628 HIS A N 1
ATOM 4900 C CA . HIS A 1 628 ? 4.445 -53.850 13.677 1.00 37.19 628 HIS A CA 1
ATOM 4901 C C . HIS A 1 628 ? 4.146 -54.266 15.124 1.00 37.19 628 HIS A C 1
ATOM 4903 O O . HIS A 1 628 ? 5.046 -54.365 15.953 1.00 37.19 628 HIS A O 1
ATOM 4909 N N . GLU A 1 629 ? 2.874 -54.497 15.434 1.00 42.22 629 GLU A N 1
ATOM 4910 C CA . GLU A 1 629 ? 2.507 -55.506 16.417 1.00 42.22 629 GLU A CA 1
ATOM 4911 C C . GLU A 1 629 ? 2.707 -56.862 15.743 1.00 42.22 629 GLU A C 1
ATOM 4913 O O . GLU A 1 629 ? 1.936 -57.307 14.892 1.00 42.22 629 GLU A O 1
ATOM 4918 N N . SER A 1 630 ? 3.817 -57.508 16.073 1.00 42.12 630 SER A N 1
ATOM 4919 C CA . SER A 1 630 ? 3.990 -58.942 15.895 1.00 42.12 630 SER A CA 1
ATOM 4920 C C . SER A 1 630 ? 4.839 -59.445 17.054 1.00 42.12 630 SER A C 1
ATOM 4922 O O . SER A 1 630 ? 6.044 -59.204 17.082 1.00 42.12 630 SER A O 1
ATOM 4924 N N . THR A 1 631 ? 4.134 -60.147 17.948 1.00 40.88 631 THR A N 1
ATOM 4925 C CA . THR A 1 631 ? 4.564 -61.022 19.058 1.00 40.88 631 THR A CA 1
ATOM 4926 C C . THR A 1 631 ? 5.264 -60.406 20.256 1.00 40.88 631 THR A C 1
ATOM 4928 O O . THR A 1 631 ? 6.404 -59.919 20.105 1.00 40.88 631 THR A O 1
#

Foldseek 3Di:
DALVVVVVVCVVCVPDWAFFDLLLQWPRHTWDWDRDNADDIDTHHDPPDDTPRPDPDPLSCVLVLVVVVVCVLCVVVVWDWDKDQPDSDNQRRAWIWIGTPPAQEIEITGQAAHPLLAPDDDVPDDDDPLQRYAYEYHPGHDHDPVNLPPLQWHWYWDWDDDPPHIFIWIWIDHPPDDTDTDGPSQWDQDSSGIDDPVNVVSVVVVVVVVVVVVVVVPDPDDDDDDDDDDPPQDLVSLLVLLLVVLLVCLQVLAQEEPVRSCVSSVHDCVPPDPVNVLVSLLSSCPPPDPQQFRSLLSYADPVRARDPCVQSSCVSVPLHGAPDSVSSRVQSVLSSQQSNQCRYVVRHPRDDHDRRPDDDPPPPPPPPPDDDDDDDPDPPDPDPDDPDPLDPVLVVLLVVLLVLLVVLLVVFDDPLNVQLVVLSVVSVVLVVVPVVDDDDPVSSVVSVVSSVSSVVSSVVSVVVVVVVVVVVVVPPPDDDDDDDDDPVPVVVVVVPPPDDDQDDDDLVQQLVVLLVCLQVLAAEELCPGPSSPPQDPVNVLVSQLVNFPLPDPFQFRSQLSHADPSRARDPCVLVSCVSSQWDRDPDPVLVRVQSVLSSQQSNQCSYVVHHDRDGHPIHGHPPPPPDPPDD

Secondary structure (DSSP, 8-state):
--HHHHHHHHHH-TT--EE--GGGT---PEEEEE--SSS--EEEEPTT--------SGGGGHHHHHHHHHHHHHHTTT--EEEE-S-SSTT-TTEEEEEETT-S-EEEEE-S--TTS--PPPTT--PPPGGGEEEEE-SSSPPPGGGS-TTSEEEEEEEEEETTEEEEEEEEEETTSPPEEEEGGG-EEETTEEE-HHHHHHHHHHHHHHHHHHHHTTS--PPPPPPPPP----HHHHHHHHHHHHHHHHHTT----HHHHHHHHT--GGGS-HHHHHHHHHHHH-S--TT---SGGG-B-TTSPBPTTHHHHHHHTT----SSHHHHHHHHHHHHHHHHHHHSSS--PPPPPPPTT------------PPPS-----S-SS--S------HHHHHHHHHHHHHHHHHHTT--THHHHHHHHHHHHHHHHHHHHTTSPPPHHHHHHHHHHHHHHHHHHHHHHHHHHHHHHHHHHHTTS----PPPTTTHHHHHTTS-------PPPHHHHHHHHHHHHHTT--EEGGGSTT-TT--HHHHHHHHHHTS-SSSTT---GGGGEEPTTSSB-TTHHHHHHHTTBPPPSSHHHHHHHHHHHHHHHHHHTSSS--PPPPPSSPBPP---------

Radius of gyration: 33.54 Å; chains: 1; bounding box: 96×117×90 Å

Sequence (631 aa):
MEAMELTRWRQRHPQYTYWCGTLLGGCGERLTDRLYESKVCHFAHHPHHTCTRTANGEDSADHLFMRRALRSWMGNRGLKATVRMPGDTPTSGGSIDVDPQGMARRLHFRLRPDLNGSWGPAPGETPAPREEADWIFGLGGAVPGVFWNESGYVFRIRFETKGAERCPYLGVQQRGQATEWTPFSAAVLTPDGLATPAVDKIRAARRRATADDKRRSGIARSPEVPPPPVRELGRDELIVALRDALELDARWATKPTLKHLGQTVGVDFTRYDDADLVDLLTEVDIPFPAHAPVLSALIRTDKGAPLPYLASVIEGIGLGKPSSAPHLKRWAQREADRAFAKYGVPARTMPQELPLNAAVPQRRTRARLSPRRGELQGIHQAAGQGSKRPSTDEWMRLQHLLAEGQQLADGAGGGTAARLTQELRAARRLLEGTRRTQLNSRRLRVLRKTSAELEAAITTARQTAQRNQKAFNDTSHERPAEEPKERDRRQRNTQLDKAKKPAVPAPDELRQQLIAVAQAASTTHWLLLSGGKNTAQDVRLTLLTQIEDRSGSDAPLLSSLVVAPGGGPVPFFREILRDLGLAVPRSDEALQRIWHREQERAHAAYASPPRVMPPRLVPRQASTDPAHEST

pLDDT: mean 70.42, std 17.41, range [27.91, 94.75]